Protein AF-F2TWE3-F1 (afdb_monomer_lite)

InterPro domains:
  IPR001478 PDZ domain [PF00595] (10-88)
  IPR001478 PDZ domain [PS50106] (4-90)
  IPR001478 PDZ domain [SM00228] (12-92)
  IPR008217 Ccc1 family [PF01988] (146-364)
  IPR008217 Ccc1 family [PTHR31851] (114-367)
  IPR036034 PDZ superfamily [G3DSA:2.30.42.10] (3-101)
  IPR036034 PDZ superfamily [SSF50156] (5-90)

Structure (mmCIF, N/CA/C/O backbone):
data_AF-F2TWE3-F1
#
_entry.id   AF-F2TWE3-F1
#
loop_
_atom_site.group_PDB
_atom_site.id
_atom_site.type_symbol
_atom_site.label_atom_id
_atom_site.label_alt_id
_atom_site.label_comp_id
_atom_site.label_asym_id
_atom_site.label_entity_id
_atom_site.label_seq_id
_atom_site.pdbx_PDB_ins_code
_atom_site.Cartn_x
_atom_site.Cartn_y
_atom_site.Cartn_z
_atom_site.occupancy
_atom_site.B_iso_or_equiv
_atom_site.auth_seq_id
_atom_site.auth_comp_id
_atom_site.auth_asym_id
_atom_site.auth_atom_id
_atom_site.pdbx_PDB_model_num
ATOM 1 N N . MET A 1 1 ? -35.321 38.353 3.895 1.00 53.53 1 MET A N 1
ATOM 2 C CA . MET A 1 1 ? -36.690 38.713 3.430 1.00 53.53 1 MET A CA 1
ATOM 3 C C . MET A 1 1 ? -37.511 38.812 4.700 1.00 53.53 1 MET A C 1
ATOM 5 O O . MET A 1 1 ? -37.556 37.810 5.412 1.00 53.53 1 MET A O 1
ATOM 9 N N . SER A 1 2 ? -38.050 39.988 5.042 1.00 67.25 2 SER A N 1
ATOM 10 C CA . SER A 1 2 ? -38.724 40.151 6.333 1.00 67.25 2 SER A CA 1
ATOM 11 C C . SER A 1 2 ? -40.003 39.311 6.384 1.00 67.25 2 SER A C 1
ATOM 13 O O . SER A 1 2 ? -40.749 39.217 5.406 1.00 67.25 2 SER A O 1
ATOM 15 N N . LYS A 1 3 ? -40.218 38.620 7.505 1.00 82.56 3 LYS A N 1
ATOM 16 C CA . LYS A 1 3 ? -41.422 37.831 7.782 1.00 82.56 3 LYS A CA 1
ATOM 17 C C . LYS A 1 3 ? -42.162 38.448 8.955 1.00 82.56 3 LYS A C 1
ATOM 19 O O . LYS A 1 3 ? -41.546 38.835 9.943 1.00 82.56 3 LYS A O 1
ATOM 24 N N . VAL A 1 4 ? -43.484 38.502 8.847 1.00 83.06 4 VAL A N 1
ATOM 25 C CA . VAL A 1 4 ? -44.363 39.009 9.901 1.00 83.06 4 VAL A CA 1
ATOM 26 C C . VAL A 1 4 ? -45.013 37.831 10.620 1.00 83.06 4 VAL A C 1
ATOM 28 O O . VAL A 1 4 ? -45.601 36.955 9.988 1.00 83.06 4 VAL A O 1
ATOM 31 N N . PHE A 1 5 ? -44.905 37.820 11.942 1.00 85.06 5 PHE A N 1
ATOM 32 C CA . PHE A 1 5 ? -45.462 36.817 12.835 1.00 85.06 5 PHE A CA 1
ATOM 33 C C . PHE A 1 5 ? -46.543 37.440 13.711 1.00 85.06 5 PHE A C 1
ATOM 35 O O . PHE A 1 5 ? -46.323 38.480 14.324 1.00 85.06 5 PHE A O 1
ATOM 42 N N . HIS A 1 6 ? -47.694 36.780 13.815 1.00 85.75 6 HIS A N 1
ATOM 43 C CA . HIS A 1 6 ? -48.775 37.186 14.712 1.00 85.75 6 HIS A CA 1
ATOM 44 C C . HIS A 1 6 ? -48.832 36.222 15.899 1.00 85.75 6 HIS A C 1
ATOM 46 O O . HIS A 1 6 ? -49.091 35.029 15.737 1.00 85.75 6 HIS A O 1
ATOM 52 N N . LEU A 1 7 ? -48.552 36.735 17.092 1.00 83.88 7 LEU A N 1
ATOM 53 C CA . LEU A 1 7 ? -48.521 35.987 18.339 1.00 83.88 7 LEU A CA 1
ATOM 54 C C . LEU A 1 7 ? -49.792 36.284 19.130 1.00 83.88 7 LEU A C 1
ATOM 56 O O . LEU A 1 7 ? -50.041 37.422 19.525 1.00 83.88 7 LEU A O 1
ATOM 60 N N . ASN A 1 8 ? -50.548 35.229 19.421 1.00 80.44 8 ASN A N 1
ATOM 61 C CA . ASN A 1 8 ? -51.681 35.286 20.336 1.00 80.44 8 ASN A CA 1
ATOM 62 C C . ASN A 1 8 ? -51.211 34.835 21.713 1.00 80.44 8 ASN A C 1
ATOM 64 O O . ASN A 1 8 ? -50.715 33.714 21.863 1.00 80.44 8 ASN A O 1
ATOM 68 N N . LEU A 1 9 ? -51.342 35.708 22.710 1.00 73.31 9 LEU A N 1
ATOM 69 C CA . LEU A 1 9 ? -50.876 35.414 24.061 1.00 73.31 9 LEU A CA 1
ATOM 70 C C . LEU A 1 9 ? -51.536 34.150 24.615 1.00 73.31 9 LEU A C 1
ATOM 72 O O . LEU A 1 9 ? -52.753 33.980 24.588 1.00 73.31 9 LEU A O 1
ATOM 76 N N . SER A 1 10 ? -50.691 33.259 25.124 1.00 62.97 10 SER A N 1
ATOM 77 C CA . SER A 1 10 ? -51.102 32.027 25.791 1.00 62.97 10 SER A CA 1
ATOM 78 C C . SER A 1 10 ? -51.001 32.186 27.310 1.00 62.97 10 SER A C 1
ATOM 80 O O . SER A 1 10 ? -50.461 33.177 27.804 1.00 62.97 10 SER A O 1
ATOM 82 N N . THR A 1 11 ? -51.444 31.183 28.069 1.00 63.72 11 THR A N 1
ATOM 83 C CA . THR A 1 11 ? -51.243 31.117 29.530 1.00 63.72 11 THR A CA 1
ATOM 84 C C . THR A 1 11 ? -49.766 31.181 29.948 1.00 63.72 11 THR A C 1
ATOM 86 O O . THR A 1 11 ? -49.479 31.473 31.103 1.00 63.72 11 THR A O 1
ATOM 89 N N . CYS A 1 12 ? -48.833 30.945 29.018 1.00 64.75 12 CYS A N 1
ATOM 90 C CA . CYS A 1 12 ? -47.381 31.007 29.213 1.00 64.75 12 CYS A CA 1
ATOM 91 C C . CYS A 1 12 ? -46.744 32.309 28.675 1.00 64.75 12 CYS A C 1
ATOM 93 O O . CYS A 1 12 ? -45.526 32.389 28.529 1.00 64.75 12 CYS A O 1
ATOM 95 N N . GLY A 1 13 ? -47.547 33.328 28.345 1.00 77.88 13 GLY A N 1
ATOM 96 C CA . GLY A 1 13 ? -47.067 34.591 27.780 1.00 77.88 13 GLY A CA 1
ATOM 97 C C . GLY A 1 13 ? -46.606 34.469 26.320 1.00 77.88 13 GLY A C 1
ATOM 98 O O . GLY A 1 13 ? -47.096 33.623 25.561 1.00 77.88 13 GLY A O 1
ATOM 99 N N . LEU A 1 14 ? -45.667 35.338 25.922 1.00 81.75 14 LEU A N 1
ATOM 100 C CA . LEU A 1 14 ? -45.058 35.333 24.584 1.00 81.75 14 LEU A CA 1
ATOM 101 C C . LEU A 1 14 ? -44.067 34.171 24.399 1.00 81.75 14 LEU A C 1
ATOM 103 O O . LEU A 1 14 ? -44.012 33.585 23.320 1.00 81.75 14 LEU A O 1
ATOM 107 N N . GLY A 1 15 ? -43.352 33.793 25.464 1.00 85.31 15 GLY A N 1
ATOM 108 C CA . GLY A 1 15 ? -42.508 32.597 25.523 1.00 85.31 15 GLY A CA 1
ATOM 109 C C . GLY A 1 15 ? -41.253 32.634 24.650 1.00 85.31 15 GLY A C 1
ATOM 110 O O . GLY A 1 15 ? -40.892 31.616 24.071 1.00 85.31 15 GLY A O 1
ATOM 111 N N . PHE A 1 16 ? -40.593 33.787 24.564 1.00 88.69 16 PHE A N 1
ATOM 112 C CA . PHE A 1 16 ? -39.249 33.921 24.006 1.00 88.69 16 PHE A CA 1
ATOM 113 C C . PHE A 1 16 ? -38.429 34.930 24.819 1.00 88.69 16 PHE A C 1
ATOM 115 O O . PHE A 1 16 ? -39.001 35.776 25.510 1.00 88.69 16 PHE A O 1
ATOM 122 N N . THR A 1 17 ? -37.105 34.840 24.736 1.00 88.00 17 THR A N 1
ATOM 123 C CA . THR A 1 17 ? -36.167 35.826 25.290 1.00 88.00 17 THR A CA 1
ATOM 124 C C . THR A 1 17 ? -35.428 36.537 24.162 1.00 88.00 17 THR A C 1
ATOM 126 O O . THR A 1 17 ? -35.303 36.002 23.058 1.00 88.00 17 THR A O 1
ATOM 129 N N . ILE A 1 18 ? -34.952 37.753 24.427 1.00 90.19 18 ILE A N 1
ATOM 130 C CA . ILE A 1 18 ? -34.180 38.544 23.465 1.00 90.19 18 ILE A CA 1
ATOM 131 C C . ILE A 1 18 ? -32.757 38.788 23.962 1.00 90.19 18 ILE A C 1
ATOM 133 O O . ILE A 1 18 ? -32.495 38.767 25.163 1.00 90.19 18 ILE A O 1
ATOM 137 N N . ALA A 1 19 ? -31.846 39.032 23.029 1.00 86.81 19 ALA A N 1
ATOM 138 C CA . ALA A 1 19 ? -30.492 39.519 23.260 1.00 86.81 19 ALA A CA 1
ATOM 139 C C . ALA A 1 19 ? -30.168 40.629 22.253 1.00 86.81 19 ALA A C 1
ATOM 141 O O . ALA A 1 19 ? -30.886 40.792 21.266 1.00 86.81 19 ALA A O 1
ATOM 142 N N . GLY A 1 20 ? -29.097 41.380 22.497 1.00 88.12 20 GLY A N 1
ATOM 143 C CA . GLY A 1 20 ? -28.709 42.505 21.651 1.00 88.12 20 GLY A CA 1
ATOM 144 C C . GLY A 1 20 ? -29.269 43.844 22.133 1.00 88.12 20 GLY A C 1
ATOM 145 O O . GLY A 1 20 ? -30.075 43.904 23.066 1.00 88.12 20 GLY A O 1
ATOM 146 N N . GLY A 1 21 ? -28.833 44.912 21.473 1.00 86.81 21 GLY A N 1
ATOM 147 C CA . GLY A 1 21 ? -29.110 46.308 21.807 1.00 86.81 21 GLY A CA 1
ATOM 148 C C . GLY A 1 21 ? -27.862 47.157 21.574 1.00 86.81 21 GLY A C 1
ATOM 149 O O . GLY A 1 21 ? -26.752 46.631 21.484 1.00 86.81 21 GLY A O 1
ATOM 150 N N . VAL A 1 22 ? -28.015 48.476 21.464 1.00 82.31 22 VAL A N 1
ATOM 151 C CA . VAL A 1 22 ? -26.856 49.380 21.284 1.00 82.31 22 VAL A CA 1
ATOM 152 C C . VAL A 1 22 ? -25.930 49.426 22.506 1.00 82.31 22 VAL A C 1
ATOM 154 O O . VAL A 1 22 ? -24.744 49.708 22.373 1.00 82.31 22 VAL A O 1
ATOM 157 N N . ASP A 1 23 ? -26.473 49.137 23.685 1.00 85.69 23 ASP A N 1
ATOM 158 C CA . ASP A 1 23 ? -25.810 49.068 24.991 1.00 85.69 23 ASP A CA 1
ATOM 159 C C . ASP A 1 23 ? -25.356 47.647 25.368 1.00 85.69 23 ASP A C 1
ATOM 161 O O . ASP A 1 23 ? -24.538 47.484 26.271 1.00 85.69 23 ASP A O 1
ATOM 165 N N . ALA A 1 24 ? -25.846 46.629 24.656 1.00 84.88 24 ALA A N 1
ATOM 166 C CA . ALA A 1 24 ? -25.459 45.232 24.825 1.00 84.88 24 ALA A CA 1
ATOM 167 C C . ALA A 1 24 ? -25.315 44.528 23.459 1.00 84.88 24 ALA A C 1
ATOM 169 O O . ALA A 1 24 ? -26.172 43.712 23.104 1.00 84.88 24 ALA A O 1
ATOM 170 N N . PRO A 1 25 ? -24.264 44.842 22.673 1.00 82.88 25 PRO A N 1
ATOM 171 C CA . PRO A 1 25 ? -24.042 44.225 21.367 1.00 82.88 25 PRO A CA 1
ATOM 172 C C . PRO A 1 25 ? -23.822 42.709 21.464 1.00 82.88 25 PRO A C 1
ATOM 174 O O . PRO A 1 25 ? -23.361 42.194 22.483 1.00 82.88 25 PRO A O 1
ATOM 177 N N . LEU A 1 26 ? -24.140 41.998 20.384 1.00 76.06 26 LEU A N 1
ATOM 178 C CA . LEU A 1 26 ? -23.903 40.562 20.234 1.00 76.06 26 LEU A CA 1
ATOM 179 C C . LEU A 1 26 ? -22.412 40.260 20.000 1.00 76.06 26 LEU A C 1
ATOM 181 O O . LEU A 1 26 ? -21.620 41.157 19.715 1.00 76.06 26 LEU A O 1
ATOM 185 N N . GLU A 1 27 ? -22.027 38.985 20.100 1.00 71.50 27 GLU A N 1
ATOM 186 C CA . GLU A 1 27 ? -20.632 38.531 19.949 1.00 71.50 27 GLU A CA 1
ATOM 187 C C . GLU A 1 27 ? -20.040 38.828 18.557 1.00 71.50 27 GLU A C 1
ATOM 189 O O . GLU A 1 27 ? -18.832 39.005 18.424 1.00 71.50 27 GLU A O 1
ATOM 194 N N . ASP A 1 28 ? -20.889 38.966 17.533 1.00 70.31 28 ASP A N 1
ATOM 195 C CA . ASP A 1 28 ? -20.523 39.388 16.174 1.00 70.31 28 ASP A CA 1
ATOM 196 C C . ASP A 1 28 ? -20.402 40.922 16.015 1.00 70.31 28 ASP A C 1
ATOM 198 O O . ASP A 1 28 ? -20.183 41.428 14.913 1.00 70.31 28 ASP A O 1
ATOM 202 N N . GLY A 1 29 ? -20.564 41.678 17.108 1.00 75.56 29 GLY A N 1
ATOM 203 C CA . GLY A 1 29 ? -20.569 43.141 17.139 1.00 75.56 29 GLY A CA 1
ATOM 204 C C . GLY A 1 29 ? -21.884 43.783 16.683 1.00 75.56 29 GLY A C 1
ATOM 205 O O . GLY A 1 29 ? -21.974 45.012 16.630 1.00 75.56 29 GLY A O 1
ATOM 206 N N . SER A 1 30 ? -22.915 42.999 16.351 1.00 76.62 30 SER A N 1
ATOM 207 C CA . SER A 1 30 ? -24.213 43.523 15.924 1.00 76.62 30 SER A CA 1
ATOM 208 C C . SER A 1 30 ? -25.009 44.096 17.099 1.00 76.62 30 SER A C 1
ATOM 210 O O . SER A 1 30 ? -25.126 43.484 18.157 1.00 76.62 30 SER A O 1
ATOM 212 N N . THR A 1 31 ? -25.633 45.256 16.897 1.00 82.12 31 THR A N 1
ATOM 213 C CA . THR A 1 31 ? -26.548 45.885 17.870 1.00 82.12 31 THR A CA 1
ATOM 214 C C . THR A 1 31 ? -28.012 45.483 17.664 1.00 82.12 31 THR A C 1
ATOM 216 O O . THR A 1 31 ? -28.906 46.056 18.286 1.00 82.12 31 THR A O 1
ATOM 219 N N . ALA A 1 32 ? -28.284 44.524 16.773 1.00 83.62 32 ALA A N 1
ATOM 220 C CA . ALA A 1 32 ? -29.640 44.081 16.466 1.00 83.62 32 ALA A CA 1
ATOM 221 C C . ALA A 1 32 ? -30.267 43.312 17.638 1.00 83.62 32 ALA A C 1
ATOM 223 O O . ALA A 1 32 ? -29.594 42.528 18.304 1.00 83.62 32 ALA A O 1
ATOM 224 N N . ILE A 1 33 ? -31.576 43.481 17.836 1.00 89.25 33 ILE A N 1
ATOM 225 C CA . ILE A 1 33 ? -32.339 42.675 18.792 1.00 89.25 33 ILE A CA 1
ATOM 226 C C . ILE A 1 33 ? -32.631 41.310 18.165 1.00 89.25 33 ILE A C 1
ATOM 228 O O . ILE A 1 33 ? -33.254 41.230 17.107 1.00 89.25 33 ILE A O 1
ATOM 232 N N . VAL A 1 34 ? -32.204 40.230 18.814 1.00 88.62 34 VAL A N 1
ATOM 233 C CA . VAL A 1 34 ? -32.353 38.851 18.321 1.00 88.62 34 VAL A CA 1
ATOM 234 C C . VAL A 1 34 ? -33.058 37.969 19.332 1.00 88.62 34 VAL A C 1
ATOM 236 O O . VAL A 1 34 ? -32.926 38.160 20.540 1.00 88.62 34 VAL A O 1
ATOM 239 N N . VAL A 1 35 ? -33.795 36.975 18.846 1.00 88.75 35 VAL A N 1
ATOM 240 C CA . VAL A 1 35 ? -34.416 35.963 19.704 1.00 88.75 35 VAL A CA 1
ATOM 241 C C . VAL A 1 35 ? -33.338 35.013 20.219 1.00 88.75 35 VAL A C 1
ATOM 243 O O . VAL A 1 35 ? -32.704 34.315 19.430 1.00 88.75 35 VAL A O 1
ATOM 246 N N . ARG A 1 36 ? -33.130 34.978 21.537 1.00 85.75 36 ARG A N 1
ATOM 247 C CA . ARG A 1 36 ? -32.097 34.154 22.183 1.00 85.75 36 ARG A CA 1
ATOM 248 C C . ARG A 1 36 ? -32.595 32.757 22.533 1.00 85.75 36 ARG A C 1
ATOM 250 O O . ARG A 1 36 ? -31.861 31.794 22.363 1.00 85.75 36 ARG A O 1
ATOM 257 N N . ASP A 1 37 ? -33.818 32.656 23.037 1.00 82.62 37 ASP A N 1
ATOM 258 C CA . ASP A 1 37 ? -34.408 31.388 23.463 1.00 82.62 37 ASP A CA 1
ATOM 259 C C . ASP A 1 37 ? -35.924 31.406 23.250 1.00 82.62 37 ASP A C 1
ATOM 261 O O . ASP A 1 37 ? -36.544 32.473 23.276 1.00 82.62 37 ASP A O 1
ATOM 265 N N . ILE A 1 38 ? -36.529 30.238 23.041 1.00 85.69 38 ILE A N 1
ATOM 266 C CA . ILE A 1 38 ? -37.968 30.066 22.834 1.00 85.69 38 ILE A CA 1
ATOM 267 C C . ILE A 1 38 ? -38.470 28.929 23.717 1.00 85.69 38 ILE A C 1
ATOM 269 O O . ILE A 1 38 ? -38.119 27.767 23.532 1.00 85.69 38 ILE A O 1
ATOM 273 N N . HIS A 1 39 ? -39.389 29.257 24.622 1.00 82.44 39 HIS A N 1
ATOM 274 C CA . HIS A 1 39 ? -40.044 28.269 25.465 1.00 82.44 39 HIS A CA 1
ATOM 275 C C . HIS A 1 39 ? -41.051 27.431 24.670 1.00 82.44 39 HIS A C 1
ATOM 277 O O . HIS A 1 39 ? -41.905 27.962 23.955 1.00 82.44 39 HIS A O 1
ATOM 283 N N . GLU A 1 40 ? -41.016 26.114 24.883 1.00 74.75 40 GLU A N 1
ATOM 284 C CA . GLU A 1 40 ? -41.846 25.134 24.166 1.00 74.75 40 GLU A CA 1
ATOM 285 C C . GLU A 1 40 ? -43.357 25.394 24.283 1.00 74.75 40 GLU A C 1
ATOM 287 O O . GLU A 1 40 ? -44.104 25.175 23.330 1.00 74.75 40 GLU A O 1
ATOM 292 N N . CYS A 1 41 ? -43.817 25.921 25.422 1.00 69.56 41 CYS A N 1
ATOM 293 C CA . CYS A 1 41 ? -45.233 26.226 25.664 1.00 69.56 41 CYS A CA 1
ATOM 294 C C . CYS A 1 41 ? -45.662 27.642 25.211 1.00 69.56 41 CYS A C 1
ATOM 296 O O . CYS A 1 41 ? -46.824 28.015 25.382 1.00 69.56 41 CYS A O 1
ATOM 298 N N . GLY A 1 42 ? -44.746 28.441 24.652 1.00 79.12 42 GLY A N 1
ATOM 299 C CA . GLY A 1 42 ? -44.933 29.858 24.329 1.00 79.12 42 GLY A CA 1
ATOM 300 C C . GLY A 1 42 ? -45.704 30.161 23.040 1.00 79.12 42 GLY A C 1
ATOM 301 O O . GLY A 1 42 ? -45.727 29.367 22.097 1.00 79.12 42 GLY A O 1
ATOM 302 N N . ALA A 1 43 ? -46.286 31.364 22.953 1.00 83.00 43 ALA A N 1
ATOM 303 C CA . ALA A 1 43 ? -46.933 31.854 21.730 1.00 83.00 43 ALA A CA 1
ATOM 304 C C . ALA A 1 43 ? -45.951 31.974 20.547 1.00 83.00 43 ALA A C 1
ATOM 306 O O . ALA A 1 43 ? -46.322 31.695 19.408 1.00 83.00 43 ALA A O 1
ATOM 307 N N . ALA A 1 44 ? -44.690 32.317 20.820 1.00 85.12 44 ALA A N 1
ATOM 308 C CA . ALA A 1 44 ? -43.630 32.426 19.822 1.00 85.12 44 ALA A CA 1
ATOM 309 C C . ALA A 1 44 ? -43.342 31.105 19.097 1.00 85.12 44 ALA A C 1
ATOM 311 O O . ALA A 1 44 ? -43.230 31.094 17.870 1.00 85.12 44 ALA A O 1
ATOM 312 N N . ARG A 1 45 ? -43.305 29.976 19.823 1.00 82.12 45 ARG A N 1
ATOM 313 C CA . ARG A 1 45 ? -43.101 28.653 19.214 1.00 82.12 45 ARG A CA 1
ATOM 314 C C . ARG A 1 45 ? -44.254 28.286 18.284 1.00 82.12 45 ARG A C 1
ATOM 316 O O . ARG A 1 45 ? -44.017 27.813 17.178 1.00 82.12 45 ARG A O 1
ATOM 323 N N . LYS A 1 46 ? -45.494 28.552 18.710 1.00 82.94 46 LYS A N 1
ATOM 324 C CA . LYS A 1 46 ? -46.702 28.307 17.901 1.00 82.94 46 LYS A CA 1
ATOM 325 C C . LYS A 1 46 ? -46.759 29.186 16.651 1.00 82.94 46 LYS A C 1
ATOM 327 O O . LYS A 1 46 ? -47.249 28.731 15.625 1.00 82.94 46 LYS A O 1
ATOM 332 N N . ALA A 1 47 ? -46.243 30.413 16.731 1.00 80.69 47 ALA A N 1
ATOM 333 C CA . ALA A 1 47 ? -46.150 31.321 15.591 1.00 80.69 47 ALA A CA 1
ATOM 334 C C . ALA A 1 47 ? -45.029 30.941 14.601 1.00 80.69 47 ALA A C 1
ATOM 336 O O . ALA A 1 47 ? -45.030 31.433 13.478 1.00 80.69 47 ALA A O 1
ATOM 337 N N . GLY A 1 48 ? -44.097 30.055 14.975 1.00 83.69 48 GLY A N 1
ATOM 338 C CA . GLY A 1 48 ? -42.979 29.648 14.116 1.00 83.69 48 GLY A CA 1
ATOM 339 C C . GLY A 1 48 ? -41.768 30.587 14.172 1.00 83.69 48 GLY A C 1
ATOM 340 O O . GLY A 1 48 ? -40.975 30.628 13.224 1.00 83.69 48 GLY A O 1
ATOM 341 N N . LEU A 1 49 ? -41.621 31.332 15.270 1.00 84.06 49 LEU A N 1
ATOM 342 C CA . LEU A 1 49 ? -40.407 32.085 15.578 1.00 84.06 49 LEU A CA 1
ATOM 343 C C . LEU A 1 49 ? -39.266 31.103 15.895 1.00 84.06 49 LEU A C 1
ATOM 345 O O . LEU A 1 49 ? -39.508 30.045 16.483 1.00 84.06 49 LEU A O 1
ATOM 349 N N . HIS A 1 50 ? -38.040 31.430 15.490 1.00 84.31 50 HIS A N 1
ATOM 350 C CA . HIS A 1 50 ? -36.846 30.618 15.743 1.00 84.31 50 HIS A CA 1
ATOM 351 C C . HIS A 1 50 ? -35.796 31.415 16.521 1.00 84.31 50 HIS A C 1
ATOM 353 O O . HIS A 1 50 ? -35.738 32.642 16.438 1.00 84.31 50 HIS A O 1
ATOM 359 N N . VAL A 1 51 ? -34.954 30.705 17.275 1.00 83.12 51 VAL A N 1
ATOM 360 C CA . VAL A 1 51 ? -33.751 31.294 17.874 1.00 83.12 51 VAL A CA 1
ATOM 361 C C . VAL A 1 51 ? -32.858 31.828 16.751 1.00 83.12 51 VAL A C 1
ATOM 363 O O . VAL A 1 51 ? -32.698 31.174 15.723 1.00 83.12 51 VAL A O 1
ATOM 366 N N . GLY A 1 52 ? -32.325 33.036 16.932 1.00 80.75 52 GLY A N 1
ATOM 367 C CA . GLY A 1 52 ? -31.538 33.755 15.930 1.00 80.75 52 GLY A CA 1
ATOM 368 C C . GLY A 1 52 ? -32.346 34.648 14.981 1.00 80.75 52 GLY A C 1
ATOM 369 O O . GLY A 1 52 ? -31.741 35.416 14.233 1.00 80.75 52 GLY A O 1
ATOM 370 N N . ASP A 1 53 ? -33.687 34.618 15.013 1.00 85.50 53 ASP A N 1
ATOM 371 C CA . ASP A 1 53 ? -34.499 35.566 14.236 1.00 85.50 53 ASP A CA 1
ATOM 372 C C . ASP A 1 53 ? -34.220 37.010 14.721 1.00 85.50 53 ASP A C 1
ATOM 374 O O . ASP A 1 53 ? -34.327 37.310 15.917 1.00 85.50 53 ASP A O 1
ATOM 378 N N . LYS A 1 54 ? -33.854 37.913 13.794 1.00 88.56 54 LYS A N 1
ATOM 379 C CA . LYS A 1 54 ? -33.580 39.330 14.096 1.00 88.56 54 LYS A CA 1
ATOM 380 C C . LYS A 1 54 ? -34.886 40.115 14.111 1.00 88.56 54 LYS A C 1
ATOM 382 O O . LYS A 1 54 ? -35.551 40.207 13.083 1.00 88.56 54 LYS A O 1
ATOM 387 N N . LEU A 1 55 ? -35.262 40.690 15.248 1.00 87.62 55 LEU A N 1
ATOM 388 C CA . LEU A 1 55 ? -36.493 41.466 15.383 1.00 87.62 55 LEU A CA 1
ATOM 389 C C . LEU A 1 55 ? -36.315 42.858 14.762 1.00 87.62 55 LEU A C 1
ATOM 391 O O . LEU A 1 55 ? -35.470 43.640 15.190 1.00 87.62 55 LEU A O 1
ATOM 395 N N . ILE A 1 56 ? -37.141 43.174 13.767 1.00 85.25 56 ILE A N 1
ATOM 396 C CA . ILE A 1 56 ? -37.176 44.479 13.096 1.00 85.25 56 ILE A CA 1
ATOM 397 C C . ILE A 1 56 ? -38.174 45.408 13.792 1.00 85.25 56 ILE A C 1
ATOM 399 O O . ILE A 1 56 ? -37.881 46.587 13.997 1.00 85.25 56 ILE A O 1
ATOM 403 N N . SER A 1 57 ? -39.363 44.908 14.148 1.00 82.38 57 SER A N 1
ATOM 404 C CA . SER A 1 57 ? -40.405 45.713 14.797 1.00 82.38 57 SER A CA 1
ATOM 405 C C . SER A 1 57 ? -41.377 44.884 15.648 1.00 82.38 57 SER A C 1
ATOM 407 O O . SER A 1 57 ? -41.558 43.686 15.420 1.00 82.38 57 SER A O 1
ATOM 409 N N . VAL A 1 58 ? -42.015 45.537 16.627 1.00 88.75 58 VAL A N 1
ATOM 410 C CA . VAL A 1 58 ? -43.070 44.981 17.498 1.00 88.75 58 VAL A CA 1
ATOM 411 C C . VAL A 1 58 ? -44.293 45.891 17.417 1.00 88.75 58 VAL A C 1
ATOM 413 O O . VAL A 1 58 ? -44.197 47.076 17.724 1.00 88.75 58 VAL A O 1
ATOM 416 N N . ASN A 1 59 ? -45.451 45.369 17.007 1.00 83.88 59 ASN A N 1
ATOM 417 C CA . ASN A 1 59 ? -46.691 46.137 16.810 1.00 83.88 59 ASN A CA 1
ATOM 418 C C . ASN A 1 59 ? -46.459 47.437 16.012 1.00 83.88 59 ASN A C 1
ATOM 420 O O . ASN A 1 59 ? -46.945 48.504 16.383 1.00 83.88 59 ASN A O 1
ATOM 424 N N . HIS A 1 60 ? -45.683 47.338 14.926 1.00 77.88 60 HIS A N 1
ATOM 425 C CA . HIS A 1 60 ? -45.276 48.450 14.054 1.00 77.88 60 HIS A CA 1
ATOM 426 C C . HIS A 1 60 ? -44.324 49.486 14.681 1.00 77.88 60 HIS A C 1
ATOM 428 O O . HIS A 1 60 ? -43.986 50.470 14.024 1.00 77.88 60 HIS A O 1
ATOM 434 N N . LYS A 1 61 ? -43.846 49.278 15.916 1.00 81.88 61 LYS A N 1
ATOM 435 C CA . LYS A 1 61 ? -42.777 50.087 16.517 1.00 81.88 61 LYS A CA 1
ATOM 436 C C . LYS A 1 61 ? -41.409 49.481 16.168 1.00 81.88 61 LYS A C 1
ATOM 438 O O . LYS A 1 61 ? -41.196 48.304 16.465 1.00 81.88 61 LYS A O 1
ATOM 443 N N . PRO A 1 62 ? -40.492 50.232 15.533 1.00 81.00 62 PRO A N 1
ATOM 444 C CA . PRO A 1 62 ? -39.197 49.703 15.108 1.00 81.00 62 PRO A CA 1
ATOM 445 C C . PRO A 1 62 ? -38.279 49.405 16.302 1.00 81.00 62 PRO A C 1
ATOM 447 O O . PRO A 1 62 ? -38.274 50.141 17.284 1.00 81.00 62 PRO A O 1
ATOM 450 N N . LEU A 1 63 ? -37.469 48.351 16.180 1.00 82.56 63 LEU A N 1
ATOM 451 C CA . LEU A 1 63 ? -36.449 47.923 17.149 1.00 82.56 63 LEU A CA 1
ATOM 452 C C . LEU A 1 63 ? -35.017 48.176 16.640 1.00 82.56 63 LEU A C 1
ATOM 454 O O . LEU A 1 63 ? -34.076 47.464 16.982 1.00 82.56 63 LEU A O 1
ATOM 458 N N . VAL A 1 64 ? -34.838 49.192 15.795 1.00 76.69 64 VAL A N 1
ATOM 459 C CA . VAL A 1 64 ? -33.532 49.552 15.226 1.00 76.69 64 VAL A CA 1
ATOM 460 C C . VAL A 1 64 ? -32.863 50.610 16.104 1.00 76.69 64 VAL A C 1
ATOM 462 O O . VAL A 1 64 ? -33.481 51.626 16.406 1.00 76.69 64 VAL A O 1
ATOM 465 N N . ASN A 1 65 ? -31.593 50.397 16.469 1.00 73.25 65 ASN A N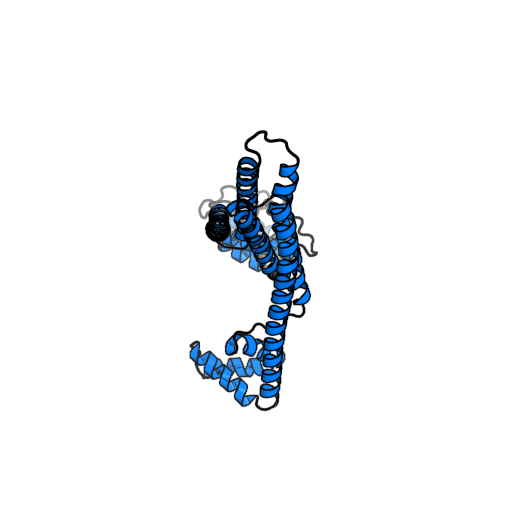 1
ATOM 466 C CA . ASN A 1 65 ? -30.796 51.291 17.328 1.00 73.25 65 ASN A CA 1
ATOM 467 C C . ASN A 1 65 ? -31.411 51.579 18.710 1.00 73.25 65 ASN A C 1
ATOM 469 O O . ASN A 1 65 ? -31.196 52.648 19.279 1.00 73.25 65 ASN A O 1
ATOM 473 N N . VAL A 1 66 ? -32.173 50.630 19.245 1.00 80.75 66 VAL A N 1
ATOM 474 C CA . VAL A 1 66 ? -32.737 50.712 20.596 1.00 80.75 66 VAL A CA 1
ATOM 475 C C . VAL A 1 66 ? -31.781 50.095 21.614 1.00 80.75 66 VAL A C 1
ATOM 477 O O . VAL A 1 66 ? -30.968 49.228 21.269 1.00 80.75 66 VAL A O 1
ATOM 480 N N . THR A 1 67 ? -31.863 50.532 22.872 1.00 89.31 67 THR A N 1
ATOM 481 C CA . THR A 1 67 ? -31.191 49.812 23.960 1.00 89.31 67 THR A CA 1
ATOM 482 C C . THR A 1 67 ? -31.888 48.477 24.213 1.00 89.31 67 THR A C 1
ATOM 484 O O . THR A 1 67 ? -33.052 48.280 23.848 1.00 89.31 67 THR A O 1
ATOM 487 N N . HIS A 1 68 ? -31.187 47.544 24.851 1.00 89.06 68 HIS A N 1
ATOM 488 C CA . HIS A 1 68 ? -31.759 46.274 25.271 1.00 89.06 68 HIS A CA 1
ATOM 489 C C . HIS A 1 68 ? -32.994 46.500 26.152 1.00 89.06 68 HIS A C 1
ATOM 491 O O . HIS A 1 68 ? -34.031 45.861 25.966 1.00 89.06 68 HIS A O 1
ATOM 497 N N . GLN A 1 69 ? -32.903 47.457 27.077 1.00 89.69 69 GLN A N 1
ATOM 498 C CA . GLN A 1 69 ? -33.991 47.801 27.985 1.00 89.69 69 GLN A CA 1
ATOM 499 C C . GLN A 1 69 ? -35.204 48.379 27.239 1.00 89.69 69 GLN A C 1
ATOM 501 O O . GLN A 1 69 ? -36.325 47.926 27.476 1.00 89.69 69 GLN A O 1
ATOM 506 N N . ASP A 1 70 ? -34.992 49.293 26.288 1.00 87.88 70 ASP A N 1
ATOM 507 C CA . ASP A 1 70 ? -36.076 49.856 25.469 1.00 87.88 70 ASP A CA 1
ATOM 508 C C . ASP A 1 70 ? -36.783 48.764 24.650 1.00 87.88 70 ASP A C 1
ATOM 510 O O . ASP A 1 70 ? -38.010 48.752 24.536 1.00 87.88 70 ASP A O 1
ATOM 514 N N . ALA A 1 71 ? -36.029 47.801 24.108 1.00 86.44 71 ALA A N 1
ATOM 515 C CA . ALA A 1 71 ? -36.598 46.667 23.384 1.00 86.44 71 ALA A CA 1
ATOM 516 C C . ALA A 1 71 ? -37.488 45.796 24.286 1.00 86.44 71 ALA A C 1
ATOM 518 O O . ALA A 1 71 ? -38.584 45.395 23.885 1.00 86.44 71 ALA A O 1
ATOM 519 N N . VAL A 1 72 ? -37.047 45.532 25.521 1.00 88.38 72 VAL A N 1
ATOM 520 C CA . VAL A 1 72 ? -37.835 44.797 26.520 1.00 88.38 72 VAL A CA 1
ATOM 521 C C . VAL A 1 72 ? -39.114 45.555 26.879 1.00 88.38 72 VAL A C 1
ATOM 523 O O . VAL A 1 72 ? -40.176 44.938 26.983 1.00 88.38 72 VAL A O 1
ATOM 526 N N . GLU A 1 73 ? -39.042 46.873 27.059 1.00 87.81 73 GLU A N 1
ATOM 527 C CA . GLU A 1 73 ? -40.203 47.712 27.376 1.00 87.81 73 GLU A CA 1
ATOM 528 C C . GLU A 1 73 ? -41.216 47.737 26.232 1.00 87.81 73 GLU A C 1
ATOM 530 O O . GLU A 1 73 ? -42.399 47.496 26.460 1.00 87.81 73 GLU A O 1
ATOM 535 N N . LEU A 1 74 ? -40.758 47.885 24.987 1.00 85.88 74 LEU A N 1
ATOM 536 C CA . LEU A 1 74 ? -41.618 47.834 23.803 1.00 85.88 74 LEU A CA 1
ATOM 537 C C . LEU A 1 74 ? -42.348 46.492 23.655 1.00 85.88 74 LEU A C 1
ATOM 539 O O . LEU A 1 74 ? -43.518 46.462 23.26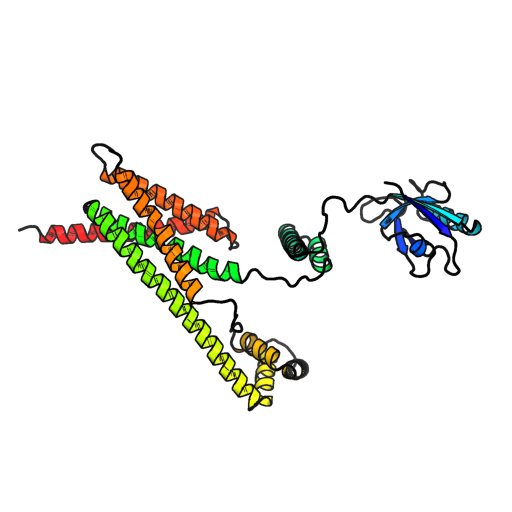7 1.00 85.88 74 LEU A O 1
ATOM 543 N N . ILE A 1 75 ? -41.684 45.382 23.988 1.00 86.94 75 ILE A N 1
ATOM 544 C CA . ILE A 1 75 ? -42.298 44.049 23.983 1.00 86.94 75 ILE A CA 1
ATOM 545 C C . ILE A 1 75 ? -43.296 43.907 25.137 1.00 86.94 75 ILE A C 1
ATOM 547 O O . ILE A 1 75 ? -44.384 43.370 24.930 1.00 86.94 75 ILE A O 1
ATOM 551 N N . LYS A 1 76 ? -42.971 44.408 26.335 1.00 85.25 76 LYS A N 1
ATOM 552 C CA . LYS A 1 76 ? -43.878 44.385 27.495 1.00 85.25 76 LYS A CA 1
ATOM 553 C C . LYS A 1 76 ? -45.131 45.225 27.265 1.00 85.25 76 LYS A C 1
ATOM 555 O O . LYS A 1 76 ? -46.224 44.754 27.562 1.00 85.25 76 LYS A O 1
ATOM 560 N N . ASP A 1 77 ? -44.994 46.399 26.662 1.00 83.25 77 ASP A N 1
ATOM 561 C CA . ASP A 1 77 ? -46.107 47.277 26.291 1.00 83.25 77 ASP A CA 1
ATOM 562 C C . ASP A 1 77 ? -47.022 46.669 25.222 1.00 83.25 77 ASP A C 1
ATOM 564 O O . ASP A 1 77 ? -48.181 47.063 25.093 1.00 83.25 77 ASP A O 1
ATOM 568 N N . ALA A 1 78 ? -46.528 45.697 24.452 1.00 79.56 78 ALA A N 1
ATOM 569 C CA . ALA A 1 78 ? -47.331 44.965 23.482 1.00 79.56 78 ALA A CA 1
ATOM 570 C C . ALA A 1 78 ? -48.182 43.853 24.132 1.00 79.56 78 ALA A C 1
ATOM 572 O O . ALA A 1 78 ? -49.215 43.472 23.579 1.00 79.56 78 ALA A O 1
ATOM 573 N N . ILE A 1 79 ? -47.819 43.364 25.325 1.00 75.19 79 ILE A N 1
ATOM 574 C CA . ILE A 1 79 ? -48.510 42.261 26.023 1.00 75.19 79 ILE A CA 1
ATOM 575 C C . ILE A 1 79 ? -50.004 42.540 26.317 1.00 75.19 79 ILE A C 1
ATOM 577 O O . ILE A 1 79 ? -50.816 41.635 26.125 1.00 75.19 79 ILE A O 1
ATOM 581 N N . PRO A 1 80 ? -50.441 43.748 26.727 1.00 71.56 80 PRO A N 1
ATOM 582 C CA . PRO A 1 80 ? -51.851 44.018 27.027 1.00 71.56 80 PRO A CA 1
ATOM 583 C C . PRO A 1 80 ? -52.797 43.885 25.825 1.00 71.56 80 PRO A C 1
ATOM 585 O O . PRO A 1 80 ? -54.001 43.735 26.009 1.00 71.56 80 PRO A O 1
ATOM 588 N N . SER A 1 81 ? -52.276 43.934 24.594 1.00 64.12 81 SER A N 1
ATOM 589 C CA . SER A 1 81 ? -53.089 43.970 23.370 1.00 64.12 81 SER A CA 1
ATOM 590 C C . SER A 1 81 ? -53.639 42.606 22.915 1.00 64.12 81 SER A C 1
ATOM 592 O O . SER A 1 81 ? -54.349 42.541 21.912 1.00 64.12 81 SER A O 1
ATOM 594 N N . GLN A 1 82 ? -53.352 41.515 23.645 1.00 65.06 82 GLN A N 1
ATOM 595 C CA . GLN A 1 82 ? -53.678 40.105 23.324 1.00 65.06 82 GLN A CA 1
ATOM 596 C C . GLN A 1 82 ? -53.106 39.563 21.995 1.00 65.06 82 GLN A C 1
ATOM 598 O O . GLN A 1 82 ? -52.888 38.354 21.892 1.00 65.06 82 GLN A O 1
ATOM 603 N N . HIS A 1 83 ? -52.795 40.435 21.034 1.00 77.31 83 HIS A N 1
ATOM 604 C CA . HIS A 1 83 ? -52.243 40.139 19.717 1.00 77.31 83 HIS A CA 1
ATOM 605 C C . HIS A 1 83 ? -50.965 40.958 19.505 1.00 77.31 83 HIS A C 1
ATOM 607 O O . HIS A 1 83 ? -51.013 42.184 19.419 1.00 77.31 83 HIS A O 1
ATOM 613 N N . VAL A 1 84 ? -49.821 40.283 19.399 1.00 83.81 84 VAL A N 1
ATOM 614 C CA . VAL A 1 84 ? -48.519 40.916 19.155 1.00 83.81 84 VAL A CA 1
ATOM 615 C C . VAL A 1 84 ? -48.040 40.569 17.754 1.00 83.81 84 VAL A C 1
ATOM 617 O O . VAL A 1 84 ? -47.914 39.400 17.410 1.00 83.81 84 VAL A O 1
ATOM 620 N N . THR A 1 85 ? -47.758 41.578 16.941 1.00 85.44 85 THR A N 1
ATOM 621 C CA . THR A 1 85 ? -47.207 41.415 15.595 1.00 85.44 85 THR A CA 1
ATOM 622 C C . THR A 1 85 ? -45.709 41.691 15.626 1.00 85.44 85 THR A C 1
ATOM 624 O O . THR A 1 85 ? -45.298 42.782 16.011 1.00 85.44 85 THR A O 1
ATOM 627 N N . LEU A 1 86 ? -44.896 40.713 15.236 1.00 88.00 86 LEU A N 1
ATOM 628 C CA . LEU A 1 86 ? -43.442 40.822 15.150 1.00 88.00 86 LEU A CA 1
ATOM 629 C C . LEU A 1 86 ? -43.018 40.782 13.689 1.00 88.00 86 LEU A C 1
ATOM 631 O O . LEU A 1 86 ? -43.323 39.820 12.993 1.00 88.00 86 LEU A O 1
ATOM 635 N N . GLU A 1 87 ? -42.290 41.788 13.226 1.00 84.00 87 GLU A N 1
ATOM 636 C CA . GLU A 1 87 ? -41.590 41.703 11.946 1.00 84.00 87 GLU A CA 1
ATOM 637 C C . GLU A 1 87 ? -40.145 41.299 12.206 1.00 84.00 87 GLU A C 1
ATOM 639 O O . GLU A 1 87 ? -39.478 41.912 13.040 1.00 84.00 87 GLU A O 1
ATOM 644 N N . VAL A 1 88 ? -39.660 40.269 11.514 1.00 86.00 88 VAL A N 1
ATOM 645 C CA . VAL A 1 88 ? -38.305 39.746 11.706 1.00 86.00 88 VAL A CA 1
ATOM 646 C C . VAL A 1 88 ? -37.570 39.614 10.382 1.00 86.00 88 VAL A C 1
ATOM 648 O O . VAL A 1 88 ? -38.165 39.223 9.376 1.00 86.00 88 VAL A O 1
ATOM 651 N N . ASP A 1 89 ? -36.271 39.904 10.378 1.00 79.56 89 ASP A N 1
ATOM 652 C CA . ASP A 1 89 ? -35.398 39.594 9.253 1.00 79.56 89 ASP A CA 1
ATOM 653 C C . ASP A 1 89 ? -34.706 38.269 9.526 1.00 79.56 89 ASP A C 1
ATOM 655 O O . ASP A 1 89 ? -33.820 38.151 10.377 1.00 79.56 89 ASP A O 1
ATOM 659 N N . ARG A 1 90 ? -35.117 37.256 8.772 1.00 70.12 90 ARG A N 1
ATOM 660 C CA . ARG A 1 90 ? -34.360 36.020 8.687 1.00 70.12 90 ARG A CA 1
ATOM 661 C C . ARG A 1 90 ? -33.339 36.210 7.576 1.00 70.12 90 ARG A C 1
ATOM 663 O O . ARG A 1 90 ? -33.663 36.047 6.394 1.00 70.12 90 ARG A O 1
ATOM 670 N N . ALA A 1 91 ? -32.122 36.595 7.956 1.00 52.09 91 ALA A N 1
ATOM 671 C CA . ALA A 1 91 ? -30.984 36.506 7.055 1.00 52.09 91 ALA A CA 1
ATOM 672 C C . ALA A 1 91 ? -30.896 35.050 6.592 1.00 52.09 91 ALA A C 1
ATOM 674 O O . ALA A 1 91 ? -30.896 34.124 7.404 1.00 52.09 91 ALA A O 1
ATOM 675 N N . ASN A 1 92 ? -30.924 34.855 5.280 1.00 41.56 92 ASN A N 1
ATOM 676 C CA . ASN A 1 92 ? -30.976 33.545 4.661 1.00 41.56 92 ASN A CA 1
ATOM 677 C C . ASN A 1 92 ? -29.612 32.848 4.821 1.00 41.56 92 ASN A C 1
ATOM 679 O O . ASN A 1 92 ? -28.842 32.763 3.871 1.00 41.56 92 ASN A O 1
ATOM 683 N N . MET A 1 93 ? -29.295 32.345 6.017 1.00 37.59 93 MET A N 1
ATOM 684 C CA . MET A 1 93 ? -28.295 31.289 6.209 1.00 37.59 93 MET A CA 1
ATOM 685 C C . MET A 1 93 ? -28.897 29.973 5.698 1.00 37.59 93 MET A C 1
ATOM 687 O O . MET A 1 93 ? -29.226 29.101 6.486 1.00 37.59 93 MET A O 1
ATOM 691 N N . MET A 1 94 ? -29.169 29.909 4.389 1.00 38.00 94 MET A N 1
ATOM 692 C CA . MET A 1 94 ? -29.496 28.725 3.576 1.00 38.00 94 MET A CA 1
ATOM 693 C C . MET A 1 94 ? -30.128 29.185 2.254 1.00 38.00 94 MET A C 1
ATOM 695 O O . MET A 1 94 ? -31.346 29.253 2.103 1.00 38.00 94 MET A O 1
ATOM 699 N N . SER A 1 95 ? -29.292 29.480 1.263 1.00 30.33 95 SER A N 1
ATOM 700 C CA . SER A 1 95 ? -29.627 29.223 -0.142 1.00 30.33 95 SER A CA 1
ATOM 701 C C . SER A 1 95 ? -28.348 29.166 -0.972 1.00 30.33 95 SER A C 1
ATOM 703 O O . SER A 1 95 ? -28.094 30.091 -1.733 1.00 30.33 95 SER A O 1
ATOM 705 N N . ASP A 1 96 ? -27.534 28.124 -0.772 1.00 30.55 96 ASP A N 1
ATOM 706 C CA . ASP A 1 96 ? -26.917 27.409 -1.906 1.00 30.55 96 ASP A CA 1
ATOM 707 C C . ASP A 1 96 ? -26.368 26.014 -1.541 1.00 30.55 96 ASP A C 1
ATOM 709 O O . ASP A 1 96 ? -25.301 25.611 -1.987 1.00 30.55 96 ASP A O 1
ATOM 713 N N . VAL A 1 97 ? -27.084 25.253 -0.707 1.00 33.47 97 VAL A N 1
ATOM 714 C CA . VAL A 1 97 ? -26.902 23.794 -0.655 1.00 33.47 97 VAL A CA 1
ATOM 715 C C . VAL A 1 97 ? -28.283 23.183 -0.473 1.00 33.47 97 VAL A C 1
ATOM 717 O O . VAL A 1 97 ? -28.844 23.162 0.623 1.00 33.47 97 VAL A O 1
ATOM 720 N N . THR A 1 98 ? -28.883 22.731 -1.569 1.00 27.44 98 THR A N 1
ATOM 721 C CA . THR A 1 98 ? -29.946 21.733 -1.495 1.00 27.44 98 THR A CA 1
ATOM 722 C C . THR A 1 98 ? -29.317 20.458 -0.946 1.00 27.44 98 THR A C 1
ATOM 724 O O . THR A 1 98 ? -28.679 19.721 -1.692 1.00 27.44 98 THR A O 1
ATOM 727 N N . VAL A 1 99 ? -29.460 20.218 0.359 1.00 35.28 99 VAL A N 1
ATOM 728 C CA . VAL A 1 99 ? -29.157 18.909 0.944 1.00 35.28 99 VAL A CA 1
ATOM 729 C C . VAL A 1 99 ? -30.265 17.969 0.495 1.00 35.28 99 VAL A C 1
ATOM 731 O O . VAL A 1 99 ? -31.357 17.939 1.070 1.00 35.28 99 VAL A O 1
ATOM 734 N N . ASP A 1 100 ? -29.989 17.249 -0.585 1.00 32.69 100 ASP A N 1
ATOM 735 C CA . ASP A 1 100 ? -30.725 16.046 -0.923 1.00 32.69 100 ASP A CA 1
ATOM 736 C C . ASP A 1 100 ? -30.507 15.035 0.211 1.00 32.69 100 ASP A C 1
ATOM 738 O O . ASP A 1 100 ? -29.375 14.712 0.577 1.00 32.69 100 ASP A O 1
ATOM 742 N N . LYS A 1 101 ? -31.594 14.574 0.834 1.00 37.09 101 LYS A N 1
ATOM 743 C CA . LYS A 1 101 ? -31.549 13.550 1.889 1.00 37.09 101 LYS A CA 1
ATOM 744 C C . LYS A 1 101 ? -31.412 12.160 1.262 1.00 37.09 101 LYS A C 1
ATOM 746 O O . LYS A 1 101 ? -32.234 11.280 1.503 1.00 37.09 101 LYS A O 1
ATOM 751 N N . GLY A 1 102 ? -30.371 11.973 0.467 1.00 36.62 102 GLY A N 1
ATOM 752 C CA . GLY A 1 102 ? -29.950 10.693 -0.085 1.00 36.62 102 GLY A CA 1
ATOM 753 C C . GLY A 1 102 ? -28.450 10.743 -0.311 1.00 36.62 102 GLY A C 1
ATOM 754 O O . GLY A 1 102 ? -27.994 11.743 -0.839 1.00 36.62 102 GLY A O 1
ATOM 755 N N . ASP A 1 103 ? -27.717 9.722 0.151 1.00 41.59 103 ASP A N 1
ATOM 756 C CA . ASP A 1 103 ? -26.299 9.347 -0.062 1.00 41.59 103 ASP A CA 1
ATOM 757 C C . ASP A 1 103 ? -25.168 10.421 -0.064 1.00 41.59 103 ASP A C 1
ATOM 759 O O . ASP A 1 103 ? -24.007 10.073 0.142 1.00 41.59 103 ASP A O 1
ATOM 763 N N . GLY A 1 104 ? -25.447 11.719 -0.212 1.00 43.56 104 GLY A N 1
ATOM 764 C CA . GLY A 1 104 ? -24.509 12.843 -0.280 1.00 43.56 104 GLY A CA 1
ATOM 765 C C . GLY A 1 104 ? -24.195 13.505 1.065 1.00 43.56 104 GLY A C 1
ATOM 766 O O . GLY A 1 104 ? -23.159 14.150 1.196 1.00 43.56 104 GLY A O 1
ATOM 767 N N . ALA A 1 105 ? -25.004 13.275 2.105 1.00 47.59 105 ALA A N 1
ATOM 768 C CA . ALA A 1 105 ? -24.769 13.845 3.439 1.00 47.59 105 ALA A CA 1
ATOM 769 C C . ALA A 1 105 ? -23.435 13.383 4.073 1.00 47.59 105 ALA A C 1
ATOM 771 O O . ALA A 1 105 ? -22.787 14.138 4.799 1.00 47.59 105 ALA A O 1
ATOM 772 N N . ALA A 1 106 ? -22.981 12.161 3.763 1.00 50.97 106 ALA A N 1
ATOM 773 C CA . ALA A 1 106 ? -21.690 11.641 4.224 1.00 50.97 106 ALA A CA 1
ATOM 774 C C . ALA A 1 106 ? -20.498 12.343 3.545 1.00 50.97 106 ALA A C 1
ATOM 776 O O . ALA A 1 106 ? -19.486 12.632 4.189 1.00 50.97 106 ALA A O 1
ATOM 777 N N . ALA A 1 107 ? -20.628 12.643 2.248 1.00 50.88 107 ALA A N 1
ATOM 778 C CA . ALA A 1 107 ? -19.612 13.355 1.479 1.00 50.88 107 ALA A CA 1
ATOM 779 C C . ALA A 1 107 ? -19.476 14.815 1.947 1.00 50.88 107 ALA A C 1
ATOM 781 O O . ALA A 1 107 ? -18.357 15.328 2.053 1.00 50.88 107 ALA A O 1
ATOM 782 N N . ASP A 1 108 ? -20.595 15.447 2.306 1.00 60.59 108 ASP A N 1
ATOM 783 C CA . ASP A 1 108 ? -20.623 16.811 2.837 1.00 60.59 108 ASP A CA 1
ATOM 784 C C . ASP A 1 108 ? -19.978 16.902 4.229 1.00 60.59 108 ASP A C 1
ATOM 786 O O . ASP A 1 108 ? -19.163 17.797 4.463 1.00 60.59 108 ASP A O 1
ATOM 790 N N . ARG A 1 109 ? -20.229 15.931 5.123 1.00 70.50 109 ARG A N 1
ATOM 791 C CA . ARG A 1 109 ? -19.574 15.854 6.444 1.00 70.50 109 ARG A CA 1
ATOM 792 C C . ARG A 1 109 ? -18.056 15.700 6.340 1.00 70.50 109 ARG A C 1
ATOM 794 O O . ARG A 1 109 ? -17.326 16.453 6.981 1.00 70.50 109 ARG A O 1
ATOM 801 N N . LEU A 1 110 ? -17.568 14.756 5.530 1.00 66.25 110 LEU A N 1
ATOM 802 C CA . LEU A 1 110 ? -16.128 14.503 5.380 1.00 66.25 110 LEU A CA 1
ATOM 803 C C . LEU A 1 110 ? -15.402 15.715 4.785 1.00 66.25 110 LEU A C 1
ATOM 805 O O . LEU A 1 110 ? -14.305 16.074 5.214 1.00 66.25 110 LEU A O 1
ATOM 809 N N . THR A 1 111 ? -16.026 16.359 3.801 1.00 72.69 111 THR A N 1
ATOM 810 C CA . THR A 1 111 ? -15.483 17.570 3.182 1.00 72.69 111 THR A CA 1
ATOM 811 C C . THR A 1 111 ? -15.414 18.711 4.194 1.00 72.69 111 THR A C 1
ATOM 813 O O . THR A 1 111 ? -14.422 19.440 4.229 1.00 72.69 111 THR A O 1
ATOM 816 N N . LEU A 1 112 ? -16.429 18.848 5.048 1.00 75.19 112 LEU A N 1
ATOM 817 C CA . LEU A 1 112 ? -16.460 19.863 6.094 1.00 75.19 112 LEU A CA 1
ATOM 818 C C . LEU A 1 112 ? -15.431 19.588 7.199 1.00 75.19 112 LEU A C 1
ATOM 820 O O . LEU A 1 112 ? -14.719 20.506 7.591 1.00 75.19 112 LEU A O 1
ATOM 824 N N . ALA A 1 113 ? -15.281 18.333 7.632 1.00 75.88 113 ALA A N 1
ATOM 825 C CA . ALA A 1 113 ? -14.269 17.926 8.607 1.00 75.88 113 ALA A CA 1
ATOM 826 C C . ALA A 1 113 ? -12.838 18.164 8.089 1.00 75.88 113 ALA A C 1
ATOM 828 O O . ALA A 1 113 ? -11.990 18.677 8.818 1.00 75.88 113 ALA A O 1
ATOM 829 N N . ARG A 1 114 ? -12.571 17.867 6.807 1.00 74.56 114 ARG A N 1
ATOM 830 C CA . ARG A 1 114 ? -11.276 18.168 6.170 1.00 74.56 114 ARG A CA 1
ATOM 831 C C . ARG A 1 114 ? -11.005 19.668 6.108 1.00 74.56 114 ARG A C 1
ATOM 833 O O . ARG A 1 114 ? -9.919 20.093 6.482 1.00 74.56 114 ARG A O 1
ATOM 840 N N . LYS A 1 115 ? -11.999 20.472 5.720 1.00 75.06 115 LYS A N 1
ATOM 841 C CA . LYS A 1 115 ? -11.884 21.940 5.726 1.00 75.06 115 LYS A CA 1
ATOM 842 C C . LYS A 1 115 ? -11.663 22.498 7.130 1.00 75.06 115 LYS A C 1
ATOM 844 O O . LYS A 1 115 ? -10.867 23.416 7.286 1.00 75.06 115 LYS A O 1
ATOM 849 N N . ALA A 1 116 ? -12.327 21.937 8.140 1.00 81.31 116 ALA A N 1
ATOM 850 C CA . ALA A 1 116 ? -12.121 22.309 9.536 1.00 81.31 116 ALA A CA 1
ATOM 851 C C . ALA A 1 116 ? -10.671 22.059 9.975 1.00 81.31 116 ALA A C 1
ATOM 853 O O . ALA A 1 116 ? -10.059 22.927 10.592 1.00 81.31 116 ALA A O 1
ATOM 854 N N . PHE A 1 117 ? -10.103 20.904 9.610 1.00 80.50 117 PHE A N 1
ATOM 855 C CA . PHE A 1 117 ? -8.703 20.579 9.886 1.00 80.50 117 PHE A CA 1
ATOM 856 C C . PHE A 1 117 ? -7.733 21.507 9.143 1.00 80.50 117 PHE A C 1
ATOM 858 O O . PHE A 1 117 ? -6.838 22.069 9.767 1.00 80.50 117 PHE A O 1
ATOM 865 N N . GLU A 1 118 ? -7.932 21.712 7.837 1.00 77.31 118 GLU A N 1
ATOM 866 C CA . GLU A 1 118 ? -7.096 22.598 7.013 1.00 77.31 118 GLU A CA 1
ATOM 867 C C . GLU A 1 118 ? -7.116 24.054 7.507 1.00 77.31 118 GLU A C 1
ATOM 869 O O . GLU A 1 118 ? -6.101 24.745 7.435 1.00 77.31 118 GLU A O 1
ATOM 874 N N . ALA A 1 119 ? -8.256 24.514 8.029 1.00 77.19 119 ALA A N 1
ATOM 875 C CA . ALA A 1 119 ? -8.424 25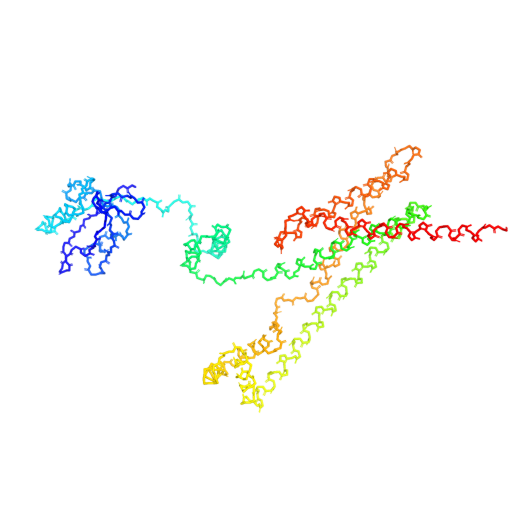.851 8.591 1.00 77.19 119 ALA A CA 1
ATOM 876 C C . ALA A 1 119 ? -8.070 25.947 10.088 1.00 77.19 119 ALA A C 1
ATOM 878 O O . ALA A 1 119 ? -8.091 27.049 10.634 1.00 77.19 119 ALA A O 1
ATOM 879 N N . HIS A 1 120 ? -7.763 24.824 10.753 1.00 76.94 120 HIS A N 1
ATOM 880 C CA . HIS A 1 120 ? -7.644 24.718 12.214 1.00 76.94 120 HIS A CA 1
ATOM 881 C C . HIS A 1 120 ? -8.831 25.347 12.976 1.00 76.94 120 HIS A C 1
ATOM 883 O O . HIS A 1 120 ? -8.652 25.962 14.027 1.00 76.94 120 HIS A O 1
ATOM 889 N N . ASP A 1 121 ? -10.048 25.193 12.446 1.00 82.75 121 ASP A N 1
ATOM 890 C CA . ASP A 1 121 ? -11.265 25.814 12.974 1.00 82.75 121 ASP A CA 1
ATOM 891 C C . ASP A 1 121 ? -12.070 24.814 13.838 1.00 82.75 121 ASP A C 1
ATOM 893 O O . ASP A 1 121 ? -12.645 23.849 13.311 1.00 82.75 121 ASP A O 1
ATOM 897 N N . PRO A 1 122 ? -12.132 25.015 15.170 1.00 77.31 122 PRO A N 1
ATOM 898 C CA . PRO A 1 122 ? -12.839 24.117 16.078 1.00 77.31 122 PRO A CA 1
ATOM 899 C C . PRO A 1 122 ? -14.367 24.172 15.920 1.00 77.31 122 PRO A C 1
ATOM 901 O O . PRO A 1 122 ? -15.029 23.160 16.153 1.00 77.31 122 PRO A O 1
ATOM 904 N N . GLU A 1 123 ? -14.939 25.300 15.490 1.00 76.25 123 GLU A N 1
ATOM 905 C CA . GLU A 1 123 ? -16.388 25.437 15.294 1.00 76.25 123 GLU A CA 1
ATOM 906 C C . GLU A 1 123 ? -16.837 24.711 14.025 1.00 76.25 123 GLU A C 1
ATOM 908 O O . GLU A 1 123 ? -17.845 24.004 14.043 1.00 76.25 123 GLU A O 1
ATOM 913 N N . LEU A 1 124 ? -16.050 24.785 12.945 1.00 74.31 124 LEU A N 1
ATOM 914 C CA . LEU A 1 124 ? -16.289 23.963 11.753 1.00 74.31 124 LEU A CA 1
ATOM 915 C C . LEU A 1 124 ? -16.176 22.465 12.061 1.00 74.31 124 LEU A C 1
ATOM 917 O O . LEU A 1 124 ? -16.951 21.667 11.530 1.00 74.31 124 LEU A O 1
ATOM 921 N N . SER A 1 125 ? -15.245 22.079 12.939 1.00 78.38 125 SER A N 1
ATOM 922 C CA . SER A 1 125 ? -15.112 20.690 13.389 1.00 78.38 125 SER A CA 1
ATOM 923 C C . SER A 1 125 ? -16.346 20.245 14.178 1.00 78.38 125 SER A C 1
ATOM 925 O O . SER A 1 125 ? -16.889 19.167 13.925 1.00 78.38 125 SER A O 1
ATOM 927 N N . ARG A 1 126 ? -16.852 21.094 15.081 1.00 78.81 126 ARG A N 1
ATOM 928 C CA . ARG A 1 126 ? -18.084 20.833 15.835 1.00 78.81 126 ARG A CA 1
ATOM 929 C C . ARG A 1 126 ? -19.291 20.691 14.910 1.00 78.81 126 ARG A C 1
ATOM 931 O O . ARG A 1 126 ? -20.010 19.698 14.999 1.00 78.81 126 ARG A O 1
ATOM 938 N N . LEU A 1 127 ? -19.449 21.608 13.958 1.00 76.44 127 LEU A N 1
ATOM 939 C CA . LEU A 1 127 ? -20.520 21.575 12.961 1.00 76.44 127 LEU A CA 1
ATOM 940 C C . LEU A 1 127 ? -20.475 20.296 12.106 1.00 76.44 127 LEU A C 1
ATOM 942 O O . LEU A 1 127 ? -21.512 19.696 11.827 1.00 76.44 127 LEU A O 1
ATOM 946 N N . ALA A 1 128 ? -19.276 19.833 11.736 1.00 75.25 128 ALA A N 1
ATOM 947 C CA . ALA A 1 128 ? -19.101 18.570 11.019 1.00 75.25 128 ALA A CA 1
ATOM 948 C C . ALA A 1 128 ? -19.574 17.349 11.830 1.00 75.25 128 ALA A C 1
ATOM 950 O O . ALA A 1 128 ? -20.057 16.380 11.246 1.00 75.25 128 ALA A O 1
ATOM 951 N N . HIS A 1 129 ? -19.484 17.381 13.161 1.00 73.19 129 HIS A N 1
ATOM 952 C CA . HIS A 1 129 ? -20.002 16.315 14.028 1.00 73.19 129 HIS A CA 1
ATOM 953 C C . HIS A 1 129 ? -21.509 16.449 14.315 1.00 73.19 129 HIS A C 1
ATOM 955 O O . HIS A 1 129 ? -22.173 15.440 14.549 1.00 73.19 129 HIS A O 1
ATOM 961 N N . GLU A 1 130 ? -22.072 17.660 14.240 1.00 74.94 130 GLU A N 1
ATOM 962 C CA . GLU A 1 130 ? -23.508 17.924 14.432 1.00 74.94 130 GLU A CA 1
ATOM 963 C C . GLU A 1 130 ? -24.374 17.538 13.213 1.00 74.94 130 GLU A C 1
ATOM 965 O O . GLU A 1 130 ? -25.565 17.272 13.370 1.00 74.94 130 GLU A O 1
ATOM 970 N N . LEU A 1 131 ? -23.793 17.430 12.009 1.00 67.81 131 LEU A N 1
ATOM 971 C CA . LEU A 1 131 ? -24.495 17.099 10.751 1.00 67.81 131 LEU A CA 1
ATOM 972 C C . LEU A 1 131 ? -25.106 15.680 10.678 1.00 67.81 131 LEU A C 1
ATOM 974 O O . LEU A 1 131 ? -25.721 15.324 9.674 1.00 67.81 131 LEU A O 1
ATOM 978 N N . GLY A 1 132 ? -25.013 14.894 11.752 1.00 53.38 132 GLY A N 1
ATOM 979 C CA . GLY A 1 132 ? -25.543 13.538 11.832 1.00 53.38 132 GLY A CA 1
ATOM 980 C C . GLY A 1 132 ? -24.579 12.518 11.230 1.00 53.38 132 GLY A C 1
ATOM 981 O O . GLY A 1 132 ? -24.080 12.663 10.114 1.00 53.38 132 GLY A O 1
ATOM 982 N N . ALA A 1 133 ? -24.307 11.460 11.991 1.00 51.41 133 ALA A N 1
ATOM 983 C CA . ALA A 1 133 ? -23.442 10.373 11.568 1.00 51.41 133 ALA A CA 1
ATOM 984 C C . ALA A 1 133 ? -24.149 9.514 10.508 1.00 51.41 133 ALA A C 1
ATOM 986 O O . ALA A 1 133 ? -24.783 8.509 10.819 1.00 51.41 133 ALA A O 1
ATOM 987 N N . ALA A 1 134 ? -24.016 9.877 9.232 1.00 50.69 134 ALA A N 1
ATOM 988 C CA . ALA A 1 134 ? -23.888 8.818 8.243 1.00 50.69 134 ALA A CA 1
ATOM 989 C C . ALA A 1 134 ? -22.618 8.028 8.615 1.00 50.69 134 ALA A C 1
ATOM 991 O O . ALA A 1 134 ? -21.618 8.674 8.961 1.00 50.69 134 ALA A O 1
ATOM 992 N N . PRO A 1 135 ? -22.647 6.680 8.616 1.00 46.00 135 PRO A N 1
ATOM 993 C CA . PRO A 1 135 ? -21.457 5.893 8.896 1.00 46.00 135 PRO A CA 1
ATOM 994 C C . PRO A 1 135 ? -20.357 6.392 7.969 1.00 46.00 135 PRO A C 1
ATOM 996 O O . PRO A 1 135 ? -20.535 6.438 6.748 1.00 46.00 135 PRO A O 1
ATOM 999 N N . GLU A 1 136 ? -19.252 6.846 8.555 1.00 43.25 136 GLU A N 1
ATOM 1000 C CA . GLU A 1 136 ? -18.061 7.141 7.782 1.00 43.25 136 GLU A CA 1
ATOM 1001 C C . GLU A 1 136 ? -17.643 5.823 7.142 1.00 43.25 136 GLU A C 1
ATOM 1003 O O . GLU A 1 136 ? -17.019 4.971 7.766 1.00 43.25 136 GLU A O 1
ATOM 1008 N N . ARG A 1 137 ? -18.005 5.632 5.871 1.00 41.72 137 ARG A N 1
ATOM 1009 C CA . ARG A 1 137 ? -17.248 4.738 5.009 1.00 41.72 137 ARG A CA 1
ATOM 1010 C C . ARG A 1 137 ? -15.896 5.406 4.851 1.00 41.72 137 ARG A C 1
ATOM 1012 O O . ARG A 1 137 ? -15.687 6.196 3.928 1.00 41.72 137 ARG A O 1
ATOM 1019 N N . HIS A 1 138 ? -14.991 5.138 5.789 1.00 47.28 138 HIS A N 1
ATOM 1020 C CA . HIS A 1 138 ? -13.578 5.297 5.514 1.00 47.28 138 HIS A CA 1
ATOM 1021 C C . HIS A 1 138 ? -13.352 4.612 4.166 1.00 47.28 138 HIS A C 1
ATOM 1023 O O . HIS A 1 138 ? -13.776 3.478 3.962 1.00 47.28 138 HIS A O 1
ATOM 1029 N N . GLN A 1 139 ? -12.802 5.340 3.196 1.00 43.69 139 GLN A N 1
ATOM 1030 C CA . GLN A 1 139 ? -12.450 4.798 1.885 1.00 43.69 139 GLN A CA 1
ATOM 1031 C C . GLN A 1 139 ? -11.249 3.844 2.037 1.00 43.69 139 GLN A C 1
ATOM 1033 O O . GLN A 1 139 ? -10.197 4.066 1.441 1.00 43.69 139 GLN A O 1
ATOM 1038 N N . THR A 1 140 ? -11.379 2.818 2.878 1.00 51.50 140 THR A N 1
ATOM 1039 C CA . THR A 1 140 ? -10.382 1.774 3.108 1.00 51.50 140 THR A CA 1
ATOM 1040 C C . THR A 1 140 ? -10.105 1.028 1.810 1.00 51.50 140 THR A C 1
ATOM 1042 O O . THR A 1 140 ? -8.941 0.868 1.458 1.00 51.50 140 THR A O 1
ATOM 1045 N N . GLU A 1 141 ? -11.137 0.734 1.009 1.00 49.84 141 GLU A N 1
ATOM 1046 C CA . GLU A 1 141 ? -10.972 0.015 -0.264 1.00 49.84 141 GLU A CA 1
ATOM 1047 C C . GLU A 1 141 ? -10.050 0.740 -1.259 1.00 49.84 141 GLU A C 1
ATOM 1049 O O . GLU A 1 141 ? -9.187 0.124 -1.877 1.00 49.84 141 GLU A O 1
ATOM 1054 N N . ALA A 1 142 ? -10.189 2.062 -1.425 1.00 54.19 142 ALA A N 1
ATOM 1055 C CA . ALA A 1 142 ? -9.343 2.803 -2.364 1.00 54.19 142 ALA A CA 1
ATOM 1056 C C . ALA A 1 142 ? -7.897 2.915 -1.853 1.00 54.19 142 ALA A C 1
ATOM 1058 O O . ALA A 1 142 ? -6.961 2.826 -2.643 1.00 54.19 142 ALA A O 1
ATOM 1059 N N . GLY A 1 143 ? -7.699 3.078 -0.540 1.00 63.12 143 GLY A N 1
ATOM 1060 C CA . GLY A 1 143 ? -6.368 3.141 0.067 1.00 63.12 143 GLY A CA 1
ATOM 1061 C C . GLY A 1 143 ? -5.589 1.825 -0.039 1.00 63.12 143 GLY A C 1
ATOM 1062 O O . GLY A 1 143 ? -4.391 1.861 -0.327 1.00 63.12 143 GLY A O 1
ATOM 1063 N N . GLN A 1 144 ? -6.277 0.687 0.125 1.00 69.12 144 GLN A N 1
ATOM 1064 C CA . GLN A 1 144 ? -5.692 -0.660 0.078 1.00 69.12 144 GLN A CA 1
ATOM 1065 C C . GLN A 1 144 ? -4.965 -0.912 -1.256 1.00 69.12 144 GLN A C 1
ATOM 1067 O O . GLN A 1 144 ? -3.771 -1.212 -1.270 1.00 69.12 144 GLN A O 1
ATOM 1072 N N . TYR A 1 145 ? -5.631 -0.671 -2.392 1.00 83.44 145 TYR A N 1
ATOM 1073 C CA . TYR A 1 145 ? -5.044 -0.941 -3.715 1.00 83.44 145 TYR A CA 1
ATOM 1074 C C . TYR A 1 145 ? -4.110 0.166 -4.223 1.00 83.44 145 TYR A C 1
ATOM 1076 O O . TYR A 1 145 ? -3.242 -0.088 -5.061 1.00 83.44 145 TYR A O 1
ATOM 1084 N N . VAL A 1 146 ? -4.250 1.403 -3.730 1.00 83.50 146 VAL A N 1
ATOM 1085 C CA . VAL A 1 146 ? -3.376 2.522 -4.130 1.00 83.50 146 VAL A CA 1
ATOM 1086 C C . VAL A 1 146 ? -1.924 2.246 -3.752 1.00 83.50 146 VAL A C 1
ATOM 1088 O O . VAL A 1 146 ? -1.031 2.561 -4.540 1.00 83.50 146 VAL A O 1
ATOM 1091 N N . LYS A 1 147 ? -1.673 1.608 -2.600 1.00 85.19 147 LYS A N 1
ATOM 1092 C CA . LYS A 1 147 ? -0.321 1.197 -2.198 1.00 85.19 147 LYS A CA 1
ATOM 1093 C C . LYS A 1 147 ? 0.310 0.282 -3.254 1.00 85.19 147 LYS A C 1
ATOM 1095 O O . LYS A 1 147 ? 1.392 0.600 -3.748 1.00 85.19 147 LYS A O 1
ATOM 1100 N N . ALA A 1 148 ? -0.387 -0.789 -3.640 1.00 90.31 148 ALA A N 1
ATOM 1101 C CA . ALA A 1 148 ? 0.081 -1.746 -4.643 1.00 90.31 148 ALA A CA 1
ATOM 1102 C C . ALA A 1 148 ? 0.283 -1.089 -6.021 1.00 90.31 148 ALA A C 1
ATOM 1104 O O . ALA A 1 148 ? 1.291 -1.333 -6.683 1.00 90.31 148 ALA A O 1
ATOM 1105 N N . ALA A 1 149 ? -0.626 -0.197 -6.433 1.00 91.31 149 ALA A N 1
ATOM 1106 C CA . ALA A 1 149 ? -0.537 0.499 -7.715 1.00 91.31 149 ALA A CA 1
ATOM 1107 C C . ALA A 1 149 ? 0.649 1.473 -7.792 1.00 91.31 149 ALA A C 1
ATOM 1109 O O . ALA A 1 149 ? 1.406 1.467 -8.763 1.00 91.31 149 ALA A O 1
ATOM 1110 N N . VAL A 1 150 ? 0.825 2.313 -6.767 1.00 89.25 150 VAL A N 1
ATOM 1111 C CA . VAL A 1 150 ? 1.912 3.301 -6.714 1.00 89.25 150 VAL A CA 1
ATOM 1112 C C . VAL A 1 150 ? 3.265 2.609 -6.590 1.00 89.25 150 VAL A C 1
ATOM 1114 O O . VAL A 1 150 ? 4.209 3.003 -7.274 1.00 89.25 150 VAL A O 1
ATOM 1117 N N . PHE A 1 151 ? 3.363 1.581 -5.742 1.00 89.94 151 PHE A N 1
ATOM 1118 C CA . PHE A 1 151 ? 4.596 0.819 -5.571 1.00 89.94 151 PHE A CA 1
ATOM 1119 C C . PHE A 1 151 ? 4.960 0.058 -6.850 1.00 89.94 151 PHE A C 1
ATOM 1121 O O . PHE A 1 151 ? 6.050 0.268 -7.378 1.00 89.94 151 PHE A O 1
ATOM 1128 N N . GLY A 1 152 ? 4.021 -0.718 -7.406 1.00 93.19 152 GLY A N 1
ATOM 1129 C CA . GLY A 1 152 ? 4.230 -1.454 -8.654 1.00 93.19 152 GLY A CA 1
ATOM 1130 C C . GLY A 1 152 ? 4.567 -0.531 -9.823 1.00 93.19 152 GLY A C 1
ATOM 1131 O O . GLY A 1 152 ? 5.486 -0.811 -10.584 1.00 93.19 152 GLY A O 1
ATOM 1132 N N . GLY A 1 153 ? 3.894 0.617 -9.941 1.00 92.75 153 GLY A N 1
ATOM 1133 C CA . GLY A 1 153 ? 4.189 1.589 -10.991 1.00 92.75 153 GLY A CA 1
ATOM 1134 C C . GLY A 1 153 ? 5.580 2.219 -10.874 1.00 92.75 153 GLY A C 1
ATOM 1135 O O . GLY A 1 153 ? 6.265 2.396 -11.881 1.00 92.75 153 GLY A O 1
ATOM 1136 N N . MET A 1 154 ? 6.012 2.545 -9.652 1.00 91.25 154 MET A N 1
ATOM 1137 C CA . MET A 1 154 ? 7.327 3.139 -9.404 1.00 91.25 154 MET A CA 1
ATOM 1138 C C . MET A 1 154 ? 8.429 2.140 -9.730 1.00 91.25 154 MET A C 1
ATOM 1140 O O . MET A 1 154 ? 9.365 2.478 -10.455 1.00 91.25 154 MET A O 1
ATOM 1144 N N . ASP A 1 155 ? 8.282 0.913 -9.241 1.00 93.25 155 ASP A N 1
ATOM 1145 C CA . ASP A 1 155 ? 9.257 -0.142 -9.470 1.00 93.25 155 ASP A CA 1
ATOM 1146 C C . ASP A 1 155 ? 9.309 -0.545 -10.949 1.00 93.25 155 ASP A C 1
ATOM 1148 O O . ASP A 1 155 ? 10.390 -0.671 -11.516 1.00 93.25 155 ASP A O 1
ATOM 1152 N N . GLY A 1 156 ? 8.156 -0.605 -11.626 1.00 94.56 156 GLY A N 1
ATOM 1153 C CA . GLY A 1 156 ? 8.064 -0.877 -13.063 1.00 94.56 156 GLY A CA 1
ATOM 1154 C C . GLY A 1 156 ? 8.862 0.106 -13.915 1.00 94.56 156 GLY A C 1
ATOM 1155 O O . GLY A 1 156 ? 9.593 -0.309 -14.815 1.00 94.56 156 GLY A O 1
ATOM 1156 N N . ILE A 1 157 ? 8.786 1.410 -13.620 1.00 93.81 157 ILE A N 1
ATOM 1157 C CA . ILE A 1 157 ? 9.579 2.421 -14.339 1.00 93.81 157 ILE A CA 1
ATOM 1158 C C . ILE A 1 157 ? 11.069 2.253 -14.037 1.00 93.81 157 ILE A C 1
ATOM 1160 O O . ILE A 1 157 ? 11.880 2.254 -14.965 1.00 93.81 157 ILE A O 1
ATOM 1164 N N . VAL A 1 158 ? 11.435 2.131 -12.757 1.00 94.12 158 VAL A N 1
ATOM 1165 C CA . VAL A 1 158 ? 12.841 2.102 -12.326 1.00 94.12 158 VAL A CA 1
ATOM 1166 C C . VAL A 1 158 ? 13.555 0.852 -12.836 1.00 94.12 158 VAL A C 1
ATOM 1168 O O . VAL A 1 158 ? 14.615 0.980 -13.445 1.00 94.12 158 VAL A O 1
ATOM 1171 N N . THR A 1 159 ? 12.980 -0.335 -12.649 1.00 93.62 159 THR A N 1
ATOM 1172 C CA . THR A 1 159 ? 13.568 -1.617 -13.082 1.00 93.62 159 THR A CA 1
ATOM 1173 C C . THR A 1 159 ? 13.702 -1.696 -14.598 1.00 93.62 159 THR A C 1
ATOM 1175 O O . THR A 1 159 ? 14.775 -2.006 -15.118 1.00 93.62 159 THR A O 1
ATOM 1178 N N . THR A 1 160 ? 12.654 -1.321 -15.331 1.00 93.19 160 THR A N 1
ATOM 1179 C CA . THR A 1 160 ? 12.686 -1.365 -16.795 1.00 93.19 160 THR A CA 1
ATOM 1180 C C . THR A 1 160 ? 13.691 -0.369 -17.359 1.00 93.19 160 THR A C 1
ATOM 1182 O O . THR A 1 160 ? 14.449 -0.693 -18.275 1.00 93.19 160 THR A O 1
ATOM 1185 N N . PHE A 1 161 ? 13.752 0.839 -16.797 1.00 92.50 161 PHE A N 1
ATOM 1186 C CA . PHE A 1 161 ? 14.744 1.820 -17.215 1.00 92.50 161 PHE A CA 1
ATOM 1187 C C . PHE A 1 161 ? 16.169 1.424 -16.809 1.00 92.50 161 PHE A C 1
ATOM 1189 O O . PHE A 1 161 ? 17.098 1.691 -17.567 1.00 92.50 161 PHE A O 1
ATOM 1196 N N . ALA A 1 162 ? 16.362 0.740 -15.679 1.00 94.00 162 ALA A N 1
ATOM 1197 C CA . ALA A 1 162 ? 17.664 0.206 -15.288 1.00 94.00 162 ALA A CA 1
ATOM 1198 C C . ALA A 1 162 ? 18.197 -0.804 -16.318 1.00 94.00 162 ALA A C 1
ATOM 1200 O O . ALA A 1 162 ? 19.369 -0.721 -16.676 1.00 94.00 162 ALA A O 1
ATOM 1201 N N . VAL A 1 163 ? 17.341 -1.674 -16.873 1.00 93.06 163 VAL A N 1
ATOM 1202 C CA . VAL A 1 163 ? 17.718 -2.570 -17.986 1.00 93.06 163 VAL A CA 1
ATOM 1203 C C . VAL A 1 163 ? 18.105 -1.772 -19.232 1.00 93.06 163 VAL A C 1
ATOM 1205 O O . VAL A 1 163 ? 19.120 -2.056 -19.867 1.00 93.06 163 VAL A O 1
ATOM 1208 N N . VAL A 1 164 ? 17.341 -0.733 -19.581 1.00 90.31 164 VAL A N 1
ATOM 1209 C CA . VAL A 1 164 ? 17.694 0.147 -20.709 1.00 90.31 164 VAL A CA 1
ATOM 1210 C C . VAL A 1 164 ? 19.051 0.818 -20.468 1.00 90.31 164 VAL A C 1
ATOM 1212 O O .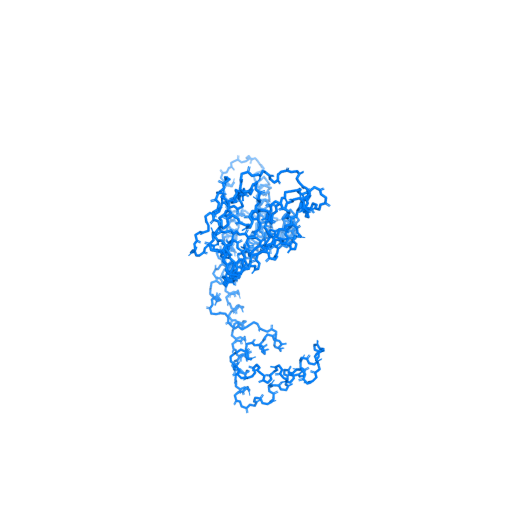 VAL A 1 164 ? 19.887 0.847 -21.371 1.00 90.31 164 VAL A O 1
ATOM 1215 N N . ALA A 1 165 ? 19.300 1.314 -19.256 1.00 91.94 165 ALA A N 1
ATOM 1216 C CA . ALA A 1 165 ? 20.546 1.965 -18.876 1.00 91.94 165 ALA A CA 1
ATOM 1217 C C . ALA A 1 165 ? 21.740 1.002 -18.879 1.00 91.94 165 ALA A C 1
ATOM 1219 O O . ALA A 1 165 ? 22.790 1.367 -19.397 1.00 91.94 165 ALA A O 1
ATOM 1220 N N . SER A 1 166 ? 21.592 -0.231 -18.383 1.00 92.44 166 SER A N 1
ATOM 1221 C CA . SER A 1 166 ? 22.676 -1.221 -18.402 1.00 92.44 166 SER A CA 1
ATOM 1222 C C . SER A 1 166 ? 23.041 -1.661 -19.814 1.00 92.44 166 SER A C 1
ATOM 1224 O O . SER A 1 166 ? 24.216 -1.818 -20.117 1.00 92.44 166 SER A O 1
ATOM 1226 N N . VAL A 1 167 ? 22.047 -1.852 -20.689 1.00 90.75 167 VAL A N 1
ATOM 1227 C CA . VAL A 1 167 ? 22.288 -2.296 -22.070 1.00 90.75 167 VAL A CA 1
ATOM 1228 C C . VAL A 1 167 ? 22.931 -1.178 -22.899 1.00 90.75 167 VAL A C 1
ATOM 1230 O O . VAL A 1 167 ? 23.853 -1.458 -23.656 1.00 90.75 167 VAL A O 1
ATOM 1233 N N . ASN A 1 168 ? 22.510 0.083 -22.718 1.00 87.56 168 ASN A N 1
ATOM 1234 C CA . ASN A 1 168 ? 23.191 1.226 -23.347 1.00 87.56 168 ASN A CA 1
ATOM 1235 C C . ASN A 1 168 ? 24.588 1.458 -22.749 1.00 87.56 168 ASN A C 1
ATOM 1237 O O . ASN A 1 168 ? 25.505 1.800 -23.481 1.00 87.56 168 ASN A O 1
ATOM 1241 N N . GLY A 1 169 ? 24.764 1.254 -21.440 1.00 87.12 169 GLY A N 1
ATOM 1242 C CA . GLY A 1 169 ? 26.068 1.374 -20.787 1.00 87.12 169 GLY A CA 1
ATOM 1243 C C . GLY A 1 169 ? 27.081 0.318 -21.224 1.00 87.12 169 GLY A C 1
ATOM 1244 O O . GLY A 1 169 ? 28.266 0.549 -21.041 1.00 87.12 169 GLY A O 1
ATOM 1245 N N . ALA A 1 170 ? 26.618 -0.798 -21.793 1.00 88.81 170 ALA A N 1
ATOM 1246 C CA . ALA A 1 170 ? 27.443 -1.862 -22.363 1.00 88.81 170 ALA A CA 1
ATOM 1247 C C . ALA A 1 170 ? 27.605 -1.770 -23.899 1.00 88.81 170 ALA A C 1
ATOM 1249 O O . ALA A 1 170 ? 27.958 -2.768 -24.529 1.00 88.81 170 ALA A O 1
ATOM 1250 N N . ASP A 1 171 ? 27.225 -0.635 -24.500 1.00 86.12 171 ASP A N 1
ATOM 1251 C CA . ASP A 1 171 ? 27.239 -0.356 -25.948 1.00 86.12 171 ASP A CA 1
ATOM 1252 C C . ASP A 1 171 ? 26.585 -1.450 -26.823 1.00 86.12 171 ASP A C 1
ATOM 1254 O O . ASP A 1 171 ? 27.001 -1.768 -27.940 1.00 86.12 171 ASP A O 1
ATOM 1258 N N . LEU A 1 172 ? 25.519 -2.072 -26.309 1.00 85.25 172 LEU A N 1
ATOM 1259 C CA . LEU A 1 172 ? 24.810 -3.139 -27.011 1.00 85.25 172 LEU A CA 1
ATOM 1260 C C . LEU A 1 172 ? 23.790 -2.584 -28.014 1.00 85.25 172 LEU A C 1
ATOM 1262 O O . LEU A 1 172 ? 23.192 -1.521 -27.843 1.00 85.25 172 LEU A O 1
ATOM 1266 N N . ALA A 1 173 ? 23.515 -3.371 -29.057 1.00 85.44 173 ALA A N 1
ATOM 1267 C CA . ALA A 1 173 ? 22.575 -2.985 -30.103 1.00 85.44 173 ALA A CA 1
ATOM 1268 C C . ALA A 1 173 ? 21.164 -2.685 -29.557 1.00 85.44 173 ALA A C 1
ATOM 1270 O O . ALA A 1 173 ? 20.626 -3.412 -28.721 1.00 85.44 173 ALA A O 1
ATOM 1271 N N . THR A 1 174 ? 20.494 -1.689 -30.144 1.00 80.44 174 THR A N 1
ATOM 1272 C CA . THR A 1 174 ? 19.115 -1.263 -29.823 1.00 80.44 174 THR A CA 1
ATOM 1273 C C . THR A 1 174 ? 18.110 -2.425 -29.793 1.00 80.44 174 THR A C 1
ATOM 1275 O O . THR A 1 174 ? 17.184 -2.430 -28.985 1.00 80.44 174 THR A O 1
ATOM 1278 N N . GLY A 1 175 ? 18.294 -3.445 -30.641 1.00 83.56 175 GLY A N 1
ATOM 1279 C CA . GLY A 1 175 ? 17.452 -4.647 -30.634 1.00 83.56 175 GLY A CA 1
ATOM 1280 C C . GLY A 1 175 ? 17.539 -5.444 -29.327 1.00 83.56 175 GLY A C 1
ATOM 1281 O O . GLY A 1 175 ? 16.525 -5.956 -28.858 1.00 83.56 175 GLY A O 1
ATOM 1282 N N . VAL A 1 176 ? 18.718 -5.491 -28.697 1.00 88.44 176 VAL A N 1
ATOM 1283 C CA . VAL A 1 176 ? 18.930 -6.142 -27.395 1.00 88.44 176 VAL A CA 1
ATOM 1284 C C . VAL A 1 176 ? 18.202 -5.376 -26.294 1.00 88.44 176 VAL A C 1
ATOM 1286 O O . VAL A 1 176 ? 17.552 -6.005 -25.464 1.00 88.44 176 VAL A O 1
ATOM 1289 N N . VAL A 1 177 ? 18.224 -4.036 -26.333 1.00 86.56 177 VAL A N 1
ATOM 1290 C CA . VAL A 1 177 ? 17.488 -3.176 -25.384 1.00 86.56 177 VAL A CA 1
ATOM 1291 C C . VAL A 1 177 ? 15.999 -3.514 -25.395 1.00 86.56 177 VAL A C 1
ATOM 1293 O O . VAL A 1 177 ? 15.393 -3.682 -24.341 1.00 86.56 177 VAL A O 1
ATOM 1296 N N . ILE A 1 178 ? 15.409 -3.647 -26.586 1.00 86.62 178 ILE A N 1
ATOM 1297 C CA . ILE A 1 178 ? 13.980 -3.939 -26.744 1.00 86.62 178 ILE A CA 1
ATOM 1298 C C . ILE A 1 178 ? 13.666 -5.353 -26.246 1.00 86.62 178 ILE A C 1
ATOM 1300 O O . ILE A 1 178 ? 12.749 -5.525 -25.447 1.00 86.62 178 ILE A O 1
ATOM 1304 N N . ILE A 1 179 ? 14.427 -6.363 -26.683 1.00 90.75 179 ILE A N 1
ATOM 1305 C CA . ILE A 1 179 ? 14.181 -7.759 -26.294 1.00 90.75 179 ILE A CA 1
ATOM 1306 C C . ILE A 1 179 ? 14.306 -7.923 -24.778 1.00 90.75 179 ILE A C 1
ATOM 1308 O O . ILE A 1 179 ? 13.381 -8.428 -24.146 1.00 90.75 179 ILE A O 1
ATOM 1312 N N . MET A 1 180 ? 15.414 -7.458 -24.194 1.00 91.75 180 MET A N 1
ATOM 1313 C CA . MET A 1 180 ? 15.655 -7.547 -22.752 1.00 91.75 180 MET A CA 1
ATOM 1314 C C . MET A 1 180 ? 14.642 -6.719 -21.967 1.00 91.75 180 MET A C 1
ATOM 1316 O O . MET A 1 180 ? 14.112 -7.200 -20.975 1.00 91.75 180 MET A O 1
ATOM 1320 N N . GLY A 1 181 ? 14.320 -5.512 -22.432 1.00 91.50 181 GLY A N 1
ATOM 1321 C CA . GLY A 1 181 ? 13.355 -4.632 -21.784 1.00 91.50 181 GLY A CA 1
ATOM 1322 C C . GLY A 1 181 ? 11.960 -5.246 -21.691 1.00 91.50 181 GLY A C 1
ATOM 1323 O O . GLY A 1 181 ? 11.398 -5.320 -20.603 1.00 91.50 181 GLY A O 1
ATOM 1324 N N . PHE A 1 182 ? 11.409 -5.738 -22.805 1.00 92.69 182 PHE A N 1
ATOM 1325 C CA . PHE A 1 182 ? 10.084 -6.368 -22.803 1.00 92.69 182 PHE A CA 1
ATOM 1326 C C . PHE A 1 182 ? 10.075 -7.717 -22.077 1.00 92.69 182 PHE A C 1
ATOM 1328 O O . PHE A 1 182 ? 9.122 -8.005 -21.353 1.00 92.69 182 PHE A O 1
ATOM 1335 N N . ALA A 1 183 ? 11.117 -8.539 -22.248 1.00 94.94 183 ALA A N 1
ATOM 1336 C CA . ALA A 1 183 ? 11.214 -9.821 -21.554 1.00 94.94 183 ALA A CA 1
ATOM 1337 C C . ALA A 1 183 ? 11.273 -9.622 -20.032 1.00 94.94 183 ALA A C 1
ATOM 1339 O O . ALA A 1 183 ? 10.510 -10.260 -19.307 1.00 94.94 183 ALA A O 1
ATOM 1340 N N . ASN A 1 184 ? 12.120 -8.698 -19.567 1.00 94.44 184 ASN A N 1
ATOM 1341 C CA . ASN A 1 184 ? 12.266 -8.382 -18.151 1.00 94.44 184 ASN A CA 1
ATOM 1342 C C . ASN A 1 184 ? 10.988 -7.763 -17.577 1.00 94.44 184 ASN A C 1
ATOM 1344 O O . ASN A 1 184 ? 10.524 -8.197 -16.533 1.00 94.44 184 ASN A O 1
ATOM 1348 N N . LEU A 1 185 ? 10.362 -6.821 -18.293 1.00 95.06 185 LEU A N 1
ATOM 1349 C CA . LEU A 1 185 ? 9.117 -6.182 -17.859 1.00 95.06 185 LEU A CA 1
ATOM 1350 C C . LEU A 1 185 ? 8.007 -7.200 -17.554 1.00 95.06 185 LEU A C 1
ATOM 1352 O O . LEU A 1 185 ? 7.310 -7.083 -16.548 1.00 95.06 185 LEU A O 1
ATOM 1356 N N . ILE A 1 186 ? 7.818 -8.194 -18.427 1.00 96.00 186 ILE A N 1
ATOM 1357 C CA . ILE A 1 186 ? 6.777 -9.209 -18.230 1.00 96.00 186 ILE A CA 1
ATOM 1358 C C . ILE A 1 186 ? 7.170 -10.194 -17.127 1.00 96.00 186 ILE A C 1
ATOM 1360 O O . ILE A 1 186 ? 6.328 -10.526 -16.293 1.00 96.00 186 ILE A O 1
ATOM 1364 N N . ALA A 1 187 ? 8.426 -10.650 -17.108 1.00 96.56 187 ALA A N 1
ATOM 1365 C CA . ALA A 1 187 ? 8.909 -11.588 -16.098 1.00 96.56 187 ALA A CA 1
ATOM 1366 C C . ALA A 1 187 ? 8.828 -10.992 -14.683 1.00 96.56 187 ALA A C 1
ATOM 1368 O O . ALA A 1 187 ? 8.224 -11.600 -13.795 1.00 96.56 187 ALA A O 1
ATOM 1369 N N . ASP A 1 188 ? 9.353 -9.780 -14.499 1.00 96.12 188 ASP A N 1
ATOM 1370 C CA . ASP A 1 188 ? 9.338 -9.074 -13.219 1.00 96.12 188 ASP A CA 1
ATOM 1371 C C . ASP A 1 188 ? 7.919 -8.683 -12.824 1.00 96.12 188 ASP A C 1
ATOM 1373 O O . ASP A 1 188 ? 7.538 -8.869 -11.672 1.00 96.12 188 ASP A O 1
ATOM 1377 N N . GLY A 1 189 ? 7.094 -8.247 -13.782 1.00 96.50 189 GLY A N 1
ATOM 1378 C CA . GLY A 1 189 ? 5.689 -7.963 -13.521 1.00 96.50 189 GLY A CA 1
ATOM 1379 C C . GLY A 1 189 ? 4.970 -9.174 -12.928 1.00 96.50 189 GLY A C 1
ATOM 1380 O O . GLY A 1 189 ? 4.301 -9.047 -11.901 1.00 96.50 189 GLY A O 1
ATOM 1381 N N . ILE A 1 190 ? 5.098 -10.352 -13.551 1.00 96.88 190 ILE A N 1
ATOM 1382 C CA . ILE A 1 190 ? 4.476 -11.588 -13.048 1.00 96.88 190 ILE A CA 1
ATOM 1383 C C . ILE A 1 190 ? 5.022 -11.931 -11.658 1.00 96.88 190 ILE A C 1
ATOM 1385 O O . ILE A 1 190 ? 4.241 -12.259 -10.765 1.00 96.88 190 ILE A O 1
ATOM 1389 N N . SER A 1 191 ? 6.342 -11.838 -11.473 1.00 97.06 191 SER A N 1
ATOM 1390 C CA . SER A 1 191 ? 7.004 -12.116 -10.196 1.00 97.06 191 SER A CA 1
ATOM 1391 C C . SER A 1 191 ? 6.477 -11.217 -9.075 1.00 97.06 191 SER A C 1
ATOM 1393 O O . SER A 1 191 ? 6.065 -11.717 -8.031 1.00 97.06 191 SER A O 1
ATOM 1395 N N . MET A 1 192 ? 6.398 -9.905 -9.309 1.00 95.81 192 MET A N 1
ATOM 1396 C CA . MET A 1 192 ? 5.905 -8.936 -8.329 1.00 95.81 192 MET A CA 1
ATOM 1397 C C . MET A 1 192 ? 4.413 -9.095 -8.054 1.00 95.81 192 MET A C 1
ATOM 1399 O O . MET A 1 192 ? 4.012 -9.127 -6.895 1.00 95.81 192 MET A O 1
ATOM 1403 N N . GLY A 1 193 ? 3.588 -9.272 -9.090 1.00 96.75 193 GLY A N 1
ATOM 1404 C CA . GLY A 1 193 ? 2.154 -9.502 -8.911 1.00 96.75 193 GLY A CA 1
ATOM 1405 C C . GLY A 1 193 ? 1.853 -10.777 -8.120 1.00 96.75 193 GLY A C 1
ATOM 1406 O O . GLY A 1 193 ? 1.005 -10.772 -7.229 1.00 96.75 193 GLY A O 1
ATOM 1407 N N . MET A 1 194 ? 2.576 -11.864 -8.402 1.00 97.00 194 MET A N 1
ATOM 1408 C CA . MET A 1 194 ? 2.458 -13.108 -7.639 1.00 97.00 194 MET A CA 1
ATOM 1409 C C . MET A 1 194 ? 3.019 -12.958 -6.220 1.00 97.00 194 MET A C 1
ATOM 1411 O O . MET A 1 194 ? 2.431 -13.483 -5.277 1.00 97.00 194 MET A O 1
ATOM 1415 N N . GLY A 1 195 ? 4.124 -12.229 -6.056 1.00 96.06 195 GLY A N 1
ATOM 1416 C CA . GLY A 1 195 ? 4.721 -11.925 -4.757 1.00 96.06 195 GLY A CA 1
ATOM 1417 C C . GLY A 1 195 ? 3.754 -11.178 -3.842 1.00 96.06 195 GLY A C 1
ATOM 1418 O O . GLY A 1 195 ? 3.540 -11.602 -2.710 1.00 96.06 195 GLY A O 1
ATOM 1419 N N . GLU A 1 196 ? 3.096 -10.138 -4.354 1.00 95.31 196 GLU A N 1
ATOM 1420 C CA . GLU A 1 196 ? 2.082 -9.380 -3.614 1.00 95.31 196 GLU A CA 1
ATOM 1421 C C . GLU A 1 196 ? 0.848 -10.225 -3.295 1.00 95.31 196 GLU A C 1
ATOM 1423 O O . GLU A 1 196 ? 0.358 -10.192 -2.170 1.00 95.31 196 GLU A O 1
ATOM 1428 N N . PHE A 1 197 ? 0.370 -11.034 -4.250 1.00 95.25 197 PHE A N 1
ATOM 1429 C CA . PHE A 1 197 ? -0.728 -11.970 -3.998 1.00 95.25 197 PHE A CA 1
ATOM 1430 C C . PHE A 1 197 ? -0.402 -12.924 -2.845 1.00 95.25 197 PHE A C 1
ATOM 1432 O O . PHE A 1 197 ? -1.201 -13.075 -1.924 1.00 95.25 197 PHE A O 1
ATOM 1439 N N . MET A 1 198 ? 0.771 -13.559 -2.891 1.00 95.75 198 MET A N 1
ATOM 1440 C CA . MET A 1 198 ? 1.199 -14.509 -1.867 1.00 95.75 198 MET A CA 1
ATOM 1441 C C . MET A 1 198 ? 1.438 -13.823 -0.521 1.00 95.75 198 MET A C 1
ATOM 1443 O O . MET A 1 198 ? 1.108 -14.405 0.512 1.00 95.75 198 MET A O 1
ATOM 1447 N N . SER A 1 199 ? 1.967 -12.597 -0.523 1.00 93.94 199 SER A N 1
ATOM 1448 C CA . SER A 1 199 ? 2.160 -11.795 0.687 1.00 93.94 199 SER A CA 1
ATOM 1449 C C . SER A 1 199 ? 0.821 -11.472 1.348 1.00 93.94 199 SER A C 1
ATOM 1451 O O . SER A 1 199 ? 0.612 -11.844 2.499 1.00 93.94 199 SER A O 1
ATOM 1453 N N . ALA A 1 200 ? -0.114 -10.872 0.604 1.00 91.88 200 ALA A N 1
ATOM 1454 C CA . ALA A 1 200 ? -1.440 -10.523 1.112 1.00 91.88 200 ALA A CA 1
ATOM 1455 C C . ALA A 1 200 ? -2.242 -11.766 1.540 1.00 91.88 200 ALA A C 1
ATOM 1457 O O . ALA A 1 200 ? -2.964 -11.740 2.534 1.00 91.88 200 ALA A O 1
ATOM 1458 N N . LEU A 1 201 ? -2.093 -12.886 0.822 1.00 92.25 201 LEU A N 1
ATOM 1459 C CA . LEU A 1 201 ? -2.708 -14.155 1.208 1.00 92.25 201 LEU A CA 1
ATOM 1460 C C . LEU A 1 201 ? -2.137 -14.678 2.530 1.00 92.25 201 LEU A C 1
ATOM 1462 O O . LEU A 1 201 ? -2.904 -15.126 3.375 1.00 92.25 201 LEU A O 1
ATOM 1466 N N . SER A 1 202 ? -0.815 -14.629 2.707 1.00 93.88 202 SER A N 1
ATOM 1467 C CA . SER A 1 202 ? -0.156 -15.126 3.920 1.00 93.88 202 SER A CA 1
ATOM 1468 C C . SER A 1 202 ? -0.522 -14.283 5.142 1.00 93.88 202 SER A C 1
ATOM 1470 O O . SER A 1 202 ? -0.793 -14.841 6.199 1.00 93.88 202 SER A O 1
ATOM 1472 N N . GLU A 1 203 ? -0.584 -12.958 4.987 1.00 90.94 203 GLU A N 1
ATOM 1473 C CA . GLU A 1 203 ? -1.021 -12.030 6.036 1.00 90.94 203 GLU A CA 1
ATOM 1474 C C . GLU A 1 203 ? -2.477 -12.296 6.442 1.00 90.94 203 GLU A C 1
ATOM 1476 O O . GLU A 1 203 ? -2.765 -12.508 7.616 1.00 90.94 203 GLU A O 1
ATOM 1481 N N . SER A 1 204 ? -3.382 -12.416 5.466 1.00 90.44 204 SER A N 1
ATOM 1482 C CA . SER A 1 204 ? -4.789 -12.749 5.719 1.00 90.44 204 SER A CA 1
ATOM 1483 C C . SER A 1 204 ? -4.961 -14.116 6.395 1.00 90.44 204 SER A C 1
ATOM 1485 O O . SER A 1 204 ? -5.730 -14.245 7.348 1.00 90.44 204 SER A O 1
ATOM 1487 N N . GLN A 1 205 ? -4.226 -15.137 5.940 1.00 92.75 205 GLN A N 1
ATOM 1488 C CA . GLN A 1 205 ? -4.260 -16.475 6.536 1.00 92.75 205 GLN A CA 1
ATOM 1489 C C . GLN A 1 205 ? -3.751 -16.478 7.976 1.00 92.75 205 GLN A C 1
ATOM 1491 O O . GLN A 1 205 ? -4.347 -17.150 8.813 1.00 92.75 205 GLN A O 1
ATOM 1496 N N . TYR A 1 206 ? -2.688 -15.724 8.257 1.00 93.25 206 TYR A N 1
ATOM 1497 C CA . TYR A 1 206 ? -2.142 -15.574 9.601 1.00 93.25 206 TYR A CA 1
ATOM 1498 C C . TYR A 1 206 ? -3.146 -14.897 10.544 1.00 93.25 206 TYR A C 1
ATOM 1500 O O . TYR A 1 206 ? -3.461 -15.437 11.603 1.00 93.25 206 TYR A O 1
ATOM 1508 N N . THR A 1 207 ? -3.735 -13.772 10.129 1.00 92.50 207 THR A N 1
ATOM 1509 C CA . THR A 1 207 ? -4.768 -13.075 10.911 1.00 92.50 207 THR A CA 1
ATOM 1510 C C . THR A 1 207 ? -5.979 -13.970 11.173 1.00 92.50 207 THR A C 1
ATOM 1512 O O . THR A 1 207 ? -6.508 -13.997 12.283 1.00 92.50 207 THR A O 1
ATOM 1515 N N . LEU A 1 208 ? -6.417 -14.740 10.172 1.00 92.94 208 LEU A N 1
ATOM 1516 C CA . LEU A 1 208 ? -7.525 -15.678 10.337 1.00 92.94 208 LEU A CA 1
ATOM 1517 C C . LEU A 1 208 ? -7.170 -16.820 11.297 1.00 92.94 208 LEU A C 1
ATOM 1519 O O . LEU A 1 208 ? -8.012 -17.205 12.105 1.00 92.94 208 LEU A O 1
ATOM 1523 N N . SER A 1 209 ? -5.953 -17.370 11.224 1.00 95.00 209 SER A N 1
ATOM 1524 C CA . SER A 1 209 ? -5.537 -18.436 12.139 1.00 95.00 209 SER A CA 1
ATOM 1525 C C . SER A 1 209 ? -5.460 -17.958 13.583 1.00 95.00 209 SER A C 1
ATOM 1527 O O . SER A 1 209 ? -5.908 -18.688 14.464 1.00 95.00 209 SER A O 1
ATOM 1529 N N . GLU A 1 210 ? -4.969 -16.738 13.815 1.00 95.62 210 GLU A N 1
ATOM 1530 C CA . GLU A 1 210 ? -4.954 -16.148 15.155 1.00 95.62 210 GLU A CA 1
ATOM 1531 C C . GLU A 1 210 ? -6.371 -15.905 15.663 1.00 95.62 210 GLU A C 1
ATOM 1533 O O . GLU A 1 210 ? -6.698 -16.335 16.761 1.00 95.62 210 GLU A O 1
ATOM 1538 N N . ARG A 1 211 ? -7.273 -15.368 14.832 1.00 95.12 211 ARG A N 1
ATOM 1539 C CA . ARG A 1 211 ? -8.681 -15.219 15.226 1.00 95.12 211 ARG A CA 1
ATOM 1540 C C . ARG A 1 211 ? -9.310 -16.548 15.648 1.00 95.12 211 ARG A C 1
ATOM 1542 O O . ARG A 1 211 ? -10.022 -16.605 16.643 1.00 95.12 211 ARG A O 1
ATOM 1549 N N . VAL A 1 212 ? -9.068 -17.618 14.890 1.00 95.94 212 VAL A N 1
ATOM 1550 C CA . VAL A 1 212 ? -9.596 -18.953 15.216 1.00 95.94 212 VAL A CA 1
ATOM 1551 C C . VAL A 1 212 ? -8.993 -19.489 16.519 1.00 95.94 212 VAL A C 1
ATOM 1553 O O . VAL A 1 212 ? -9.690 -20.183 17.261 1.00 95.94 212 VAL A O 1
ATOM 1556 N N . ARG A 1 213 ? -7.722 -19.175 16.811 1.00 96.38 213 ARG A N 1
ATOM 1557 C CA . ARG A 1 213 ? -7.079 -19.500 18.090 1.00 96.38 213 ARG A CA 1
ATOM 1558 C C . ARG A 1 213 ? -7.768 -18.765 19.243 1.00 96.38 213 ARG A C 1
ATOM 1560 O O . ARG A 1 213 ? -8.242 -19.437 20.152 1.00 96.38 213 ARG A O 1
ATOM 1567 N N . GLU A 1 214 ? -7.928 -17.448 19.140 1.00 96.31 214 GLU A N 1
ATOM 1568 C CA . GLU A 1 214 ? -8.601 -16.603 20.142 1.00 96.31 214 GLU A CA 1
ATOM 1569 C C . GLU A 1 214 ? -10.059 -17.017 20.383 1.00 96.31 214 GLU A C 1
ATOM 1571 O O . GLU A 1 214 ? -10.536 -17.115 21.513 1.00 96.31 214 GLU A O 1
ATOM 1576 N N . GLU A 1 215 ? -10.788 -17.335 19.310 1.00 96.56 215 GLU A N 1
ATOM 1577 C CA . GLU A 1 215 ? -12.149 -17.868 19.397 1.00 96.56 215 GLU A CA 1
ATOM 1578 C C . GLU A 1 215 ? -12.199 -19.168 20.205 1.00 96.56 215 GLU A C 1
ATOM 1580 O O . GLU A 1 215 ? -13.103 -19.360 21.021 1.00 96.56 215 GLU A O 1
ATOM 1585 N N . TRP A 1 216 ? -11.234 -20.062 19.982 1.00 97.38 216 TRP A N 1
ATOM 1586 C CA . TRP A 1 216 ? -11.150 -21.322 20.705 1.00 97.38 216 TRP A CA 1
ATOM 1587 C C . TRP A 1 216 ? -10.768 -21.109 22.174 1.00 97.38 216 TRP A C 1
ATOM 1589 O O . TRP A 1 216 ? -11.386 -21.729 23.042 1.00 97.38 216 TRP A O 1
ATOM 1599 N N . GLU A 1 217 ? -9.800 -20.242 22.466 1.00 96.81 217 GLU A N 1
ATOM 1600 C CA . GLU A 1 217 ? -9.348 -19.940 23.830 1.00 96.81 217 GLU A CA 1
ATOM 1601 C C . GLU A 1 217 ? -10.470 -19.288 24.650 1.00 96.81 217 GLU A C 1
ATOM 1603 O O . GLU A 1 217 ? -10.815 -19.792 25.723 1.00 96.81 217 GLU A O 1
ATOM 1608 N N . PHE A 1 218 ? -11.181 -18.313 24.077 1.00 96.12 218 PHE A N 1
ATOM 1609 C CA . PHE A 1 218 ? -12.344 -17.687 24.707 1.00 96.12 218 PHE A CA 1
ATOM 1610 C C . PHE A 1 218 ? -13.485 -18.673 24.994 1.00 96.12 218 PHE A C 1
ATOM 1612 O O . PHE A 1 218 ? -14.110 -18.617 26.056 1.00 96.12 218 PHE A O 1
ATOM 1619 N N . ASP A 1 219 ? -13.761 -19.605 24.078 1.00 96.19 219 ASP A N 1
ATOM 1620 C CA . ASP A 1 219 ? -14.834 -20.588 24.259 1.00 96.19 219 ASP A CA 1
ATOM 1621 C C . ASP A 1 219 ? -14.503 -21.638 25.343 1.00 96.19 219 ASP A C 1
ATOM 1623 O O . ASP A 1 219 ? -15.418 -22.226 25.931 1.00 96.19 219 ASP A O 1
ATOM 1627 N N . HIS A 1 220 ? -13.217 -21.881 25.630 1.00 97.12 220 HIS A N 1
ATOM 1628 C CA . HIS A 1 220 ? -12.771 -22.893 26.598 1.00 97.12 220 HIS A CA 1
ATOM 1629 C C . HIS A 1 220 ? -12.315 -22.311 27.943 1.00 97.12 220 HIS A C 1
ATOM 1631 O O . HIS A 1 220 ? -12.441 -22.994 28.964 1.00 97.12 220 HIS A O 1
ATOM 1637 N N . ASN A 1 221 ? -11.796 -21.083 27.969 1.00 96.81 221 ASN A N 1
ATOM 1638 C CA . ASN A 1 221 ? -11.241 -20.433 29.154 1.00 96.81 221 ASN A CA 1
ATOM 1639 C C . ASN A 1 221 ? -11.510 -18.909 29.182 1.00 96.81 221 ASN A C 1
ATOM 1641 O O . ASN A 1 221 ? -10.576 -18.114 29.271 1.00 96.81 221 ASN A O 1
ATOM 1645 N N . PRO A 1 222 ? -12.783 -18.470 29.199 1.00 95.44 222 PRO A N 1
ATOM 1646 C CA . PRO A 1 222 ? -13.124 -17.046 29.126 1.00 95.44 222 PRO A CA 1
ATOM 1647 C C . PRO A 1 222 ? -12.605 -16.233 30.321 1.00 95.44 222 PRO A C 1
ATOM 1649 O O . PRO A 1 222 ? -12.331 -15.044 30.193 1.00 95.44 222 PRO A O 1
ATOM 1652 N N . GLU A 1 223 ? -12.468 -16.852 31.500 1.00 96.12 223 GLU A N 1
ATOM 1653 C CA . GLU A 1 223 ? -11.893 -16.187 32.677 1.00 96.12 223 GLU A CA 1
ATOM 1654 C C . GLU A 1 223 ? -10.401 -15.867 32.489 1.00 96.12 223 GLU A C 1
ATOM 1656 O O . GLU A 1 223 ? -9.925 -14.879 33.046 1.00 96.12 223 GLU A O 1
ATOM 1661 N N . GLY A 1 224 ? -9.679 -16.679 31.705 1.00 96.06 224 GLY A N 1
ATOM 1662 C CA . GLY A 1 224 ? -8.295 -16.418 31.310 1.00 96.06 224 GLY A CA 1
ATOM 1663 C C . GLY A 1 224 ? -8.204 -15.226 30.370 1.00 96.06 224 GLY A C 1
ATOM 1664 O O . GLY A 1 224 ? -7.567 -14.245 30.735 1.00 96.06 224 GLY A O 1
ATOM 1665 N N . GLU A 1 225 ? -8.939 -15.258 29.258 1.00 97.00 225 GLU A N 1
ATOM 1666 C CA . GLU A 1 225 ? -8.942 -14.178 28.254 1.00 97.00 225 GLU A CA 1
ATOM 1667 C C . GLU A 1 225 ? -9.305 -12.812 28.850 1.00 97.00 225 GLU A C 1
ATOM 1669 O O . GLU A 1 225 ? -8.671 -11.790 28.591 1.00 97.00 225 GLU A O 1
ATOM 1674 N N . ILE A 1 226 ? -10.316 -12.780 29.729 1.00 96.69 226 ILE A N 1
ATOM 1675 C CA . ILE A 1 226 ? -10.688 -11.549 30.438 1.00 96.69 226 ILE A CA 1
ATOM 1676 C C . ILE A 1 226 ? -9.518 -11.047 31.282 1.00 96.69 226 ILE A C 1
ATOM 1678 O O . ILE A 1 226 ? -9.275 -9.844 31.328 1.00 96.69 226 ILE A O 1
ATOM 1682 N N . LYS A 1 227 ? -8.811 -11.946 31.969 1.00 96.75 227 LYS A N 1
ATOM 1683 C CA . LYS A 1 227 ? -7.691 -11.576 32.826 1.00 96.75 227 LYS A CA 1
ATOM 1684 C C . LYS A 1 227 ? -6.505 -11.051 32.016 1.00 96.75 227 LYS A C 1
ATOM 1686 O O . LYS A 1 227 ? -5.937 -10.040 32.414 1.00 96.75 227 LYS A O 1
ATOM 1691 N N . GLU A 1 228 ? -6.170 -11.683 30.895 1.00 96.44 228 GLU A N 1
ATOM 1692 C CA . GLU A 1 228 ? -5.089 -11.229 30.009 1.00 96.44 228 GLU A CA 1
ATOM 1693 C C . GLU A 1 228 ? -5.357 -9.805 29.508 1.00 96.44 228 GLU A C 1
ATOM 1695 O O . GLU A 1 228 ? -4.506 -8.918 29.620 1.00 96.44 228 GLU A O 1
ATOM 1700 N N . MET A 1 229 ? -6.600 -9.528 29.114 1.00 96.62 229 MET A N 1
ATOM 1701 C CA . MET A 1 229 ? -7.017 -8.186 28.714 1.00 96.62 229 MET A CA 1
ATOM 1702 C C . MET A 1 229 ? -7.060 -7.174 29.870 1.00 96.62 229 MET A C 1
ATOM 1704 O O . MET A 1 229 ? -6.779 -5.990 29.665 1.00 96.62 229 MET A O 1
ATOM 1708 N N . VAL A 1 230 ? -7.390 -7.604 31.093 1.00 97.69 230 VAL A N 1
ATOM 1709 C CA . VAL A 1 230 ? -7.308 -6.751 32.293 1.00 97.69 230 VAL A CA 1
ATOM 1710 C C . VAL A 1 230 ? -5.864 -6.346 32.568 1.00 97.69 230 VAL A C 1
ATOM 1712 O O . VAL A 1 230 ? -5.605 -5.155 32.749 1.00 97.69 230 VAL A O 1
ATOM 1715 N N . ASP A 1 231 ? -4.937 -7.304 32.545 1.00 97.19 231 ASP A N 1
ATOM 1716 C CA . ASP A 1 231 ? -3.508 -7.057 32.746 1.00 97.19 231 ASP A CA 1
ATOM 1717 C C . ASP A 1 231 ? -2.989 -6.062 31.685 1.00 97.19 231 ASP A C 1
ATOM 1719 O O . ASP A 1 231 ? -2.348 -5.060 32.018 1.00 97.19 231 ASP A O 1
ATOM 1723 N N . LEU A 1 232 ? -3.385 -6.242 30.421 1.00 96.44 232 LEU A N 1
ATOM 1724 C CA . LEU A 1 232 ? -3.042 -5.350 29.308 1.00 96.44 232 LEU A CA 1
ATOM 1725 C C . LEU A 1 232 ? -3.597 -3.922 29.476 1.00 96.44 232 LEU A C 1
ATOM 1727 O O . LEU A 1 232 ? -2.930 -2.932 29.157 1.00 96.44 232 LEU A O 1
ATOM 1731 N N . TYR A 1 233 ? -4.809 -3.772 30.009 1.00 96.38 233 TYR A N 1
ATOM 1732 C CA . TYR A 1 233 ? -5.394 -2.460 30.308 1.00 96.38 233 TYR A CA 1
ATOM 1733 C C . TYR A 1 233 ? -4.731 -1.778 31.508 1.00 96.38 233 TYR A C 1
ATOM 1735 O O . TYR A 1 233 ? -4.572 -0.551 31.517 1.00 96.38 233 TYR A O 1
ATOM 1743 N N . MET A 1 234 ? -4.300 -2.551 32.503 1.00 97.12 234 MET A N 1
ATOM 1744 C CA . MET A 1 234 ? -3.529 -2.030 33.629 1.00 97.12 234 MET A CA 1
ATOM 1745 C C . MET A 1 234 ? -2.174 -1.482 33.174 1.00 97.12 234 MET A C 1
ATOM 1747 O O . MET A 1 234 ? -1.773 -0.403 33.616 1.00 97.12 234 MET A O 1
ATOM 1751 N N . GLU A 1 235 ? -1.503 -2.145 32.227 1.00 96.50 235 GLU A N 1
ATOM 1752 C CA . GLU A 1 235 ? -0.277 -1.622 31.603 1.00 96.50 235 GLU A CA 1
ATOM 1753 C C . GLU A 1 235 ? -0.510 -0.294 30.864 1.00 96.50 235 GLU A C 1
ATOM 1755 O O . GLU A 1 235 ? 0.358 0.584 30.858 1.00 96.50 235 GLU A O 1
ATOM 1760 N N . LYS A 1 236 ? -1.710 -0.099 30.304 1.00 94.94 236 LYS A N 1
ATOM 1761 C CA . LYS A 1 236 ? -2.142 1.159 29.667 1.00 94.94 236 LYS A CA 1
ATOM 1762 C C . LYS A 1 236 ? -2.551 2.250 30.664 1.00 94.94 236 LYS A C 1
ATOM 1764 O O . LYS A 1 236 ? -2.836 3.374 30.249 1.00 94.94 236 LYS A O 1
ATOM 1769 N N . GLY A 1 237 ? -2.531 1.956 31.965 1.00 95.69 237 GLY A N 1
ATOM 1770 C CA . GLY A 1 237 ? -2.724 2.923 33.047 1.00 95.69 237 GLY A CA 1
ATOM 1771 C C . GLY A 1 237 ? -4.104 2.910 33.704 1.00 95.69 237 GLY A C 1
ATOM 1772 O O . GLY A 1 237 ? -4.380 3.798 34.512 1.00 95.69 237 GLY A O 1
ATOM 1773 N N . PHE A 1 238 ? -4.963 1.937 33.389 1.00 97.06 238 PHE A N 1
ATOM 1774 C CA . PHE A 1 238 ? -6.226 1.746 34.107 1.00 97.06 238 PHE A CA 1
ATOM 1775 C C . PHE A 1 238 ? -5.988 1.106 35.478 1.00 97.06 238 PHE A C 1
ATOM 1777 O O . PHE A 1 238 ? -5.052 0.326 35.663 1.00 97.06 238 PHE A O 1
ATOM 1784 N N . SER A 1 239 ? -6.848 1.407 36.453 1.00 97.56 239 SER A N 1
ATOM 1785 C CA . SER A 1 239 ? -6.864 0.623 37.691 1.00 97.56 239 SER A CA 1
ATOM 1786 C C . SER A 1 239 ? -7.416 -0.784 37.434 1.00 97.56 239 SER A C 1
ATOM 1788 O O . SER A 1 239 ? -8.226 -0.988 36.529 1.00 97.56 239 SER A O 1
ATOM 1790 N N . GLU A 1 240 ? -7.012 -1.756 38.255 1.00 96.50 240 GLU A N 1
ATOM 1791 C CA . GLU A 1 240 ? -7.499 -3.143 38.175 1.00 96.50 240 GLU A CA 1
ATOM 1792 C C . GLU A 1 240 ? -9.036 -3.212 38.233 1.00 96.50 240 GLU A C 1
ATOM 1794 O O . GLU A 1 240 ? -9.671 -3.959 37.488 1.00 96.50 240 GLU A O 1
ATOM 1799 N N . GLU A 1 241 ? -9.648 -2.376 39.074 1.00 96.69 241 GLU A N 1
ATOM 1800 C CA . GLU A 1 241 ? -11.098 -2.289 39.257 1.00 96.69 241 GLU A CA 1
ATOM 1801 C C . GLU A 1 241 ? -11.809 -1.785 37.990 1.00 96.69 241 GLU A C 1
ATOM 1803 O O . GLU A 1 241 ? -12.821 -2.360 37.582 1.00 96.69 241 GLU A O 1
ATOM 1808 N N . GLU A 1 242 ? -11.274 -0.745 37.341 1.00 96.88 242 GLU A N 1
ATOM 1809 C CA . GLU A 1 242 ? -11.812 -0.197 36.089 1.00 96.88 242 GLU A CA 1
ATOM 1810 C C . GLU A 1 242 ? -11.629 -1.177 34.928 1.00 96.88 242 GLU A C 1
ATOM 1812 O O . GLU A 1 242 ? -12.593 -1.477 34.223 1.00 96.88 242 GLU A O 1
ATOM 1817 N N . ALA A 1 243 ? -10.418 -1.713 34.752 1.00 96.88 243 ALA A N 1
ATOM 1818 C CA . ALA A 1 243 ? -10.102 -2.666 33.693 1.00 96.88 243 ALA A CA 1
ATOM 1819 C C . ALA A 1 243 ? -10.995 -3.913 33.789 1.00 96.88 243 ALA A C 1
ATOM 1821 O O . ALA A 1 243 ? -11.619 -4.309 32.802 1.00 96.88 243 ALA A O 1
ATOM 1822 N N . THR A 1 244 ? -11.152 -4.467 34.997 1.00 96.81 244 THR A N 1
ATOM 1823 C CA . THR A 1 244 ? -12.023 -5.625 35.247 1.00 96.81 244 THR A CA 1
ATOM 1824 C C . THR A 1 244 ? -13.472 -5.329 34.877 1.00 96.81 244 THR A C 1
ATOM 1826 O O . THR A 1 244 ? -14.127 -6.149 34.230 1.00 96.81 244 THR A O 1
ATOM 1829 N N . GLN A 1 245 ? -13.995 -4.156 35.250 1.00 96.62 245 GLN A N 1
ATOM 1830 C CA . GLN A 1 245 ? -15.362 -3.770 34.899 1.00 96.62 245 GLN A CA 1
ATOM 1831 C C . GLN A 1 245 ? -15.552 -3.642 33.386 1.00 96.62 245 GLN A C 1
ATOM 1833 O O . GLN A 1 245 ? -16.531 -4.175 32.858 1.00 96.62 245 GLN A O 1
ATOM 1838 N N . ILE A 1 246 ? -14.627 -2.973 32.690 1.00 95.69 246 ILE A N 1
ATOM 1839 C CA . ILE A 1 246 ? -14.699 -2.775 31.237 1.00 95.69 246 ILE A CA 1
ATOM 1840 C C . ILE A 1 246 ? -14.650 -4.134 30.528 1.00 95.69 246 ILE A C 1
ATOM 1842 O O . ILE A 1 246 ? -15.576 -4.455 29.779 1.00 95.69 246 ILE A O 1
ATOM 1846 N N . MET A 1 247 ? -13.649 -4.971 30.822 1.00 96.31 247 MET A N 1
ATOM 1847 C CA . MET A 1 247 ? -13.483 -6.271 30.162 1.00 96.31 247 MET A CA 1
ATOM 1848 C C . MET A 1 247 ? -14.648 -7.220 30.443 1.00 96.31 247 MET A C 1
ATOM 1850 O O . MET A 1 247 ? -15.162 -7.854 29.524 1.00 96.31 247 MET A O 1
ATOM 1854 N N . THR A 1 248 ? -15.172 -7.245 31.672 1.00 95.00 248 THR A N 1
ATOM 1855 C CA . THR A 1 248 ? -16.348 -8.067 32.013 1.00 95.00 248 THR A CA 1
ATOM 1856 C C . THR A 1 248 ? -17.605 -7.630 31.252 1.00 95.00 248 THR A C 1
ATOM 1858 O O . THR A 1 248 ? -18.471 -8.449 30.935 1.00 95.00 248 THR A O 1
ATOM 1861 N N . ILE A 1 249 ? -17.757 -6.332 30.967 1.00 95.81 249 ILE A N 1
ATOM 1862 C CA . ILE A 1 249 ? -18.867 -5.830 30.149 1.00 95.81 249 ILE A CA 1
ATOM 1863 C C . ILE A 1 249 ? -18.661 -6.225 28.684 1.00 95.81 249 ILE A C 1
ATOM 1865 O O . ILE A 1 249 ? -19.606 -6.707 28.060 1.00 95.81 249 ILE A O 1
ATOM 1869 N N . MET A 1 250 ? -17.448 -6.059 28.154 1.00 95.06 250 MET A N 1
ATOM 1870 C CA . MET A 1 250 ? -17.125 -6.369 26.759 1.00 95.06 250 MET A CA 1
ATOM 1871 C C . MET A 1 250 ? -17.242 -7.864 26.460 1.00 95.06 250 MET A C 1
ATOM 1873 O O . MET A 1 250 ? -17.834 -8.220 25.446 1.00 95.06 250 MET A O 1
ATOM 1877 N N . ALA A 1 251 ? -16.817 -8.736 27.377 1.00 94.94 251 ALA A N 1
ATOM 1878 C CA . ALA A 1 251 ? -16.905 -10.192 27.240 1.00 94.94 251 ALA A CA 1
ATOM 1879 C C . ALA A 1 251 ? -18.345 -10.722 27.079 1.00 94.94 251 ALA A C 1
ATOM 1881 O O . ALA A 1 251 ? -18.555 -11.829 26.587 1.00 94.94 251 ALA A O 1
ATOM 1882 N N . LYS A 1 252 ? -19.375 -9.932 27.426 1.00 95.44 252 LYS A N 1
ATOM 1883 C CA . LYS A 1 252 ? -20.782 -10.271 27.118 1.00 95.44 252 LYS A CA 1
ATOM 1884 C C . LYS A 1 252 ? -21.080 -10.247 25.616 1.00 95.44 252 LYS A C 1
ATOM 1886 O O . LYS A 1 252 ? -22.085 -10.809 25.184 1.00 95.44 252 LYS A O 1
ATOM 1891 N N . HIS A 1 253 ? -20.231 -9.587 24.837 1.00 96.44 253 HIS A N 1
ATOM 1892 C CA . HIS A 1 253 ? -20.324 -9.430 23.395 1.00 96.44 253 HIS A CA 1
ATOM 1893 C C . HIS A 1 253 ? -19.146 -10.154 22.732 1.00 96.44 253 HIS A C 1
ATOM 1895 O O . HIS A 1 253 ? -18.172 -9.518 22.348 1.00 96.44 253 HIS A O 1
ATOM 1901 N N . ARG A 1 254 ? -19.250 -11.486 22.596 1.00 94.12 254 ARG A N 1
ATOM 1902 C CA . ARG A 1 254 ? -18.171 -12.378 22.117 1.00 94.12 254 ARG A CA 1
ATOM 1903 C C . ARG A 1 254 ? -17.419 -11.845 20.893 1.00 94.12 254 ARG A C 1
ATOM 1905 O O . ARG A 1 254 ? -16.209 -11.693 20.955 1.00 94.12 254 ARG A O 1
ATOM 1912 N N . GLU A 1 255 ? -18.124 -11.558 19.797 1.00 93.62 255 GLU A N 1
ATOM 1913 C CA . GLU A 1 255 ? -17.492 -11.102 18.545 1.00 93.62 255 GLU A CA 1
ATOM 1914 C C . GLU A 1 255 ? -16.717 -9.796 18.737 1.00 93.62 255 GLU A C 1
ATOM 1916 O O . GLU A 1 255 ? -15.565 -9.697 18.333 1.00 93.62 255 GLU A O 1
ATOM 1921 N N . PHE A 1 256 ? -17.319 -8.829 19.431 1.00 95.19 256 PHE A N 1
ATOM 1922 C CA . PHE A 1 256 ? -16.682 -7.549 19.725 1.00 95.19 256 PHE A CA 1
ATOM 1923 C C . PHE A 1 256 ? -15.474 -7.698 20.656 1.00 95.19 256 PHE A C 1
ATOM 1925 O O . PHE A 1 256 ? -14.475 -7.013 20.468 1.00 95.19 256 PHE A O 1
ATOM 1932 N N . PHE A 1 257 ? -15.555 -8.584 21.651 1.00 96.38 257 PHE A N 1
ATOM 1933 C CA . PHE A 1 257 ? -14.445 -8.857 22.557 1.00 96.38 257 PHE A CA 1
ATOM 1934 C C . PHE A 1 257 ? -13.259 -9.459 21.800 1.00 96.38 257 PHE A C 1
ATOM 1936 O O . PHE A 1 257 ? -12.159 -8.943 21.920 1.00 96.38 257 PHE A O 1
ATOM 1943 N N . ILE A 1 258 ? -13.489 -10.457 20.944 1.00 95.62 258 ILE A N 1
ATOM 1944 C CA . ILE A 1 258 ? -12.429 -11.071 20.130 1.00 95.62 258 ILE A CA 1
ATOM 1945 C C . ILE A 1 258 ? -11.847 -10.077 19.122 1.00 95.62 258 ILE A C 1
ATOM 1947 O O . ILE A 1 258 ? -10.631 -9.986 18.999 1.00 95.62 258 ILE A O 1
ATOM 1951 N N . ASP A 1 259 ? -12.678 -9.288 18.434 1.00 95.25 259 ASP A N 1
ATOM 1952 C CA . ASP A 1 259 ? -12.191 -8.227 17.539 1.00 95.25 259 ASP A CA 1
ATOM 1953 C C . ASP A 1 259 ? -11.311 -7.221 18.287 1.00 95.25 259 ASP A C 1
ATOM 1955 O O . ASP A 1 259 ? -10.332 -6.709 17.748 1.00 95.25 259 ASP A O 1
ATOM 1959 N N . HIS A 1 260 ? -11.656 -6.944 19.541 1.00 95.12 260 HIS A N 1
ATOM 1960 C CA . HIS A 1 260 ? -10.888 -6.066 20.396 1.00 95.12 260 HIS A CA 1
ATOM 1961 C C . HIS A 1 260 ? -9.572 -6.702 20.871 1.00 95.12 260 HIS A C 1
ATOM 1963 O O . HIS A 1 260 ? -8.553 -6.018 20.832 1.00 95.12 260 HIS A O 1
ATOM 1969 N N . MET A 1 261 ? -9.561 -7.989 21.239 1.00 94.62 261 MET A N 1
ATOM 1970 C CA . MET A 1 261 ? -8.331 -8.734 21.561 1.00 94.62 261 MET A CA 1
ATOM 1971 C C . MET A 1 261 ? -7.378 -8.761 20.363 1.00 94.62 261 MET A C 1
ATOM 1973 O O . MET A 1 261 ? -6.218 -8.376 20.485 1.00 94.62 261 MET A O 1
ATOM 1977 N N . MET A 1 262 ? -7.893 -9.073 19.167 1.00 95.38 262 MET A N 1
ATOM 1978 C CA . MET A 1 262 ? -7.117 -9.048 17.920 1.00 95.38 262 MET A CA 1
ATOM 1979 C C . MET A 1 262 ? -6.348 -7.728 17.752 1.00 95.38 262 MET A C 1
ATOM 1981 O O . MET A 1 262 ? -5.168 -7.738 17.405 1.00 95.38 262 MET A O 1
ATOM 1985 N N . VAL A 1 263 ? -6.988 -6.592 18.048 1.00 95.19 263 VAL A N 1
ATOM 1986 C CA . VAL A 1 263 ? -6.374 -5.265 17.904 1.00 95.19 263 VAL A CA 1
ATOM 1987 C C . VAL A 1 263 ? -5.455 -4.914 19.070 1.00 95.19 263 VAL A C 1
ATOM 1989 O O . VAL A 1 263 ? -4.337 -4.455 18.844 1.00 95.19 263 VAL A O 1
ATOM 1992 N N . GLU A 1 264 ? -5.916 -5.060 20.310 1.00 94.31 264 GLU A N 1
ATOM 1993 C CA . GLU A 1 264 ? -5.197 -4.529 21.470 1.00 94.31 264 GLU A CA 1
ATOM 1994 C C . GLU A 1 264 ? -4.089 -5.448 21.976 1.00 94.31 264 GLU A C 1
ATOM 1996 O O . GLU A 1 264 ? -3.096 -4.932 22.494 1.00 94.31 264 GLU A O 1
ATOM 2001 N N . GLU A 1 265 ? -4.259 -6.762 21.837 1.00 93.56 265 GLU A N 1
ATOM 2002 C CA . GLU A 1 265 ? -3.299 -7.775 22.271 1.00 93.56 265 GLU A CA 1
ATOM 2003 C C . GLU A 1 265 ? -2.347 -8.156 21.138 1.00 93.56 265 GLU A C 1
ATOM 2005 O O . GLU A 1 265 ? -1.129 -8.015 21.268 1.00 93.56 265 GLU A O 1
ATOM 2010 N N . LEU A 1 266 ? -2.893 -8.582 19.993 1.00 92.88 266 LEU A N 1
ATOM 2011 C CA . LEU A 1 266 ? -2.087 -9.092 18.878 1.00 92.88 266 LEU A CA 1
ATOM 2012 C C . LEU A 1 266 ? -1.601 -7.986 17.931 1.00 92.88 266 LEU A C 1
ATOM 2014 O O . LEU A 1 266 ? -0.685 -8.206 17.134 1.00 92.88 266 LEU A O 1
ATOM 2018 N N . GLY A 1 267 ? -2.205 -6.793 17.986 1.00 93.12 267 GLY A N 1
ATOM 2019 C CA . GLY A 1 267 ? -1.911 -5.706 17.048 1.00 93.12 267 GLY A CA 1
ATOM 2020 C C . GLY A 1 267 ? -2.361 -6.003 15.614 1.00 93.12 267 GLY A C 1
ATOM 2021 O O . GLY A 1 267 ? -1.859 -5.385 14.672 1.00 93.12 267 GLY A O 1
ATOM 2022 N N . LEU A 1 268 ? -3.274 -6.960 15.434 1.00 92.88 268 LEU A N 1
ATOM 2023 C CA . LEU A 1 268 ? -3.792 -7.401 14.147 1.00 92.88 268 LEU A CA 1
ATOM 2024 C C . LEU A 1 268 ? -5.178 -6.805 13.911 1.00 92.88 268 LEU A C 1
ATOM 2026 O O . LEU A 1 268 ? -6.077 -6.885 14.745 1.00 92.88 268 LEU A O 1
ATOM 2030 N N . MET A 1 269 ? -5.382 -6.235 12.728 1.00 89.19 269 MET A N 1
ATOM 2031 C CA . MET A 1 269 ? -6.720 -5.814 12.323 1.00 89.19 269 MET A CA 1
ATOM 2032 C C . MET A 1 269 ? -7.585 -7.056 12.061 1.00 89.19 269 MET A C 1
ATOM 2034 O O . MET A 1 269 ? -7.100 -7.988 11.415 1.00 89.19 269 MET A O 1
ATOM 2038 N N . PRO A 1 270 ? -8.855 -7.086 12.506 1.00 85.44 270 PRO A N 1
ATOM 2039 C CA . PRO A 1 270 ? -9.767 -8.171 12.174 1.00 85.44 270 PRO A CA 1
ATOM 2040 C C . PRO A 1 270 ? -9.864 -8.369 10.652 1.00 85.44 270 PRO A C 1
ATOM 2042 O O . PRO A 1 270 ? -9.791 -7.380 9.915 1.00 85.44 270 PRO A O 1
ATOM 2045 N N . PRO A 1 271 ? -10.032 -9.614 10.167 1.00 80.12 271 PRO A N 1
ATOM 2046 C CA . PRO A 1 271 ? -10.122 -9.888 8.735 1.00 80.12 271 PRO A CA 1
ATOM 2047 C C . PRO A 1 271 ? -11.221 -9.053 8.057 1.00 80.12 271 PRO A C 1
ATOM 2049 O O . PRO A 1 271 ? -12.384 -9.124 8.449 1.00 80.12 271 PRO A O 1
ATOM 2052 N N . ASP A 1 272 ? -10.857 -8.287 7.027 1.00 79.69 272 ASP A N 1
ATOM 2053 C CA . ASP A 1 272 ? -11.796 -7.503 6.217 1.00 79.69 272 ASP A CA 1
ATOM 2054 C C . ASP A 1 272 ? -12.298 -8.343 5.031 1.00 79.69 272 ASP A C 1
ATOM 2056 O O . ASP A 1 272 ? -11.519 -8.761 4.174 1.00 79.69 272 ASP A O 1
ATOM 2060 N N . GLU A 1 273 ? -13.612 -8.575 4.945 1.00 71.12 273 GLU A N 1
ATOM 2061 C CA . GLU A 1 273 ? -14.234 -9.314 3.834 1.00 71.12 273 GLU A CA 1
ATOM 2062 C C . GLU A 1 273 ? -14.085 -8.604 2.472 1.00 71.12 273 GLU A C 1
ATOM 2064 O O . GLU A 1 273 ? -14.193 -9.242 1.419 1.00 71.12 273 GLU A O 1
ATOM 2069 N N . GLY A 1 274 ? -13.845 -7.287 2.465 1.00 71.56 274 GLY A N 1
ATOM 2070 C CA . GLY A 1 274 ? -13.622 -6.496 1.251 1.00 71.56 274 GLY A CA 1
ATOM 2071 C C . GLY A 1 274 ? -12.221 -6.659 0.651 1.00 71.56 274 GLY A C 1
ATOM 2072 O O . GLY A 1 274 ? -12.005 -6.343 -0.531 1.00 71.56 274 GLY A O 1
ATOM 2073 N N . GLU A 1 275 ? -11.272 -7.179 1.432 1.00 75.12 275 GLU A N 1
ATOM 2074 C CA . GLU A 1 275 ? -9.888 -7.328 1.014 1.00 75.12 275 GLU A CA 1
ATOM 2075 C C . GLU A 1 275 ? -9.701 -8.585 0.160 1.00 75.12 275 GLU A C 1
ATOM 2077 O O . GLU A 1 275 ? -10.044 -9.708 0.525 1.00 75.12 275 GLU A O 1
ATOM 2082 N N . SER A 1 276 ? -9.134 -8.401 -1.032 1.00 87.69 276 SER A N 1
ATOM 2083 C CA . SER A 1 276 ? -8.856 -9.508 -1.940 1.00 87.69 276 SER A CA 1
ATOM 2084 C C . SER A 1 276 ? -7.371 -9.542 -2.287 1.00 87.69 276 SER A C 1
ATOM 2086 O O . SER A 1 276 ? -6.924 -8.736 -3.112 1.00 87.69 276 SER A O 1
ATOM 2088 N N . PRO A 1 277 ? -6.614 -10.526 -1.762 1.00 91.38 277 PRO A N 1
ATOM 2089 C CA . PRO A 1 277 ? -5.213 -10.733 -2.127 1.00 91.38 277 PRO A CA 1
ATOM 2090 C C . PRO A 1 277 ? -5.002 -10.821 -3.643 1.00 91.38 277 PRO A C 1
ATOM 2092 O O . PRO A 1 277 ? -4.042 -10.280 -4.190 1.00 91.38 277 PRO A O 1
ATOM 2095 N N . ALA A 1 278 ? -5.939 -11.460 -4.354 1.00 92.81 278 ALA A N 1
ATOM 2096 C CA . ALA A 1 278 ? -5.888 -11.593 -5.809 1.00 92.81 278 ALA A CA 1
ATOM 2097 C C . ALA A 1 278 ? -5.982 -10.236 -6.524 1.00 92.81 278 ALA A C 1
ATOM 2099 O O . ALA A 1 278 ? -5.292 -10.017 -7.520 1.00 92.81 278 ALA A O 1
ATOM 2100 N N . LYS A 1 279 ? -6.804 -9.308 -6.012 1.00 92.25 279 LYS A N 1
ATOM 2101 C CA . LYS A 1 279 ? -6.881 -7.945 -6.551 1.00 92.25 279 LYS A CA 1
ATOM 2102 C C . LYS A 1 279 ? -5.594 -7.167 -6.273 1.00 92.25 279 LYS A C 1
ATOM 2104 O O . LYS A 1 279 ? -5.124 -6.506 -7.192 1.00 92.25 279 LYS A O 1
ATOM 2109 N N . ASN A 1 280 ? -4.996 -7.285 -5.081 1.00 91.94 280 ASN A N 1
ATOM 2110 C CA . ASN A 1 280 ? -3.710 -6.643 -4.761 1.00 91.94 280 ASN A CA 1
ATOM 2111 C C . ASN A 1 280 ? -2.606 -7.077 -5.738 1.00 91.94 280 ASN A C 1
ATOM 2113 O O . ASN A 1 280 ? -1.990 -6.232 -6.393 1.00 91.94 280 ASN A O 1
ATOM 2117 N N . GLY A 1 281 ? -2.441 -8.389 -5.937 1.00 95.31 281 GLY A N 1
ATOM 2118 C CA . GLY A 1 281 ? -1.473 -8.926 -6.896 1.00 95.31 281 GLY A CA 1
ATOM 2119 C C . GLY A 1 281 ? -1.736 -8.490 -8.341 1.00 95.31 281 GLY A C 1
ATOM 2120 O O . GLY A 1 281 ? -0.814 -8.087 -9.055 1.00 95.31 281 GLY A O 1
ATOM 2121 N N . LEU A 1 282 ? -3.001 -8.491 -8.775 1.00 96.00 282 LEU A N 1
ATOM 2122 C CA . LEU A 1 282 ? -3.375 -8.042 -10.119 1.00 96.00 282 LEU A CA 1
ATOM 2123 C C . LEU A 1 282 ? -3.107 -6.543 -10.329 1.00 96.00 282 LEU A C 1
ATOM 2125 O O . LEU A 1 282 ? -2.594 -6.154 -11.377 1.00 96.00 282 LEU A O 1
ATOM 2129 N N . VAL A 1 283 ? -3.440 -5.700 -9.348 1.00 95.06 283 VAL A N 1
ATOM 2130 C CA . VAL A 1 283 ? -3.194 -4.252 -9.401 1.00 95.06 283 VAL A CA 1
ATOM 2131 C C . VAL A 1 283 ? -1.697 -3.964 -9.451 1.00 95.06 283 VAL A C 1
ATOM 2133 O O . VAL A 1 283 ? -1.283 -3.110 -10.237 1.00 95.06 283 VAL A O 1
ATOM 2136 N N . MET A 1 284 ? -0.882 -4.687 -8.678 1.00 95.38 284 MET A N 1
ATOM 2137 C CA . MET A 1 284 ? 0.574 -4.563 -8.735 1.00 95.38 284 MET A CA 1
ATOM 2138 C C . MET A 1 284 ? 1.111 -4.953 -10.115 1.00 95.38 284 MET A C 1
ATOM 2140 O O . MET A 1 284 ? 1.827 -4.159 -10.720 1.00 95.38 284 MET A O 1
ATOM 2144 N N . PHE A 1 285 ? 0.713 -6.114 -10.649 1.00 97.12 285 PHE A N 1
ATOM 2145 C CA . PHE A 1 285 ? 1.120 -6.572 -11.982 1.00 97.12 285 PHE A CA 1
ATOM 2146 C C . PHE A 1 285 ? 0.772 -5.559 -13.076 1.00 97.12 285 PHE A C 1
ATOM 2148 O O . PHE A 1 285 ? 1.633 -5.149 -13.856 1.00 97.12 285 PHE A O 1
ATOM 2155 N N . LEU A 1 286 ? -0.494 -5.137 -13.134 1.00 96.94 286 LEU A N 1
ATOM 2156 C CA . LEU A 1 286 ? -0.971 -4.229 -14.175 1.00 96.94 286 LEU A CA 1
ATOM 2157 C C . LEU A 1 286 ? -0.299 -2.864 -14.076 1.00 96.94 286 LEU A C 1
ATOM 2159 O O . LEU A 1 286 ? 0.045 -2.285 -15.104 1.00 96.94 286 LEU A O 1
ATOM 2163 N N . SER A 1 287 ? -0.085 -2.367 -12.858 1.00 95.19 287 SER A N 1
ATOM 2164 C CA . SER A 1 287 ? 0.601 -1.095 -12.639 1.00 95.19 287 SER A CA 1
ATOM 2165 C C . SER A 1 287 ? 2.076 -1.202 -13.029 1.00 95.19 287 SER A C 1
ATOM 2167 O O . SER A 1 287 ? 2.567 -0.355 -13.773 1.00 95.19 287 SER A O 1
ATOM 2169 N N . PHE A 1 288 ? 2.764 -2.274 -12.629 1.00 96.44 288 PHE A N 1
ATOM 2170 C CA . PHE A 1 288 ? 4.153 -2.532 -13.014 1.00 96.44 288 PHE A CA 1
ATOM 2171 C C . PHE A 1 288 ? 4.330 -2.557 -14.532 1.00 96.44 288 PHE A C 1
ATOM 2173 O O . PHE A 1 288 ? 5.158 -1.823 -15.071 1.00 96.44 288 PHE A O 1
ATOM 2180 N N . VAL A 1 289 ? 3.500 -3.328 -15.241 1.00 96.31 289 VAL A N 1
ATOM 2181 C CA . VAL A 1 289 ? 3.562 -3.417 -16.704 1.00 96.31 289 VAL A CA 1
ATOM 2182 C C . VAL A 1 289 ? 3.200 -2.080 -17.352 1.00 96.31 289 VAL A C 1
ATOM 2184 O O . VAL A 1 289 ? 3.937 -1.600 -18.210 1.00 96.31 289 VAL A O 1
ATOM 2187 N N . ALA A 1 290 ? 2.098 -1.444 -16.947 1.00 94.75 290 ALA A N 1
ATOM 2188 C CA . ALA A 1 290 ? 1.627 -0.209 -17.575 1.00 94.75 290 ALA A CA 1
ATOM 2189 C C . ALA A 1 290 ? 2.639 0.938 -17.454 1.00 94.75 290 ALA A C 1
ATOM 2191 O O . ALA A 1 290 ? 2.894 1.642 -18.432 1.00 94.75 290 ALA A O 1
ATOM 2192 N N . PHE A 1 291 ? 3.234 1.118 -16.275 1.00 93.00 291 PHE A N 1
ATOM 2193 C CA . PHE A 1 291 ? 4.216 2.174 -16.053 1.00 93.00 291 PHE A CA 1
ATOM 2194 C C . PHE A 1 291 ? 5.612 1.784 -16.559 1.00 93.00 291 PHE A C 1
ATOM 2196 O O . PHE A 1 291 ? 6.298 2.626 -17.137 1.00 93.00 291 PHE A O 1
ATOM 2203 N N . GLY A 1 292 ? 6.017 0.516 -16.451 1.00 92.69 292 GLY A N 1
ATOM 2204 C CA . GLY A 1 292 ? 7.280 0.027 -17.013 1.00 92.69 292 GLY A CA 1
ATOM 2205 C C . GLY A 1 292 ? 7.325 0.025 -18.546 1.00 92.69 292 GLY A C 1
ATOM 2206 O O . GLY A 1 292 ? 8.397 0.119 -19.139 1.00 92.69 292 GLY A O 1
ATOM 2207 N N . LEU A 1 293 ? 6.174 0.048 -19.226 1.00 92.25 293 LEU A N 1
ATOM 2208 C CA . LEU A 1 293 ? 6.121 0.310 -20.668 1.00 92.25 293 LEU A CA 1
ATOM 2209 C C . LEU A 1 293 ? 6.561 1.733 -21.038 1.00 92.25 293 LEU A C 1
ATOM 2211 O O . LEU A 1 293 ? 6.980 1.945 -22.174 1.00 92.25 293 LEU A O 1
ATOM 2215 N N . VAL A 1 294 ? 6.483 2.714 -20.131 1.00 89.75 294 VAL A N 1
ATOM 2216 C CA . VAL A 1 294 ? 6.752 4.124 -20.462 1.00 89.75 294 VAL A CA 1
ATOM 2217 C C . VAL A 1 294 ? 8.185 4.336 -20.980 1.00 89.75 294 VAL A C 1
ATOM 2219 O O . VAL A 1 294 ? 8.324 4.906 -22.071 1.00 89.75 294 VAL A O 1
ATOM 2222 N N . PRO A 1 295 ? 9.253 3.851 -20.311 1.00 84.50 295 PRO A N 1
ATOM 2223 C CA . PRO A 1 295 ? 10.612 3.925 -20.851 1.00 84.50 295 PRO A CA 1
ATOM 2224 C C . PRO A 1 295 ? 10.789 3.185 -22.186 1.00 84.50 295 PRO A C 1
ATOM 2226 O O . PRO A 1 295 ? 11.411 3.721 -23.104 1.00 84.50 295 PRO A O 1
ATOM 2229 N N . LEU A 1 296 ? 10.212 1.984 -22.332 1.00 85.94 296 LEU A N 1
ATOM 2230 C CA . LEU A 1 296 ? 10.370 1.163 -23.543 1.00 85.94 296 LEU A CA 1
ATOM 2231 C C . LEU A 1 296 ? 9.663 1.762 -24.753 1.00 85.94 296 LEU A C 1
ATOM 2233 O O . LEU A 1 296 ? 10.236 1.808 -25.839 1.00 85.94 296 LEU A O 1
ATOM 2237 N N . LEU A 1 297 ? 8.432 2.244 -24.575 1.00 85.19 297 LEU A N 1
ATOM 2238 C CA . LEU A 1 297 ? 7.675 2.905 -25.635 1.00 85.19 297 LEU A CA 1
ATOM 2239 C C . LEU A 1 297 ? 8.330 4.223 -26.033 1.00 85.19 297 LEU A C 1
ATOM 2241 O O . LEU A 1 297 ? 8.374 4.531 -27.221 1.00 85.19 297 LEU A O 1
ATOM 2245 N N . SER A 1 298 ? 8.887 4.964 -25.070 1.00 80.62 298 SER A N 1
ATOM 2246 C CA . SER A 1 298 ? 9.671 6.167 -25.363 1.00 80.62 298 SER A CA 1
ATOM 2247 C C . SER A 1 298 ? 10.877 5.819 -26.241 1.00 80.62 298 SER A C 1
ATOM 2249 O O . SER A 1 298 ? 11.077 6.436 -27.284 1.00 80.62 298 SER A O 1
ATOM 2251 N N . TYR A 1 299 ? 11.632 4.778 -25.880 1.00 76.69 299 TYR A N 1
ATOM 2252 C CA . TYR A 1 299 ? 12.793 4.322 -26.646 1.00 76.69 299 TYR A CA 1
ATOM 2253 C C . TYR A 1 299 ? 12.410 3.803 -28.047 1.00 76.69 299 TYR A C 1
ATOM 2255 O O . TYR A 1 299 ? 13.036 4.167 -29.043 1.00 76.69 299 TYR A O 1
ATOM 2263 N N . LEU A 1 300 ? 11.331 3.017 -28.153 1.00 79.81 300 LEU A N 1
ATOM 2264 C CA . LEU A 1 300 ? 10.827 2.479 -29.418 1.00 79.81 300 LEU A CA 1
ATOM 2265 C C . LEU A 1 300 ? 10.307 3.581 -30.349 1.00 79.81 300 LEU A C 1
ATOM 2267 O O . LEU A 1 300 ? 10.674 3.607 -31.523 1.00 79.81 300 LEU A O 1
ATOM 2271 N N . ALA A 1 301 ? 9.489 4.505 -29.843 1.00 75.38 301 ALA A N 1
ATOM 2272 C CA . ALA A 1 301 ? 8.946 5.607 -30.634 1.00 75.38 301 ALA A CA 1
ATOM 2273 C C . ALA A 1 301 ? 10.071 6.476 -31.207 1.00 75.38 301 ALA A C 1
ATOM 2275 O O . ALA A 1 301 ? 10.065 6.811 -32.392 1.00 75.38 301 ALA A O 1
ATOM 2276 N N . LEU A 1 302 ? 11.082 6.773 -30.391 1.00 71.19 302 LEU A N 1
ATOM 2277 C CA . LEU A 1 302 ? 12.206 7.602 -30.804 1.00 71.19 302 LEU A CA 1
ATOM 2278 C C . LEU A 1 302 ? 13.158 6.869 -31.758 1.00 71.19 302 LEU A C 1
ATOM 2280 O O . LEU A 1 302 ? 13.738 7.515 -32.625 1.00 71.19 302 LEU A O 1
ATOM 2284 N N . SER A 1 303 ? 13.261 5.535 -31.693 1.00 68.75 303 SER A N 1
ATOM 2285 C CA . SER A 1 303 ? 14.097 4.748 -32.620 1.00 68.75 303 SER A CA 1
ATOM 2286 C C . SER A 1 303 ? 13.709 4.913 -34.103 1.00 68.75 303 SER A C 1
ATOM 2288 O O . SER A 1 303 ? 14.554 4.762 -34.991 1.00 68.75 303 SER A O 1
ATOM 2290 N N . THR A 1 304 ? 12.447 5.276 -34.371 1.00 66.81 304 THR A N 1
ATOM 2291 C CA . THR A 1 304 ? 11.916 5.534 -35.722 1.00 66.81 304 THR A CA 1
ATOM 2292 C C . THR A 1 304 ? 12.254 6.927 -36.264 1.00 66.81 304 THR A C 1
ATOM 2294 O O . THR A 1 304 ? 12.147 7.156 -37.468 1.00 66.81 304 THR A O 1
ATOM 2297 N N . VAL A 1 305 ? 12.693 7.849 -35.403 1.00 66.69 305 VAL A N 1
ATOM 2298 C CA . VAL A 1 305 ? 13.093 9.206 -35.784 1.00 66.69 305 VAL A CA 1
ATOM 2299 C C . VAL A 1 305 ? 14.566 9.196 -36.189 1.00 66.69 305 VAL A C 1
ATOM 2301 O O . VAL A 1 305 ? 15.424 8.629 -35.507 1.00 66.69 305 VAL A O 1
ATOM 2304 N N . ASP A 1 306 ? 14.873 9.798 -37.336 1.00 60.06 306 ASP A N 1
ATOM 2305 C CA . ASP A 1 306 ? 16.233 9.811 -37.864 1.00 60.06 306 ASP A CA 1
ATOM 2306 C C . ASP A 1 306 ? 17.024 10.999 -37.299 1.00 60.06 306 ASP A C 1
ATOM 2308 O O . ASP A 1 306 ? 16.887 12.135 -37.748 1.00 60.06 306 ASP A O 1
ATOM 2312 N N . PHE A 1 307 ? 17.828 10.739 -36.266 1.00 60.12 307 PHE A N 1
ATOM 2313 C CA . PHE A 1 307 ? 18.603 11.758 -35.544 1.00 60.12 307 PHE A CA 1
ATOM 2314 C C . PHE A 1 307 ? 20.007 12.024 -36.131 1.00 60.12 307 PHE A C 1
ATOM 2316 O O . PHE A 1 307 ? 20.821 12.700 -35.503 1.00 60.12 307 PHE A O 1
ATOM 2323 N N . GLY A 1 308 ? 20.324 11.534 -37.334 1.00 62.47 308 GLY A N 1
ATOM 2324 C CA . GLY A 1 308 ? 21.651 11.720 -37.938 1.00 62.47 308 GLY A CA 1
ATOM 2325 C C . GLY A 1 308 ? 22.757 10.915 -37.232 1.00 62.47 308 GLY A C 1
ATOM 2326 O O . GLY A 1 308 ? 22.502 9.833 -36.711 1.00 62.47 308 GLY A O 1
ATOM 2327 N N . SER A 1 309 ? 24.002 11.410 -37.235 1.00 54.84 309 SER A N 1
ATOM 2328 C CA . SER A 1 309 ? 25.203 10.633 -36.859 1.00 54.84 309 SER A CA 1
ATOM 2329 C C . SER A 1 309 ? 25.347 10.283 -35.369 1.00 54.84 309 SER A C 1
ATOM 2331 O O . SER A 1 309 ? 26.123 9.389 -35.056 1.00 54.84 309 SER A O 1
ATOM 2333 N N . ASN A 1 310 ? 24.600 10.927 -34.463 1.00 63.06 310 ASN A N 1
ATOM 2334 C CA . ASN A 1 310 ? 24.672 10.700 -33.006 1.00 63.06 310 ASN A CA 1
ATOM 2335 C C . ASN A 1 310 ? 23.374 10.072 -32.468 1.00 63.06 310 ASN A C 1
ATOM 2337 O O . ASN A 1 310 ? 22.811 10.512 -31.464 1.00 63.06 310 ASN A O 1
ATOM 2341 N N . LYS A 1 311 ? 22.846 9.082 -33.195 1.00 66.75 311 LYS A N 1
ATOM 2342 C CA . LYS A 1 311 ? 21.518 8.510 -32.948 1.00 66.75 311 LYS A CA 1
ATOM 2343 C C . LYS A 1 311 ? 21.411 7.819 -31.582 1.00 66.75 311 LYS A C 1
ATOM 2345 O O . LYS A 1 311 ? 20.420 8.034 -30.903 1.00 66.75 311 LYS A O 1
ATOM 2350 N N . SER A 1 312 ? 22.406 7.049 -31.145 1.00 65.25 312 SER A N 1
ATOM 2351 C CA . SER A 1 312 ? 22.374 6.321 -29.860 1.00 65.25 312 SER A CA 1
ATOM 2352 C C . SER A 1 312 ? 22.337 7.258 -28.645 1.00 65.25 312 SER A C 1
ATOM 2354 O O . SER A 1 312 ? 21.416 7.171 -27.832 1.00 65.25 312 SER A O 1
ATOM 2356 N N . ASP A 1 313 ? 23.269 8.209 -28.570 1.00 72.75 313 ASP A N 1
ATOM 2357 C CA . ASP A 1 313 ? 23.401 9.128 -27.430 1.00 72.75 313 ASP A CA 1
ATOM 2358 C C . ASP A 1 313 ? 22.195 10.067 -27.300 1.00 72.75 313 ASP A C 1
ATOM 2360 O O . ASP A 1 313 ? 21.700 10.324 -26.199 1.00 72.75 313 ASP A O 1
ATOM 2364 N N . ALA A 1 314 ? 21.678 10.556 -28.434 1.00 75.31 314 ALA A N 1
ATOM 2365 C CA . ALA A 1 314 ? 20.487 11.400 -28.456 1.00 75.31 314 ALA A CA 1
ATOM 2366 C C . ALA A 1 314 ? 19.234 10.629 -28.003 1.00 75.31 314 ALA A C 1
ATOM 2368 O O . ALA A 1 314 ? 18.433 11.158 -27.229 1.00 75.31 314 ALA A O 1
ATOM 2369 N N . LEU A 1 315 ? 19.076 9.371 -28.435 1.00 75.00 315 LEU A N 1
ATOM 2370 C CA . LEU A 1 315 ? 17.965 8.509 -28.019 1.00 75.00 315 LEU A CA 1
ATOM 2371 C C . LEU A 1 315 ? 18.003 8.220 -26.519 1.00 75.00 315 LEU A C 1
ATOM 2373 O O . LEU A 1 315 ? 16.973 8.322 -25.848 1.00 75.00 315 LEU A O 1
ATOM 2377 N N . PHE A 1 316 ? 19.184 7.906 -25.987 1.00 78.31 316 PHE A N 1
ATOM 2378 C CA . PHE A 1 316 ? 19.363 7.654 -24.563 1.00 78.31 316 PHE A CA 1
ATOM 2379 C C . PHE A 1 316 ? 19.065 8.906 -23.726 1.00 78.31 316 PHE A C 1
ATOM 2381 O O . PHE A 1 316 ? 18.292 8.835 -22.772 1.00 78.31 316 PHE A O 1
ATOM 2388 N N . GLY A 1 317 ? 19.570 10.078 -24.127 1.00 83.00 317 GLY A N 1
ATOM 2389 C CA . GLY A 1 317 ? 19.308 11.340 -23.429 1.00 83.00 317 GLY A CA 1
ATOM 2390 C C . GLY A 1 317 ? 17.820 11.709 -23.357 1.00 83.00 317 GLY A C 1
ATOM 2391 O O . GLY A 1 317 ? 17.332 12.129 -22.304 1.00 83.00 317 GLY A O 1
ATOM 2392 N N . ILE A 1 318 ? 17.067 11.506 -24.444 1.00 80.94 318 ILE A N 1
ATOM 2393 C CA . ILE A 1 318 ? 15.617 11.754 -24.448 1.00 80.94 318 ILE A CA 1
ATOM 2394 C C . ILE A 1 318 ? 14.882 10.704 -23.598 1.00 80.94 318 ILE A C 1
ATOM 2396 O O . ILE A 1 318 ? 13.967 11.063 -22.854 1.00 80.94 318 ILE A O 1
ATOM 2400 N N . ALA A 1 319 ? 15.291 9.430 -23.644 1.00 80.44 319 ALA A N 1
ATOM 2401 C CA . ALA A 1 319 ? 14.722 8.381 -22.795 1.00 80.44 319 ALA A CA 1
ATOM 2402 C C . ALA A 1 319 ? 14.940 8.669 -21.297 1.00 80.44 319 ALA A C 1
ATOM 2404 O O . ALA A 1 319 ? 14.005 8.514 -20.507 1.00 80.44 319 ALA A O 1
ATOM 2405 N N . CYS A 1 320 ? 16.121 9.169 -20.911 1.00 86.56 320 CYS A N 1
ATOM 2406 C CA . CYS A 1 320 ? 16.403 9.661 -19.559 1.00 86.56 320 CYS A CA 1
ATOM 2407 C C . CYS A 1 320 ? 15.437 10.784 -19.156 1.00 86.56 320 CYS A C 1
ATOM 2409 O O . CYS A 1 320 ? 14.840 10.729 -18.081 1.00 86.56 320 CYS A O 1
ATOM 2411 N N . ALA A 1 321 ? 15.249 11.787 -20.021 1.00 88.31 321 ALA A N 1
ATOM 2412 C CA . ALA A 1 321 ? 14.372 12.923 -19.740 1.00 88.31 321 ALA A CA 1
ATOM 2413 C C . ALA A 1 321 ? 12.900 12.499 -19.590 1.00 88.31 321 ALA A C 1
ATOM 2415 O O . ALA A 1 321 ? 12.243 12.879 -18.621 1.00 88.31 321 ALA A O 1
ATOM 2416 N N . MET A 1 322 ? 12.392 11.669 -20.504 1.00 85.12 322 MET A N 1
ATOM 2417 C CA . MET A 1 322 ? 11.019 11.153 -20.451 1.00 85.12 322 MET A CA 1
ATOM 2418 C C . MET A 1 322 ? 10.777 10.290 -19.211 1.00 85.12 322 MET A C 1
ATOM 2420 O O . MET A 1 322 ? 9.747 10.429 -18.552 1.00 85.12 322 MET A O 1
ATOM 2424 N N . THR A 1 323 ? 11.746 9.448 -18.850 1.00 88.19 323 THR A N 1
ATOM 2425 C CA . THR A 1 323 ? 11.666 8.620 -17.642 1.00 88.19 323 THR A CA 1
ATOM 2426 C C . THR A 1 323 ? 11.692 9.476 -16.378 1.00 88.19 323 THR A C 1
ATOM 2428 O O . THR A 1 323 ? 10.886 9.256 -15.478 1.00 88.19 323 THR A O 1
ATOM 2431 N N . ALA A 1 324 ? 12.549 10.500 -16.316 1.00 91.44 324 ALA A N 1
ATOM 2432 C CA . ALA A 1 324 ? 12.584 11.433 -15.192 1.00 91.44 324 ALA A CA 1
ATOM 2433 C C . ALA A 1 324 ? 11.246 12.171 -15.022 1.00 91.44 324 ALA A C 1
ATOM 2435 O O . ALA A 1 324 ? 10.755 12.304 -13.903 1.00 91.44 324 ALA A O 1
ATOM 2436 N N . VAL A 1 325 ? 10.612 12.594 -16.122 1.00 91.31 325 VAL A N 1
ATOM 2437 C CA . VAL A 1 325 ? 9.271 13.199 -16.088 1.00 91.31 325 VAL A CA 1
ATOM 2438 C C . VAL A 1 325 ? 8.227 12.197 -15.587 1.00 91.31 325 VAL A C 1
ATOM 2440 O O . VAL A 1 325 ? 7.431 12.542 -14.715 1.00 91.31 325 VAL A O 1
ATOM 2443 N N . ALA A 1 326 ? 8.244 10.956 -16.079 1.00 89.00 326 ALA A N 1
ATOM 2444 C CA . ALA A 1 326 ? 7.315 9.913 -15.642 1.00 89.00 326 ALA A CA 1
ATOM 2445 C C . ALA A 1 326 ? 7.450 9.606 -14.138 1.00 89.00 326 ALA A C 1
ATOM 2447 O O . ALA A 1 326 ? 6.449 9.586 -13.419 1.00 89.00 326 ALA A O 1
ATOM 2448 N N . LEU A 1 327 ? 8.684 9.453 -13.647 1.00 90.88 327 LEU A N 1
ATOM 2449 C CA . LEU A 1 327 ? 8.989 9.258 -12.226 1.00 90.88 327 LEU A CA 1
ATOM 2450 C C . LEU A 1 327 ? 8.549 10.450 -11.372 1.00 90.88 327 LEU A C 1
ATOM 2452 O O . LEU A 1 327 ? 7.977 10.260 -10.299 1.00 90.88 327 LEU A O 1
ATOM 2456 N N . PHE A 1 328 ? 8.768 11.678 -11.849 1.00 93.00 328 PHE A N 1
ATOM 2457 C CA . PHE A 1 328 ? 8.351 12.884 -11.139 1.00 93.00 328 PHE A CA 1
ATOM 2458 C C . PHE A 1 328 ? 6.826 12.979 -11.022 1.00 93.00 328 PHE A C 1
ATOM 2460 O O . PHE A 1 328 ? 6.312 13.257 -9.939 1.00 93.00 328 PHE A O 1
ATOM 2467 N N . ILE A 1 329 ? 6.096 12.712 -12.112 1.00 90.00 329 ILE A N 1
ATOM 2468 C CA . ILE A 1 329 ? 4.626 12.695 -12.117 1.00 90.00 329 ILE A CA 1
ATOM 2469 C C . ILE A 1 329 ? 4.112 11.636 -11.143 1.00 90.00 329 ILE A C 1
ATOM 2471 O O . ILE A 1 329 ? 3.239 11.933 -10.329 1.00 90.00 329 ILE A O 1
ATOM 2475 N N . LEU A 1 330 ? 4.668 10.423 -11.177 1.00 86.94 330 LEU A N 1
ATOM 2476 C CA . LEU A 1 330 ? 4.239 9.353 -10.284 1.00 86.94 330 LEU A CA 1
ATOM 2477 C C . LEU A 1 330 ? 4.538 9.679 -8.811 1.00 86.94 330 LEU A C 1
ATOM 2479 O O . LEU A 1 330 ? 3.684 9.469 -7.950 1.00 86.94 330 LEU A O 1
ATOM 2483 N N . GLY A 1 331 ? 5.701 10.271 -8.519 1.00 88.50 331 GLY A N 1
ATOM 2484 C CA . GLY A 1 331 ? 6.030 10.770 -7.183 1.00 88.50 331 GLY A CA 1
ATOM 2485 C C . GLY A 1 331 ? 5.099 11.898 -6.716 1.00 88.50 331 GLY A C 1
ATOM 2486 O O . GLY A 1 331 ? 4.670 11.909 -5.564 1.00 88.50 331 GLY A O 1
ATOM 2487 N N . ALA A 1 332 ? 4.694 12.802 -7.611 1.00 88.94 332 ALA A N 1
ATOM 2488 C CA . ALA A 1 332 ? 3.709 13.840 -7.303 1.00 88.94 332 ALA A CA 1
ATOM 2489 C C . ALA A 1 332 ? 2.295 13.270 -7.067 1.00 88.94 332 ALA A C 1
ATOM 2491 O O . ALA A 1 332 ? 1.549 13.791 -6.241 1.00 88.94 332 ALA A O 1
ATOM 2492 N N . VAL A 1 333 ? 1.910 12.189 -7.755 1.00 85.25 333 VAL A N 1
ATOM 2493 C CA . VAL A 1 333 ? 0.645 11.481 -7.487 1.00 85.25 333 VAL A CA 1
ATOM 2494 C C . VAL A 1 333 ? 0.701 10.782 -6.130 1.00 85.25 333 VAL A C 1
ATOM 2496 O O . VAL A 1 333 ? -0.225 10.936 -5.333 1.00 85.25 333 VAL A O 1
ATOM 2499 N N . LYS A 1 334 ? 1.805 10.084 -5.830 1.00 84.44 334 LYS A N 1
ATOM 2500 C CA . LYS A 1 334 ? 2.054 9.447 -4.527 1.00 84.44 334 LYS A CA 1
ATOM 2501 C C . LYS A 1 334 ? 1.884 10.434 -3.370 1.00 84.44 334 LYS A C 1
ATOM 2503 O O . LYS A 1 334 ? 1.308 10.079 -2.344 1.00 84.44 334 LYS A O 1
ATOM 2508 N N . SER A 1 335 ? 2.346 11.675 -3.528 1.00 83.38 335 SER A N 1
ATOM 2509 C CA . SER A 1 335 ? 2.267 12.675 -2.462 1.00 83.38 335 SER A CA 1
ATOM 2510 C C . SER A 1 335 ? 0.838 13.068 -2.086 1.00 83.38 335 SER A C 1
ATOM 2512 O O . SER A 1 335 ? 0.644 13.597 -1.003 1.00 83.38 335 SER A O 1
ATOM 2514 N N . ARG A 1 336 ? -0.170 12.848 -2.942 1.00 76.50 336 ARG A N 1
ATOM 2515 C CA . ARG A 1 336 ? -1.569 13.169 -2.597 1.00 76.50 336 ARG A CA 1
ATOM 2516 C C . ARG A 1 336 ? -2.125 12.292 -1.479 1.00 76.50 336 ARG A C 1
ATOM 2518 O O . ARG A 1 336 ? -3.113 12.662 -0.857 1.00 76.50 336 ARG A O 1
ATOM 2525 N N . PHE A 1 337 ? -1.487 11.153 -1.235 1.00 71.75 337 PHE A N 1
ATOM 2526 C CA . PHE A 1 337 ? -1.844 10.201 -0.188 1.00 71.75 337 PHE A CA 1
ATOM 2527 C C . PHE A 1 337 ? -0.857 10.242 0.988 1.00 71.75 337 PHE A C 1
ATOM 2529 O O . PHE A 1 337 ? -0.892 9.382 1.861 1.00 71.75 337 PHE A O 1
ATOM 2536 N N . SER A 1 338 ? 0.049 11.224 1.009 1.00 68.81 338 SER A N 1
ATOM 2537 C CA . SER A 1 338 ? 1.062 11.400 2.048 1.00 68.81 338 SER A CA 1
ATOM 2538 C C . SER A 1 338 ? 1.077 12.850 2.534 1.00 68.81 338 SER A C 1
ATOM 2540 O O . SER A 1 338 ? 0.605 13.755 1.859 1.00 68.81 338 SER A O 1
ATOM 2542 N N . THR A 1 339 ? 1.656 13.095 3.705 1.00 72.56 339 THR A N 1
ATOM 2543 C CA . THR A 1 339 ? 1.841 14.446 4.258 1.00 72.56 339 THR A CA 1
ATOM 2544 C C . THR A 1 339 ? 3.002 15.211 3.608 1.00 72.56 339 THR A C 1
ATOM 2546 O O . THR A 1 339 ? 3.234 16.377 3.922 1.00 72.56 339 THR A O 1
ATOM 2549 N N . GLN A 1 340 ? 3.755 14.577 2.702 1.00 77.81 340 GLN A N 1
ATOM 2550 C CA . GLN A 1 340 ? 4.875 15.206 2.002 1.00 77.81 340 GLN A CA 1
ATOM 2551 C C . GLN A 1 340 ? 4.417 16.153 0.885 1.00 77.81 340 GLN A C 1
ATOM 2553 O O . GLN A 1 340 ? 3.470 15.879 0.151 1.00 77.81 340 GLN A O 1
ATOM 2558 N N . SER A 1 341 ? 5.158 17.246 0.684 1.00 89.44 341 SER A N 1
ATOM 2559 C CA . SER A 1 341 ? 4.931 18.155 -0.442 1.00 89.44 341 SER A CA 1
ATOM 2560 C C . SER A 1 341 ? 5.174 17.454 -1.787 1.00 89.44 341 SER A C 1
ATOM 2562 O O . SER A 1 341 ? 6.148 16.715 -1.951 1.00 89.44 341 SER A O 1
ATOM 2564 N N . TRP A 1 342 ? 4.323 17.733 -2.779 1.00 88.56 342 TRP A N 1
ATOM 2565 C CA . TRP A 1 342 ? 4.318 17.044 -4.080 1.00 88.56 342 TRP A CA 1
ATOM 2566 C C . TRP A 1 342 ? 5.632 17.113 -4.854 1.00 88.56 342 TRP A C 1
ATOM 2568 O O . TRP A 1 342 ? 6.062 16.119 -5.437 1.00 88.56 342 TRP A O 1
ATOM 2578 N N . TYR A 1 343 ? 6.308 18.259 -4.808 1.00 90.38 343 TYR A N 1
ATOM 2579 C CA . TYR A 1 343 ? 7.589 18.444 -5.478 1.00 90.38 343 TYR A CA 1
ATOM 2580 C C . TYR A 1 343 ? 8.708 17.657 -4.787 1.00 90.38 343 TYR A C 1
ATOM 2582 O O . TYR A 1 343 ? 9.516 17.044 -5.477 1.00 90.38 343 TYR A O 1
ATOM 2590 N N . MET A 1 344 ? 8.734 17.605 -3.448 1.00 89.94 344 MET A N 1
ATOM 2591 C CA . MET A 1 344 ? 9.740 16.819 -2.722 1.00 89.94 344 MET A CA 1
ATOM 2592 C C . MET A 1 344 ? 9.581 15.329 -3.003 1.00 89.94 344 MET A C 1
ATOM 2594 O O . MET A 1 344 ? 10.563 14.669 -3.325 1.00 89.94 344 MET A O 1
ATOM 2598 N N . SER A 1 345 ? 8.346 14.819 -2.971 1.00 89.94 345 SER A N 1
ATOM 2599 C CA . SER A 1 345 ? 8.083 13.415 -3.294 1.00 89.94 345 SER A CA 1
ATOM 2600 C C . SER A 1 345 ? 8.486 13.079 -4.735 1.00 89.94 345 SER A C 1
ATOM 2602 O O . SER A 1 345 ? 9.183 12.091 -4.966 1.00 89.94 345 SER A O 1
ATOM 2604 N N . GLY A 1 346 ? 8.139 13.948 -5.694 1.00 91.00 346 GLY A N 1
ATOM 2605 C CA . GLY A 1 346 ? 8.563 13.830 -7.091 1.00 91.00 346 GLY A CA 1
ATOM 2606 C C . GLY A 1 346 ? 10.085 13.760 -7.245 1.00 91.00 346 GLY A C 1
ATOM 2607 O O . GLY A 1 346 ? 10.599 12.828 -7.862 1.00 91.00 346 GLY A O 1
ATOM 2608 N N . PHE A 1 347 ? 10.824 14.695 -6.639 1.00 93.44 347 PHE A N 1
ATOM 2609 C CA . PHE A 1 347 ? 12.288 14.702 -6.706 1.00 93.44 347 PHE A CA 1
ATOM 2610 C C . PHE A 1 347 ? 12.922 13.485 -6.030 1.00 93.44 347 PHE A C 1
ATOM 2612 O O . PHE A 1 347 ? 13.870 12.925 -6.577 1.00 93.44 347 PHE A O 1
ATOM 2619 N N . SER A 1 348 ? 12.407 13.032 -4.885 1.00 91.19 348 SER A N 1
ATOM 2620 C CA . SER A 1 348 ? 12.925 11.833 -4.216 1.00 91.19 348 SER A CA 1
ATOM 2621 C C . SER A 1 348 ? 12.805 10.581 -5.089 1.00 91.19 348 SER A C 1
ATOM 2623 O O . SER A 1 348 ? 13.741 9.783 -5.138 1.00 91.19 348 SER A O 1
ATOM 2625 N N . VAL A 1 349 ? 11.691 10.420 -5.811 1.00 92.38 349 VAL A N 1
ATOM 2626 C CA . VAL A 1 349 ? 11.489 9.281 -6.724 1.00 92.38 349 VAL A CA 1
ATOM 2627 C C . VAL A 1 349 ? 12.413 9.375 -7.942 1.00 92.38 349 VAL A C 1
ATOM 2629 O O . VAL A 1 349 ? 13.017 8.375 -8.326 1.00 92.38 349 VAL A O 1
ATOM 2632 N N . VAL A 1 350 ? 12.604 10.572 -8.508 1.00 94.50 350 VAL A N 1
ATOM 2633 C CA . VAL A 1 350 ? 13.568 10.785 -9.603 1.00 94.50 350 VAL A CA 1
ATOM 2634 C C . VAL A 1 350 ? 14.998 10.475 -9.160 1.00 94.50 350 VAL A C 1
ATOM 2636 O O . VAL A 1 350 ? 15.721 9.809 -9.895 1.00 94.50 350 VAL A O 1
ATOM 2639 N N . ILE A 1 351 ? 15.407 10.913 -7.965 1.00 94.62 351 ILE A N 1
ATOM 2640 C CA . ILE A 1 351 ? 16.740 10.620 -7.416 1.00 94.62 351 ILE A CA 1
ATOM 2641 C C . ILE A 1 351 ? 16.929 9.111 -7.247 1.00 94.62 351 ILE A C 1
ATOM 2643 O O . ILE A 1 351 ? 17.967 8.592 -7.647 1.00 94.62 351 ILE A O 1
ATOM 2647 N N . ASN A 1 352 ? 15.932 8.399 -6.711 1.00 92.00 352 ASN A N 1
ATOM 2648 C CA . ASN A 1 352 ? 15.986 6.941 -6.599 1.00 92.00 352 ASN A CA 1
ATOM 2649 C C . ASN A 1 352 ? 16.181 6.287 -7.979 1.00 92.00 352 ASN A C 1
ATOM 2651 O O . ASN A 1 352 ? 17.117 5.511 -8.164 1.00 92.00 352 ASN A O 1
ATOM 2655 N N . GLY A 1 353 ? 15.367 6.671 -8.967 1.00 93.00 353 GLY A N 1
ATOM 2656 C CA . GLY A 1 353 ? 15.501 6.158 -10.330 1.00 93.00 353 GLY A CA 1
ATOM 2657 C C . GLY A 1 353 ? 16.860 6.472 -10.961 1.00 93.00 353 GLY A C 1
ATOM 2658 O O . GLY A 1 353 ? 17.457 5.599 -11.585 1.00 93.00 353 GLY A O 1
ATOM 2659 N N . ALA A 1 354 ? 17.389 7.680 -10.754 1.00 93.25 354 ALA A N 1
ATOM 2660 C CA . ALA A 1 354 ? 18.696 8.090 -11.263 1.00 93.25 354 ALA A CA 1
ATOM 2661 C C . ALA A 1 354 ? 19.849 7.296 -10.629 1.00 93.25 354 ALA A C 1
ATOM 2663 O O . ALA A 1 354 ? 20.771 6.896 -11.337 1.00 93.25 354 ALA A O 1
ATOM 2664 N N . VAL A 1 355 ? 19.793 7.033 -9.319 1.00 95.31 355 VAL A N 1
ATOM 2665 C CA . VAL A 1 355 ? 20.793 6.211 -8.617 1.00 95.31 355 VAL A CA 1
ATOM 2666 C C . VAL A 1 355 ? 20.752 4.768 -9.119 1.00 95.31 355 VAL A C 1
ATOM 2668 O O . VAL A 1 355 ? 21.796 4.220 -9.468 1.00 95.31 355 VAL A O 1
ATOM 2671 N N . SER A 1 356 ? 19.561 4.175 -9.219 1.00 94.12 356 SER A N 1
ATOM 2672 C CA . SER A 1 356 ? 19.375 2.798 -9.692 1.00 94.12 356 SER A CA 1
ATOM 2673 C C . SER A 1 356 ? 19.828 2.623 -11.145 1.00 94.12 356 SER A C 1
ATOM 2675 O O . SER A 1 356 ? 20.609 1.722 -11.452 1.00 94.12 356 SER A O 1
ATOM 2677 N N . ALA A 1 357 ? 19.414 3.526 -12.037 1.00 92.69 357 ALA A N 1
ATOM 2678 C CA . ALA A 1 357 ? 19.830 3.506 -13.437 1.00 92.69 357 ALA A CA 1
ATOM 2679 C C . ALA A 1 357 ? 21.328 3.789 -13.605 1.00 92.69 357 ALA A C 1
ATOM 2681 O O . ALA A 1 357 ? 21.982 3.146 -14.421 1.00 92.69 357 ALA A O 1
ATOM 2682 N N . GLY A 1 358 ? 21.891 4.709 -12.814 1.00 93.75 358 GLY A N 1
ATOM 2683 C CA . GLY A 1 358 ? 23.324 4.993 -12.806 1.00 93.75 358 GLY A CA 1
ATOM 2684 C C . GLY A 1 358 ? 24.149 3.783 -12.371 1.00 93.75 358 GLY A C 1
ATOM 2685 O O . GLY A 1 358 ? 25.141 3.455 -13.017 1.00 93.75 358 GLY A O 1
ATOM 2686 N N . ALA A 1 359 ? 23.714 3.067 -11.331 1.00 95.69 359 ALA A N 1
ATOM 2687 C CA . ALA A 1 359 ? 24.348 1.820 -10.912 1.00 95.69 359 ALA A CA 1
ATOM 2688 C C . ALA A 1 359 ? 24.285 0.754 -12.019 1.00 95.69 359 ALA A C 1
ATOM 2690 O O . ALA A 1 359 ? 25.306 0.149 -12.344 1.00 95.69 359 ALA A O 1
ATOM 2691 N N . ALA A 1 360 ? 23.121 0.569 -12.647 1.00 94.56 360 ALA A N 1
ATOM 2692 C CA . ALA A 1 360 ? 22.944 -0.383 -13.742 1.00 94.56 360 ALA A CA 1
ATOM 2693 C C . ALA A 1 360 ? 23.805 -0.035 -14.973 1.00 94.56 360 ALA A C 1
ATOM 2695 O O . ALA A 1 360 ? 24.441 -0.919 -15.547 1.00 94.56 360 ALA A O 1
ATOM 2696 N N . TYR A 1 361 ? 23.891 1.249 -15.333 1.00 93.06 361 TYR A N 1
ATOM 2697 C CA . TYR A 1 361 ? 24.759 1.748 -16.404 1.00 93.06 361 TYR A CA 1
ATOM 2698 C C . TYR A 1 361 ? 26.236 1.448 -16.122 1.00 93.06 361 TYR A C 1
ATOM 2700 O O . TYR A 1 361 ? 26.937 0.932 -16.988 1.00 93.06 361 TYR A O 1
ATOM 2708 N N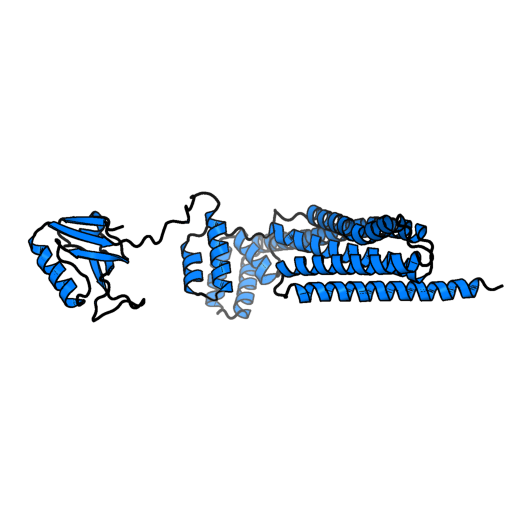 . LEU A 1 362 ? 26.709 1.726 -14.900 1.00 94.00 362 LEU A N 1
ATOM 2709 C CA . LEU A 1 362 ? 28.095 1.460 -14.500 1.00 94.00 362 LEU A CA 1
ATOM 2710 C C . LEU A 1 362 ? 28.430 -0.035 -14.516 1.00 94.00 362 LEU A C 1
ATOM 2712 O O . LEU A 1 362 ? 29.540 -0.403 -14.894 1.00 94.00 362 LEU A O 1
ATOM 2716 N N . VAL A 1 363 ? 27.483 -0.894 -14.128 1.00 94.19 363 VAL A N 1
ATOM 2717 C CA . VAL A 1 363 ? 27.644 -2.350 -14.243 1.00 94.19 363 VAL A CA 1
ATOM 2718 C C . VAL A 1 363 ? 27.744 -2.768 -15.709 1.00 94.19 363 VAL A C 1
ATOM 2720 O O . VAL A 1 363 ? 28.638 -3.542 -16.044 1.00 94.19 363 VAL A O 1
ATOM 2723 N N . GLY A 1 364 ? 26.888 -2.227 -16.583 1.00 91.50 364 GLY A N 1
ATOM 2724 C CA . GLY A 1 364 ? 26.962 -2.456 -18.030 1.00 91.50 364 GLY A CA 1
ATOM 2725 C C . GLY A 1 364 ? 28.333 -2.090 -18.602 1.00 91.50 364 GLY A C 1
ATOM 2726 O O . GLY A 1 364 ? 29.000 -2.939 -19.190 1.00 91.50 364 GLY A O 1
ATOM 2727 N N . LEU A 1 365 ? 28.800 -0.876 -18.304 1.00 91.12 365 LEU A N 1
ATOM 2728 C CA . LEU A 1 365 ? 30.108 -0.370 -18.729 1.00 91.12 365 LEU A CA 1
ATOM 2729 C C . LEU A 1 365 ? 31.266 -1.222 -18.190 1.00 91.12 365 LEU A C 1
ATOM 2731 O O . LEU A 1 365 ? 32.245 -1.492 -18.885 1.00 91.12 365 LEU A O 1
ATOM 2735 N N . GLY A 1 366 ? 31.182 -1.653 -16.930 1.00 91.06 366 GLY A N 1
ATOM 2736 C CA . GLY A 1 366 ? 32.194 -2.510 -16.316 1.00 91.06 366 GLY A CA 1
ATOM 2737 C C . GLY A 1 366 ? 32.285 -3.884 -16.983 1.00 91.06 366 GLY A C 1
ATOM 2738 O O . GLY A 1 366 ? 33.387 -4.383 -17.217 1.00 91.06 366 GLY A O 1
ATOM 2739 N N . LEU A 1 367 ? 31.141 -4.486 -17.314 1.00 89.69 367 LEU A N 1
ATOM 2740 C CA . LEU A 1 367 ? 31.086 -5.790 -17.974 1.00 89.69 367 LEU A CA 1
ATOM 2741 C C . LEU A 1 367 ? 31.537 -5.725 -19.434 1.00 89.69 367 LEU A C 1
ATOM 2743 O O . LEU A 1 367 ? 32.245 -6.628 -19.870 1.00 89.69 367 LEU A O 1
ATOM 2747 N N . GLU A 1 368 ? 31.209 -4.662 -20.167 1.00 87.62 368 GLU A N 1
ATOM 2748 C CA . GLU A 1 368 ? 31.700 -4.452 -21.534 1.00 87.62 368 GLU A CA 1
ATOM 2749 C C . GLU A 1 368 ? 33.234 -4.430 -21.582 1.00 87.62 368 GLU A C 1
ATOM 2751 O O . GLU A 1 368 ? 33.849 -5.143 -22.377 1.00 87.62 368 GLU A O 1
ATOM 2756 N N . ASN A 1 369 ? 33.867 -3.692 -20.664 1.00 83.75 369 ASN A N 1
ATOM 2757 C CA . ASN A 1 369 ? 35.325 -3.654 -20.539 1.00 83.75 369 ASN A CA 1
ATOM 2758 C C . ASN A 1 369 ? 35.922 -5.033 -20.203 1.00 83.75 369 ASN A C 1
ATOM 2760 O O . ASN A 1 369 ? 36.993 -5.379 -20.690 1.00 83.75 369 ASN A O 1
ATOM 2764 N N . LEU A 1 370 ? 35.246 -5.845 -19.385 1.00 85.19 370 LEU A N 1
ATOM 2765 C CA . LEU A 1 370 ? 35.714 -7.194 -19.043 1.00 85.19 370 LEU A CA 1
ATOM 2766 C C . LEU A 1 370 ? 35.580 -8.184 -20.204 1.00 85.19 370 LEU A C 1
ATOM 2768 O O . LEU A 1 370 ? 36.469 -9.010 -20.407 1.00 85.19 370 LEU A O 1
ATOM 2772 N N . VAL A 1 371 ? 34.478 -8.119 -20.949 1.00 80.00 371 VAL A N 1
ATOM 2773 C CA . VAL A 1 371 ? 34.237 -8.997 -22.101 1.00 80.00 371 VAL A CA 1
ATOM 2774 C C . VAL A 1 371 ? 35.192 -8.644 -23.241 1.00 80.00 371 VAL A C 1
ATOM 2776 O O . VAL A 1 371 ? 35.865 -9.530 -23.760 1.00 80.00 371 VAL A O 1
ATOM 2779 N N . SER A 1 372 ? 35.356 -7.355 -23.546 1.00 72.19 372 SER A N 1
ATOM 2780 C CA . SER A 1 372 ? 36.290 -6.887 -24.580 1.00 72.19 372 SER A CA 1
ATOM 2781 C C . SER A 1 372 ? 37.761 -7.206 -24.275 1.00 72.19 372 SER A C 1
ATOM 2783 O O . SER A 1 372 ? 38.534 -7.449 -25.200 1.00 72.19 372 SER A O 1
ATOM 2785 N N . LEU A 1 373 ? 38.162 -7.284 -22.998 1.00 62.06 373 LEU A N 1
ATOM 2786 C CA . LEU A 1 373 ? 39.505 -7.732 -22.601 1.00 62.06 373 LEU A CA 1
ATOM 2787 C C . LEU A 1 373 ? 39.770 -9.220 -22.901 1.00 62.06 373 LEU A C 1
ATOM 2789 O O . LEU A 1 373 ? 40.923 -9.586 -23.124 1.00 62.06 373 LEU A O 1
ATOM 2793 N N . ASN A 1 374 ? 38.734 -10.066 -22.922 1.00 60.47 374 ASN A N 1
ATOM 2794 C CA . ASN A 1 374 ? 38.845 -11.497 -23.238 1.00 60.47 374 ASN A CA 1
ATOM 2795 C C . ASN A 1 374 ? 38.773 -11.803 -24.745 1.00 60.47 374 ASN A C 1
ATOM 2797 O O . ASN A 1 374 ? 39.143 -12.906 -25.144 1.00 60.47 374 ASN A O 1
ATOM 2801 N N . ASP A 1 375 ? 38.337 -10.846 -25.569 1.00 59.62 375 ASP A N 1
ATOM 2802 C CA . ASP A 1 375 ? 38.274 -10.972 -27.034 1.00 59.62 375 ASP A CA 1
ATOM 2803 C C . ASP A 1 375 ? 39.564 -10.496 -27.747 1.00 59.62 375 ASP A C 1
ATOM 2805 O O . ASP A 1 375 ? 39.632 -10.475 -28.979 1.00 59.62 375 ASP A O 1
ATOM 2809 N N . CYS A 1 376 ? 40.620 -10.145 -26.999 1.00 49.44 376 CYS A N 1
ATOM 2810 C CA . CYS A 1 376 ? 41.953 -9.883 -27.555 1.00 49.44 376 CYS A CA 1
ATOM 2811 C C . CYS A 1 376 ? 42.734 -11.210 -27.728 1.00 49.44 376 CYS A C 1
ATOM 2813 O O . CYS A 1 376 ? 42.955 -11.890 -26.724 1.00 49.44 376 CYS A O 1
ATOM 2815 N N . PRO A 1 377 ? 43.150 -11.595 -28.955 1.00 51.09 377 PRO A N 1
ATOM 2816 C CA . PRO A 1 377 ? 43.866 -12.849 -29.221 1.00 51.09 377 PRO A CA 1
ATOM 2817 C C . PRO A 1 377 ? 45.283 -12.920 -28.639 1.00 51.09 377 PRO A C 1
ATOM 2819 O O . PRO A 1 377 ? 45.934 -11.859 -28.481 1.00 51.09 377 PRO A O 1
#

Foldseek 3Di:
DKDKFKFQQDPVGQFWDWAAAPQGHDPVRHRFIFTQGGHPRHSCVVRVHDGGWTWQDKPPHGPPRGGPVVVVVRSVVNRVVSMIMTITDDPPPDDDDPPDPPDCLLVVLVVQCVVCVVVVPVVSNVVSVVSDDPDPPPVVVVVLQVVLLLVLLLCLLLVLLLLLLLCVLLVHDPVCNLVCSVVCLLVVLLVQLVVQLVVLVVLLVVLVVVLVVLLVCCVVPVVVLLVVQLVLVVVVPDDSVVSSVVSVVQSVPVVSSSQVCSCSPVVHHHRDPSDHSNSSSVSSSVSSNVNSVQLSVLLVVLLPPCPPPCSSVVSSVSSLVSSLVSQLVSQLVVCVVDPDHSRVSSVVSSVVSCVSSVVSSVNSNVVSVVVVVVPDD

Radius of gyration: 35.34 Å; chains: 1; bounding box: 98×74×77 Å

Sequence (377 aa):
MSKVFHLNLSTCGLGFTIAGGVDAPLEDGSTAIVVRDIHECGAARKAGLHVGDKLISVNHKPLV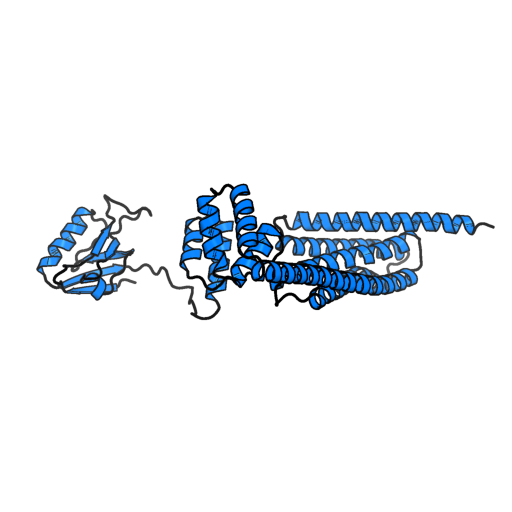NVTHQDAVELIKDAIPSQHVTLEVDRANMMSDVTVDKGDGAAADRLTLARKAFEAHDPELSRLAHELGAAPERHQTEAGQYVKAAVFGGMDGIVTTFAVVASVNGADLATGVVIIMGFANLIADGISMGMGEFMSALSESQYTLSERVREEWEFDHNPEGEIKEMVDLYMEKGFSEEEATQIMTIMAKHREFFIDHMMVEELGLMPPDEGESPAKNGLVMFLSFVAFGLVPLLSYLALSTVDFGSNKSDALFGIACAMTAVALFILGAVKSRFSTQSWYMSGFSVVINGAVSAGAAYLVGLGLENLVSLNDCP

Secondary structure (DSSP, 8-state):
-EEEEEEEPBTTBS-EEEE--SSS--TTS----EEEEE-TTSHHHHHT--TTPEEEEETTEE-SS--HHHHHHHHHHHGGGSEEEEEEE---S-SS----SSS-HHHHHHHHHHHHHHTT-HHHHHHHHHT--------HHHHHHHHHHHHHHHHHHHHHHHHHHHHHHTT--HHHHHHHHHHHHHHHHHHHHHHHHHHHHHHHHHHHHHHHHHHHHHHH-HHHHHHHHHHHHHHTT--HHHHHHHHHHHTTSHHHHHHHHHHHTS-PPPPPTT--HHHHHHHHHHHHHHHHHHHHHHHHHHHTS--GGGHHHHHHHHHHHHHHHHHHHHHHHHGGGSSS-HHHHHHHHHHHHHHHHHHHHHHHHHHHHHHHHHS--

Organism: Salpingoeca rosetta (strain ATCC 50818 / BSB-021) (NCBI:txid946362)

pLDDT: mean 82.72, std 15.0, range [27.44, 97.69]